Protein 5TSZ (pdb70)

Secondary structure (DSSP, 8-state):
-PPTTHHHHHHHHHHHHHTTTGGG--HHHHHHHHHHHHHHHHHHHHHHH-HHHHHH-HHHHHHHHHHHHHHHHHHHHHHHHHHHHHHHHHHSTTSS-HHHHHHHHHHHHHHHHHHHHHTT----GGGS--/---TTHHHHHHHHHHHHHHHHHTT--HHHHHHHHHHHHHHHHHHHHHHH-HHHHTS-HHHHHHHHHHHHHHHHHHHHHHHHHHHHHHHHHHSTTSS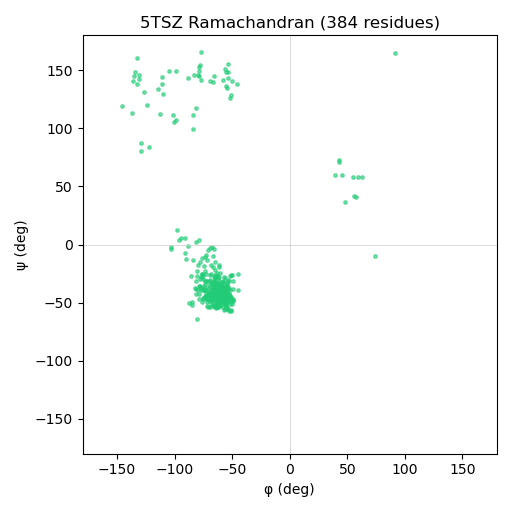-HHHHHHHHHHHHHHHHHHHHHTT----GGGG--/---SSHHHHHHHHHHHHHTTTSS---HHHHHHHHHHHHHHHHHHHHHHH-HHHHTS-HHHHHHHHHHHHHHHHHHHHHHHHHHHHHHHHHHSTTSS-HHHHHHHHHHHHHHHHHHHHHTT----GGGS--

InterPro domains:
  IPR041004 Cell-traversal protein for ookinetes and sporozoites [PF18659] (50-165)

Radius of gyration: 28.82 Å; Cα contacts (8 Å, |Δi|>4): 359; chains: 3; bounding box: 45×93×58 Å

Foldseek 3Di:
DDWDPPVVLVVQLVVLVVVCPPVVDDPLSSVLSVLLSVLVRVLRRCCVPDVVSVVVDDVVSVVSSVVSSVVVLVVCLVVLVVVLLVVLVCDPPPNHDNVVCVVVVVVVLVVSVSVCVSSVNDDDPCSNDD/DDWDPPVVLVVQLCVLVVCVVVPVADPLNSLQVVLLSVQVRVLRRCCVVDVVSVVDDPPVSVVSSVVSSVVVLVVVLVVLVVVLLVVLVCDPPPNPDNVVLVPVLVVVLVVSCVVCVSSVNDDDSCSNVD/DDWDPPVVLVVQLVVLVCCCPPVVDDPVSSVLSVLLSVLLRVLRRVVVVDVVSVVDDVVVSVVSSVVSSVCVLVVVLVVLVVVLLVVLVCDPPPNHDPVVCVVVLVVVLVVSCVVCVVSVNDDDSVSNDD

Nearest PDB structures (foldseek):
  5tsz-assembly1_A  TM=8.556E-01  e=1.764E-16  Plasmodium vivax
  8ulf-assembly2_D  TM=8.434E-01  e=2.034E-13  Plasmodium vivax
  5tsz-assembly1_A  TM=1.008E+00  e=1.210E-17  Plasmodium vivax
  8ulf-assembly2_D  TM=9.920E-01  e=1.815E-13  Plasmodium vivax
  5tsz-assembly1_A  TM=8.973E-01  e=1.438E-16  Plasmodium vivax

Structure (mmCIF, N/CA/C/O backbone):
data_5TSZ
#
_entry.id   5TSZ
#
_cell.length_a   158.960
_cell.length_b   158.960
_cell.length_c   64.090
_cell.angle_alpha   90.00
_cell.angle_beta   90.00
_cell.angle_gamma   120.00
#
_symmetry.space_group_name_H-M   'P 31 2 1'
#
loop_
_entity.id
_entity.type
_entity.pdbx_description
1 polymer 'Pv cell-traversal protein'
2 non-polymer 'SODIUM ION'
3 water water
#
loop_
_atom_site.group_PDB
_atom_site.id
_atom_site.type_symbol
_atom_site.label_atom_id
_atom_site.label_alt_id
_atom_site.label_comp_id
_atom_site.label_asym_id
_atom_site.label_entity_id
_atom_site.label_seq_id
_atom_site.pdbx_PDB_ins_code
_atom_site.Cartn_x
_atom_site.Cartn_y
_atom_site.Cartn_z
_atom_site.occupancy
_atom_site.B_iso_or_equiv
_atom_site.auth_seq_id
_atom_site.auth_comp_id
_atom_site.auth_asym_id
_atom_site.auth_atom_id
_atom_site.pdbx_PDB_model_num
ATOM 1 N N . SER A 1 13 ? -43.627 -47.705 -9.621 1.00 66.74 46 SER A N 1
ATOM 2 C CA . SER A 1 13 ? -42.765 -46.529 -9.736 1.00 92.66 46 SER A CA 1
ATOM 3 C C . SER A 1 13 ? -43.194 -45.396 -8.791 1.00 90.69 46 SER A C 1
ATOM 4 O O . SER A 1 13 ? -43.340 -44.244 -9.213 1.00 81.03 46 SER A O 1
ATOM 11 N N . SER A 1 14 ? -43.377 -45.729 -7.513 1.00 91.29 47 SER A N 1
ATOM 12 C CA . SER A 1 14 ? -43.789 -44.772 -6.494 1.00 91.65 47 SER A CA 1
ATOM 13 C C . SER A 1 14 ? -42.578 -44.284 -5.702 1.00 87.03 47 SER A C 1
ATOM 14 O O . SER A 1 14 ? -41.590 -45.003 -5.530 1.00 76.22 47 SER A O 1
ATOM 22 N N . LEU A 1 15 ? -42.663 -43.044 -5.225 1.00 76.65 48 LEU A N 1
ATOM 23 C CA . LEU A 1 15 ? -41.564 -42.448 -4.481 1.00 73.53 48 LEU A CA 1
ATOM 24 C C . LEU A 1 15 ? -41.533 -42.945 -3.047 1.00 74.51 48 LEU A C 1
ATOM 25 O O . LEU A 1 15 ? -42.560 -43.292 -2.458 1.00 74.29 48 LEU A O 1
ATOM 41 N N . GLU A 1 16 ? -40.333 -42.934 -2.476 1.00 78.91 49 GLU A N 1
ATOM 42 C CA . GLU A 1 16 ? -40.140 -43.298 -1.081 1.00 84.06 49 GLU A CA 1
ATOM 43 C C . GLU A 1 16 ? -40.480 -42.097 -0.208 1.00 85.96 49 GLU A C 1
ATOM 44 O O . GLU A 1 16 ? -39.828 -41.051 -0.301 1.00 94.54 49 GLU A O 1
ATOM 56 N N . GLY A 1 17 ? -41.501 -42.243 0.631 1.00 93.71 50 GLY A N 1
ATOM 57 C CA . GLY A 1 17 ? -41.948 -41.138 1.453 1.00 100.77 50 GLY A CA 1
ATOM 58 C C . GLY A 1 17 ? -42.281 -39.921 0.618 1.00 93.77 50 GLY A C 1
ATOM 59 O O . GLY A 1 17 ? -41.695 -38.851 0.810 1.00 90.94 50 GLY A O 1
ATOM 63 N N . GLY A 1 18 ? -43.211 -40.082 -0.326 1.00 99.79 51 GLY A N 1
ATOM 64 C CA . GLY A 1 18 ? -43.578 -38.971 -1.190 1.00 89.22 51 GLY A CA 1
ATOM 65 C C . GLY A 1 18 ? -44.113 -37.789 -0.408 1.00 88.02 51 GLY A C 1
ATOM 66 O O . GLY A 1 18 ? -43.709 -36.645 -0.628 1.00 79.63 51 GLY A O 1
ATOM 70 N N . SER A 1 19 ? -45.034 -38.053 0.520 1.00 105.13 52 SER A N 1
ATOM 71 C CA . SER A 1 19 ? -45.572 -36.987 1.357 1.00 99.69 52 SER A CA 1
ATOM 72 C C . SER A 1 19 ? -44.463 -36.263 2.117 1.00 85.83 52 SER A C 1
ATOM 73 O O . SER A 1 19 ? -44.513 -35.040 2.283 1.00 87.00 52 SER A O 1
ATOM 81 N N . GLU A 1 20 ? -43.446 -36.997 2.572 1.00 87.20 53 GLU A N 1
ATOM 82 C CA . GLU A 1 20 ? -42.360 -36.386 3.335 1.00 84.55 53 GLU A CA 1
ATOM 83 C C . GLU A 1 20 ? -41.335 -35.703 2.439 1.00 76.75 53 GLU A C 1
ATOM 84 O O . GLU A 1 20 ? -40.668 -34.757 2.876 1.00 65.85 53 GLU A O 1
ATOM 96 N N . PHE A 1 21 ? -41.185 -36.168 1.196 1.00 90.47 54 PHE A N 1
ATOM 97 C CA . PHE A 1 21 ? -40.337 -35.467 0.236 1.00 78.37 54 PHE A CA 1
ATOM 98 C C . PHE A 1 21 ? -40.932 -34.112 -0.124 1.00 74.24 54 PHE A C 1
ATOM 99 O O . PHE A 1 21 ? -40.203 -33.121 -0.251 1.00 66.13 54 PHE A O 1
ATOM 116 N N . SER A 1 22 ? -42.261 -34.049 -0.275 1.00 73.72 55 SER A N 1
ATOM 117 C CA . SER A 1 22 ? -42.926 -32.776 -0.524 1.00 65.37 55 SER A CA 1
ATOM 118 C C . SER A 1 22 ? -42.649 -31.777 0.587 1.00 69.99 55 SER A C 1
ATOM 119 O O . SER A 1 22 ? -42.604 -30.568 0.334 1.00 70.08 55 SER A O 1
ATOM 127 N N . GLU A 1 23 ? -42.458 -32.261 1.817 1.00 78.38 56 GLU A N 1
ATOM 128 C CA . GLU A 1 23 ? -42.238 -31.368 2.951 1.00 72.49 56 GLU A CA 1
ATOM 129 C C . GLU A 1 23 ? -40.834 -30.784 2.934 1.00 72.48 56 GLU A C 1
ATOM 130 O O . GLU A 1 23 ? -40.650 -29.583 3.163 1.00 75.41 56 GLU A O 1
ATOM 142 N N . ARG A 1 24 ? -39.826 -31.626 2.693 1.00 73.14 57 ARG A N 1
ATOM 143 C CA . ARG A 1 24 ? -38.454 -31.136 2.620 1.00 68.13 57 ARG A CA 1
ATOM 144 C C . ARG A 1 24 ? -38.323 -30.012 1.595 1.00 71.04 57 ARG A C 1
ATOM 145 O O . ARG A 1 24 ? -37.567 -29.056 1.804 1.00 71.48 57 ARG A O 1
ATOM 166 N N . ILE A 1 25 ? -39.058 -30.107 0.482 1.00 71.71 58 ILE A N 1
ATOM 167 C CA . ILE A 1 25 ? -39.055 -29.035 -0.514 1.00 69.97 58 ILE A CA 1
ATOM 168 C C . ILE A 1 25 ? -39.579 -27.743 0.103 1.00 72.15 58 ILE A C 1
ATOM 169 O O . ILE A 1 25 ? -38.926 -26.694 0.043 1.00 75.35 58 ILE A O 1
ATOM 185 N N . GLY A 1 26 ? -40.768 -27.806 0.708 1.00 79.11 59 GLY A N 1
ATOM 186 C CA . GLY A 1 26 ? -41.362 -26.617 1.302 1.00 76.44 59 GLY A CA 1
ATOM 187 C C . GLY A 1 26 ? -40.450 -25.943 2.311 1.00 83.40 59 GLY A C 1
ATOM 188 O O . GLY A 1 26 ? -40.283 -24.722 2.295 1.00 87.76 59 GLY A O 1
ATOM 192 N N . ASN A 1 27 ? -39.852 -26.731 3.209 1.00 81.07 60 ASN A N 1
ATOM 193 C CA . ASN A 1 27 ? -38.949 -26.159 4.202 1.00 82.63 60 ASN A CA 1
ATOM 194 C C . ASN A 1 27 ? -37.769 -25.459 3.543 1.00 82.41 60 ASN A C 1
ATOM 195 O O . ASN A 1 27 ? -37.360 -24.374 3.975 1.00 87.24 60 ASN A O 1
ATOM 206 N N . SER A 1 28 ? -37.195 -26.073 2.505 1.00 78.09 61 SER A N 1
ATOM 207 C CA . SER A 1 28 ? -36.106 -25.425 1.782 1.00 84.22 61 SER A CA 1
ATOM 208 C C . SER A 1 28 ? -36.541 -24.064 1.254 1.00 89.25 61 SER A C 1
ATOM 209 O O . SER A 1 28 ? -35.781 -23.091 1.322 1.00 104.96 61 SER A O 1
ATOM 217 N N . LEU A 1 29 ? -37.766 -23.971 0.734 1.00 76.70 62 LEU A N 1
ATOM 218 C CA . LEU A 1 29 ? -38.251 -22.705 0.197 1.00 77.75 62 LEU A CA 1
ATOM 219 C C . LEU A 1 29 ? -38.706 -21.765 1.308 1.00 86.33 62 LEU A C 1
ATOM 220 O O . LEU A 1 29 ? -38.353 -20.579 1.313 1.00 83.76 62 LEU A O 1
ATOM 236 N N . SER A 1 30 ? -39.498 -22.275 2.254 1.00 90.19 63 SER A N 1
ATOM 237 C CA . SER A 1 30 ? -39.963 -21.440 3.356 1.00 93.12 63 SER A CA 1
ATOM 238 C C . SER A 1 30 ? -38.799 -20.751 4.053 1.00 92.02 63 SER A C 1
ATOM 239 O O . SER A 1 30 ? -38.947 -19.630 4.554 1.00 94.80 63 SER A O 1
ATOM 247 N N . SER A 1 31 ? -37.631 -21.391 4.077 1.00 88.55 64 SER A N 1
ATOM 248 C CA . SER A 1 31 ? -36.455 -20.790 4.687 1.00 92.10 64 SER A CA 1
ATOM 249 C C . SER A 1 31 ? -35.944 -19.578 3.912 1.00 95.89 64 SER A C 1
ATOM 250 O O . SER A 1 31 ? -34.966 -18.959 4.342 1.00 103.19 64 SER A O 1
ATOM 258 N N . PHE A 1 32 ? -36.564 -19.224 2.785 1.00 98.41 65 PHE A N 1
ATOM 259 C CA . PHE A 1 32 ? -36.197 -17.985 2.106 1.00 105.16 65 PHE A CA 1
ATOM 260 C C . PHE A 1 32 ? -36.610 -16.774 2.932 1.00 114.49 65 PHE A C 1
ATOM 261 O O . PHE A 1 32 ? -35.835 -15.822 3.085 1.00 115.30 65 PHE A O 1
ATOM 278 N N . LEU A 1 33 ? -37.825 -16.801 3.480 1.00 111.46 66 LEU A N 1
ATOM 279 C CA . LEU A 1 33 ? -38.305 -15.707 4.315 1.00 99.52 66 LEU A CA 1
ATOM 280 C C . LEU A 1 33 ? -37.766 -15.821 5.735 1.00 107.35 66 LEU A C 1
ATOM 281 O O . LEU A 1 33 ? -37.003 -14.964 6.193 1.00 113.47 66 LEU A O 1
ATOM 297 N N . SER A 1 34 ? -38.146 -16.882 6.441 1.00 103.44 67 SER A N 1
ATOM 298 C CA . SER A 1 34 ? -37.556 -17.155 7.742 1.00 115.01 67 SER A CA 1
ATOM 299 C C . SER A 1 34 ? -36.078 -17.482 7.568 1.00 123.94 67 SER A C 1
ATOM 300 O O . SER A 1 34 ? -35.674 -18.075 6.565 1.00 121.65 67 SER A O 1
ATOM 308 N N . GLU A 1 35 ? -35.265 -17.059 8.536 1.00 127.46 68 GLU A N 1
ATOM 309 C CA . GLU A 1 35 ? -33.824 -17.303 8.528 1.00 129.19 68 GLU A CA 1
ATOM 310 C C . GLU A 1 35 ? -33.084 -16.430 7.517 1.00 123.05 68 GLU A C 1
ATOM 311 O O . GLU A 1 35 ? -31.850 -16.379 7.542 1.00 121.35 68 GLU A O 1
ATOM 323 N N . SER A 1 36 ? -33.809 -15.727 6.650 1.00 116.13 69 SER A N 1
ATOM 324 C CA . SER A 1 36 ? -33.204 -14.959 5.560 1.00 120.44 69 SER A CA 1
ATOM 325 C C . SER A 1 36 ? -32.031 -15.732 4.956 1.00 124.17 69 SER A C 1
ATOM 326 O O . SER A 1 36 ? -30.883 -15.285 4.946 1.00 110.30 69 SER A O 1
ATOM 334 N N . ALA A 1 37 ? -32.349 -16.922 4.452 1.00 121.95 70 ALA A N 1
ATOM 335 C CA . ALA A 1 37 ? -31.338 -17.901 4.083 1.00 105.06 70 ALA A CA 1
ATOM 336 C C . ALA A 1 37 ? -30.796 -17.628 2.687 1.00 100.41 70 ALA A C 1
ATOM 337 O O . ALA A 1 37 ? -31.524 -17.175 1.797 1.00 104.68 70 ALA A O 1
ATOM 344 N N . SER A 1 38 ? -29.507 -17.912 2.508 1.00 99.43 71 SER A N 1
ATOM 345 C CA . SER A 1 38 ? -28.837 -17.668 1.237 1.00 93.63 71 SER A CA 1
ATOM 346 C C . SER A 1 38 ? -29.520 -18.417 0.099 1.00 91.86 71 SER A C 1
ATOM 347 O O . SER A 1 38 ? -29.972 -19.555 0.258 1.00 97.09 71 SER A O 1
ATOM 355 N N . LEU A 1 39 ? -29.586 -17.766 -1.062 1.00 94.42 72 LEU A N 1
ATOM 356 C CA . LEU A 1 39 ? -30.141 -18.410 -2.247 1.00 85.70 72 LEU A CA 1
ATOM 357 C C . LEU A 1 39 ? -29.304 -19.614 -2.659 1.00 81.49 72 LEU A C 1
ATOM 358 O O . LEU A 1 39 ? -29.846 -20.667 -3.012 1.00 75.55 72 LEU A O 1
ATOM 374 N N . GLU A 1 40 ? -27.977 -19.475 -2.625 1.00 85.43 73 GLU A N 1
ATOM 375 C CA . GLU A 1 40 ? -27.104 -20.596 -2.951 1.00 83.99 73 GLU A CA 1
ATOM 376 C C . GLU A 1 40 ? -27.362 -21.780 -2.030 1.00 84.21 73 GLU A C 1
ATOM 377 O O . GLU A 1 40 ? -27.282 -22.935 -2.463 1.00 82.17 73 GLU A O 1
ATOM 389 N N . VAL A 1 41 ? -27.684 -21.517 -0.765 1.00 88.14 74 VAL A N 1
ATOM 390 C CA . VAL A 1 41 ? -27.955 -22.599 0.175 1.00 88.66 74 VAL A CA 1
ATOM 391 C C . VAL A 1 41 ? -29.251 -23.309 -0.194 1.00 78.28 74 VAL A C 1
ATOM 392 O O . VAL A 1 41 ? -29.304 -24.543 -0.263 1.00 72.70 74 VAL A O 1
ATOM 405 N N . ILE A 1 42 ? -30.317 -22.539 -0.431 1.00 75.90 75 ILE A N 1
ATOM 406 C CA . ILE A 1 42 ? -31.627 -23.128 -0.700 1.00 72.83 75 ILE A CA 1
ATOM 407 C C . ILE A 1 42 ? -31.580 -23.971 -1.968 1.00 74.65 75 ILE A C 1
ATOM 408 O O . ILE A 1 42 ? -32.072 -25.106 -2.000 1.00 72.97 75 ILE A O 1
ATOM 424 N N . GLY A 1 43 ? -30.997 -23.425 -3.036 1.00 72.48 76 GLY A N 1
ATOM 425 C CA . GLY A 1 43 ? -30.880 -24.184 -4.267 1.00 59.66 76 GLY A CA 1
ATOM 426 C C . GLY A 1 43 ? -30.102 -25.472 -4.095 1.00 60.34 76 GLY A C 1
ATOM 427 O O . GLY A 1 43 ? -30.388 -26.471 -4.761 1.00 63.67 76 GLY A O 1
ATOM 431 N N . ASN A 1 44 ? -29.119 -25.474 -3.199 1.00 64.64 77 ASN A N 1
ATOM 432 C CA . ASN A 1 44 ? -28.289 -26.657 -3.026 1.00 65.15 77 ASN A CA 1
ATOM 433 C C . ASN A 1 44 ? -29.059 -27.762 -2.314 1.00 68.19 77 ASN A C 1
ATOM 434 O O . ASN A 1 44 ? -29.041 -28.922 -2.744 1.00 71.96 77 ASN A O 1
ATOM 445 N N . GLU A 1 45 ? -29.754 -27.425 -1.227 1.00 61.69 78 GLU A N 1
ATOM 446 C CA . GLU A 1 45 ? -30.539 -28.443 -0.543 1.00 66.72 78 GLU A CA 1
ATOM 447 C C . GLU A 1 45 ? -31.721 -28.901 -1.383 1.00 61.74 78 GLU A C 1
ATOM 448 O O . GLU A 1 45 ? -32.273 -29.976 -1.120 1.00 65.89 78 GLU A O 1
ATOM 460 N N . LEU A 1 46 ? -32.101 -28.127 -2.400 1.00 61.32 79 LEU A N 1
ATOM 461 C CA . LEU A 1 46 ? -33.110 -28.591 -3.347 1.00 61.82 79 LEU A CA 1
ATOM 462 C C . LEU A 1 46 ? -32.549 -29.671 -4.261 1.00 58.27 79 LEU A C 1
ATOM 463 O O . LEU A 1 46 ? -33.207 -30.688 -4.507 1.00 56.66 79 LEU A O 1
ATOM 479 N N . ALA A 1 47 ? -31.338 -29.468 -4.781 1.00 53.47 80 ALA A N 1
ATOM 480 C CA . ALA A 1 47 ? -30.720 -30.499 -5.602 1.00 58.72 80 ALA A CA 1
ATOM 481 C 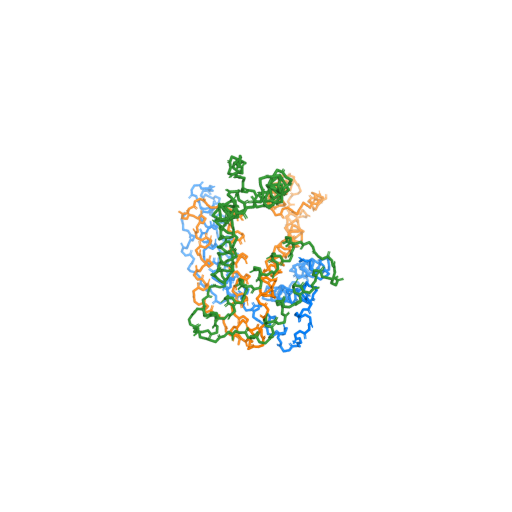C . ALA A 1 47 ? -30.369 -31.729 -4.776 1.00 60.02 80 ALA A C 1
ATOM 482 O O . ALA A 1 47 ? -30.418 -32.855 -5.288 1.00 51.04 80 ALA A O 1
ATOM 489 N N . ASP A 1 48 ? -30.009 -31.535 -3.503 1.00 61.41 81 ASP A N 1
ATOM 490 C CA . ASP A 1 48 ? -29.774 -32.674 -2.624 1.00 59.27 81 ASP A CA 1
ATOM 491 C C . ASP A 1 48 ? -31.069 -33.427 -2.356 1.00 58.95 81 ASP A C 1
ATOM 492 O O . ASP A 1 48 ? -31.093 -34.663 -2.386 1.00 59.25 81 ASP A O 1
ATOM 501 N N . ASN A 1 49 ? -32.156 -32.703 -2.095 1.00 52.88 82 ASN A N 1
ATOM 502 C CA . ASN A 1 49 ? -33.461 -33.339 -1.977 1.00 57.06 82 ASN A CA 1
ATOM 503 C C . ASN A 1 49 ? -33.735 -34.229 -3.177 1.00 55.84 82 ASN A C 1
ATOM 504 O O . ASN A 1 49 ? -33.996 -35.430 -3.039 1.00 50.54 82 ASN A O 1
ATOM 515 N N . ILE A 1 50 ? -33.678 -33.638 -4.373 1.00 61.46 83 ILE A N 1
ATOM 516 C CA . ILE A 1 50 ? -34.032 -34.362 -5.590 1.00 56.19 83 ILE A CA 1
ATOM 517 C C . ILE A 1 50 ? -33.077 -35.524 -5.804 1.00 50.71 83 ILE A C 1
ATOM 518 O O . ILE A 1 50 ? -33.500 -36.674 -5.964 1.00 52.75 83 ILE A O 1
ATOM 534 N N . ALA A 1 51 ? -31.774 -35.243 -5.808 1.00 52.14 84 ALA A N 1
ATOM 535 C CA . ALA A 1 51 ? -30.794 -36.306 -5.994 1.00 50.94 84 ALA A CA 1
ATOM 536 C C . ALA A 1 51 ? -31.012 -37.422 -4.978 1.00 54.34 84 ALA A C 1
ATOM 537 O O . ALA A 1 51 ? -31.090 -38.602 -5.343 1.00 52.90 84 ALA A O 1
ATOM 544 N N . ASN A 1 52 ? -31.147 -37.062 -3.695 1.00 53.79 85 ASN A N 1
ATOM 545 C CA . ASN A 1 52 ? -31.369 -38.070 -2.661 1.00 54.65 85 ASN A CA 1
ATOM 546 C C . ASN A 1 52 ? -32.657 -38.840 -2.907 1.00 53.45 85 ASN A C 1
ATOM 547 O O . ASN A 1 52 ? -32.687 -40.068 -2.771 1.00 54.34 85 ASN A O 1
ATOM 558 N N . GLU A 1 53 ? -33.737 -38.136 -3.260 1.00 52.67 86 GLU A N 1
ATOM 559 C CA . GLU A 1 53 ? -35.020 -38.803 -3.459 1.00 52.60 86 GLU A CA 1
ATOM 560 C C . GLU A 1 53 ? -34.980 -39.759 -4.646 1.00 53.57 86 GLU A C 1
ATOM 561 O O . GLU A 1 53 ? -35.652 -40.796 -4.625 1.00 55.00 86 GLU A O 1
ATOM 573 N N . ILE A 1 54 ? -34.198 -39.440 -5.680 1.00 50.88 87 ILE A N 1
ATOM 574 C CA . ILE A 1 54 ? -34.071 -40.349 -6.815 1.00 48.99 87 ILE A CA 1
ATOM 575 C C . ILE A 1 54 ? -33.479 -41.679 -6.364 1.00 51.04 87 ILE A C 1
ATOM 576 O O . ILE A 1 54 ? -33.970 -42.754 -6.734 1.00 47.90 87 ILE A O 1
ATOM 592 N N . VAL A 1 55 ? -32.423 -41.628 -5.546 1.00 51.13 88 VAL A N 1
ATOM 593 C CA . VAL A 1 55 ? -31.799 -42.854 -5.051 1.00 48.38 88 VAL A CA 1
ATOM 594 C C . VAL A 1 55 ? -32.759 -43.602 -4.136 1.00 55.51 88 VAL A C 1
ATOM 595 O O . VAL A 1 55 ? -32.936 -44.821 -4.255 1.00 58.83 88 VAL A O 1
ATOM 608 N N . SER A 1 56 ? -33.380 -42.883 -3.196 1.00 55.51 89 SER A N 1
ATOM 609 C CA . SER A 1 56 ? -34.346 -43.502 -2.295 1.00 58.65 89 SER A CA 1
ATOM 610 C C . SER A 1 56 ? -35.441 -44.212 -3.077 1.00 64.41 89 SER A C 1
ATOM 611 O O . SER A 1 56 ? -35.751 -45.382 -2.818 1.00 61.97 89 SER A O 1
ATOM 619 N N . SER A 1 57 ? -36.028 -43.519 -4.057 1.00 62.71 90 SER A N 1
ATOM 620 C CA . SER A 1 57 ? -37.168 -44.074 -4.775 1.00 64.16 90 SER A CA 1
ATOM 621 C C . SER A 1 57 ? -36.765 -45.253 -5.650 1.00 62.40 90 SER A C 1
ATOM 622 O O . SER A 1 57 ? -37.594 -46.127 -5.913 1.00 66.96 90 SER A O 1
ATOM 630 N N . LEU A 1 58 ? -35.510 -45.312 -6.099 1.00 62.81 91 LEU A N 1
ATOM 631 C CA . LEU A 1 58 ? -35.095 -46.448 -6.914 1.00 62.20 91 LEU A CA 1
ATOM 632 C C . LEU A 1 58 ? -34.826 -47.681 -6.057 1.00 59.01 91 LEU A C 1
ATOM 633 O O . LEU A 1 58 ? -35.101 -48.807 -6.487 1.00 57.27 91 LEU A O 1
ATOM 649 N N . GLN A 1 59 ? -34.286 -47.495 -4.849 1.00 64.30 92 GLN A N 1
ATOM 650 C CA . GLN A 1 59 ? -34.272 -48.582 -3.877 1.00 61.42 92 GLN A CA 1
ATOM 651 C C . GLN A 1 59 ? -35.659 -49.183 -3.719 1.00 62.50 92 GLN A C 1
ATOM 652 O O . GLN A 1 59 ? -35.818 -50.409 -3.685 1.00 62.11 92 GLN A O 1
ATOM 666 N N . LYS A 1 60 ? -36.676 -48.325 -3.610 1.00 59.77 93 LYS A N 1
ATOM 667 C CA . LYS A 1 60 ? -38.047 -48.800 -3.470 1.00 58.79 93 LYS A CA 1
ATOM 668 C C . LYS A 1 60 ? -38.531 -49.496 -4.740 1.00 65.11 93 LYS A C 1
ATOM 669 O O . LYS A 1 60 ? -39.053 -50.612 -4.682 1.00 70.84 93 LYS A O 1
ATOM 688 N N . ASP A 1 61 ? -38.342 -48.873 -5.898 1.00 68.41 94 ASP A N 1
ATOM 689 C CA . ASP A 1 61 ? -38.988 -49.366 -7.111 1.00 67.82 94 ASP A CA 1
ATOM 690 C C . ASP A 1 61 ? -38.322 -50.634 -7.638 1.00 66.03 94 ASP A C 1
ATOM 691 O O . ASP A 1 61 ? -39.005 -51.550 -8.095 1.00 69.47 94 ASP A O 1
ATOM 700 N N . SER A 1 62 ? -37.006 -50.719 -7.581 1.00 66.62 95 SER A N 1
ATOM 701 C CA . SER A 1 62 ? -36.284 -51.839 -8.176 1.00 70.55 95 SER A CA 1
ATOM 702 C C . SER A 1 62 ? -35.685 -52.727 -7.100 1.00 72.72 95 SER A C 1
ATOM 703 O O . SER A 1 62 ? -34.972 -52.235 -6.209 1.00 70.91 95 SER A O 1
ATOM 711 N N . ALA A 1 63 ? -35.937 -54.039 -7.206 1.00 80.02 96 ALA A N 1
ATOM 712 C CA . ALA A 1 63 ? -35.325 -54.934 -6.238 1.00 67.11 96 ALA A CA 1
ATOM 713 C C . ALA A 1 63 ? -33.815 -55.006 -6.417 1.00 68.71 96 ALA A C 1
ATOM 714 O O . ALA A 1 63 ? -33.065 -54.967 -5.427 1.00 62.17 96 ALA A O 1
ATOM 721 N N . SER A 1 64 ? -33.344 -55.105 -7.662 1.00 69.38 97 SER A N 1
ATOM 722 C CA . SER A 1 64 ? -31.911 -55.280 -7.864 1.00 68.45 97 SER A CA 1
ATOM 723 C C . SER A 1 64 ? -31.116 -54.052 -7.427 1.00 70.75 97 SER A C 1
ATOM 724 O O . SER A 1 64 ? -30.010 -54.178 -6.881 1.00 71.23 97 SER A O 1
ATOM 732 N N . PHE A 1 65 ? -31.642 -52.855 -7.689 1.00 71.11 98 PHE A N 1
ATOM 733 C CA . PHE A 1 65 ? -30.914 -51.650 -7.314 1.00 66.77 98 PHE A CA 1
ATOM 734 C C . PHE A 1 65 ? -30.778 -51.545 -5.803 1.00 68.86 98 PHE A C 1
ATOM 735 O O . PHE A 1 65 ? -29.720 -51.152 -5.292 1.00 69.06 98 PHE A O 1
ATOM 752 N N . LEU A 1 66 ? -31.840 -51.878 -5.065 1.00 68.94 99 LEU A N 1
ATOM 753 C CA . LEU A 1 66 ? -31.686 -52.015 -3.623 1.00 67.67 99 LEU A CA 1
ATOM 754 C C . LEU A 1 66 ? -30.576 -53.010 -3.292 1.00 69.43 99 LEU A C 1
ATOM 755 O O . LEU A 1 66 ? -29.839 -52.825 -2.319 1.00 66.67 99 LEU A O 1
ATOM 771 N N . GLN A 1 67 ? -30.408 -54.042 -4.117 1.00 72.95 100 GLN A N 1
ATOM 772 C CA . GLN A 1 67 ? -29.317 -54.994 -3.913 1.00 75.18 100 GLN A CA 1
ATOM 773 C C . GLN A 1 67 ? -27.945 -54.441 -4.345 1.00 79.16 100 GLN A C 1
ATOM 774 O O . GLN A 1 67 ? -26.911 -54.888 -3.825 1.00 81.08 100 GLN A O 1
ATOM 788 N N . SER A 1 68 ? -27.916 -53.474 -5.275 1.00 72.82 101 SER A N 1
ATOM 789 C CA . SER A 1 68 ? -26.659 -53.000 -5.868 1.00 67.88 101 SER A CA 1
ATOM 790 C C . SER A 1 68 ? -25.606 -52.547 -4.850 1.00 69.13 101 SER A C 1
ATOM 791 O O . SER A 1 68 ? -24.405 -52.734 -5.082 1.00 78.49 101 SER A O 1
ATOM 799 N N . GLY A 1 69 ? -26.001 -51.894 -3.767 1.00 60.71 102 GLY A N 1
ATOM 800 C CA . GLY A 1 69 ? -25.033 -51.545 -2.739 1.00 63.61 102 GLY A CA 1
ATOM 801 C C . GLY A 1 69 ? -24.379 -50.174 -2.889 1.00 68.04 102 GLY A C 1
ATOM 802 O O . GLY A 1 69 ? -24.357 -49.561 -3.962 1.00 76.08 102 GLY A O 1
ATOM 806 N N . PHE A 1 70 ? -23.757 -49.749 -1.775 1.00 66.84 103 PHE A N 1
ATOM 807 C CA . PHE A 1 70 ? -23.509 -48.329 -1.504 1.00 60.55 103 PHE A CA 1
ATOM 808 C C . PHE A 1 70 ? -22.702 -47.643 -2.606 1.00 53.98 103 PHE A C 1
ATOM 809 O O . PHE A 1 70 ? -22.973 -46.482 -2.940 1.00 55.84 103 PHE A O 1
ATOM 826 N N . ASP A 1 71 ? -21.692 -48.314 -3.159 1.00 64.66 104 ASP A N 1
ATOM 827 C CA . ASP A 1 71 ? -20.835 -47.631 -4.122 1.00 69.30 104 ASP A CA 1
ATOM 828 C C . ASP A 1 71 ? -21.668 -46.977 -5.236 1.00 70.81 104 ASP A C 1
ATOM 829 O O . ASP A 1 71 ? -21.462 -45.801 -5.586 1.00 68.40 104 ASP A O 1
ATOM 838 N N . VAL A 1 72 ? -22.636 -47.718 -5.784 1.00 74.52 105 VAL A N 1
ATOM 839 C CA . VAL A 1 72 ? -23.432 -47.224 -6.903 1.00 61.63 105 VAL A CA 1
ATOM 840 C C . VAL A 1 72 ? -24.358 -46.103 -6.450 1.00 64.14 105 VAL A C 1
ATOM 841 O O . VAL A 1 72 ? -24.532 -45.098 -7.153 1.00 65.54 105 VAL A O 1
ATOM 854 N N . LYS A 1 73 ? -24.973 -46.255 -5.274 1.00 60.77 106 LYS A N 1
ATOM 855 C CA . LYS A 1 73 ? -26.060 -45.360 -4.897 1.00 54.29 106 LYS A CA 1
ATOM 856 C C . LYS A 1 73 ? -25.553 -43.952 -4.618 1.00 56.68 106 LYS A C 1
ATOM 857 O O . LYS A 1 73 ? -26.232 -42.968 -4.939 1.00 50.95 106 LYS A O 1
ATOM 876 N N . THR A 1 74 ? -24.366 -43.829 -4.022 1.00 59.66 107 THR A N 1
ATOM 877 C CA . THR A 1 74 ? -23.815 -42.499 -3.792 1.00 58.60 107 THR A CA 1
ATOM 878 C C . THR A 1 74 ? -23.344 -41.870 -5.089 1.00 49.99 107 THR A C 1
ATOM 879 O O . THR A 1 74 ? -23.408 -40.647 -5.237 1.00 52.61 107 THR A O 1
ATOM 890 N N . GLN A 1 75 ? -22.875 -42.684 -6.036 1.00 57.93 108 GLN A N 1
ATOM 891 C CA . GLN A 1 75 ? -22.542 -42.160 -7.358 1.00 62.07 108 GLN A CA 1
ATOM 892 C C . GLN A 1 75 ? -23.779 -41.604 -8.049 1.00 53.31 108 GLN A C 1
ATOM 893 O O . GLN A 1 75 ? -23.746 -40.509 -8.621 1.00 49.02 108 GLN A O 1
ATOM 907 N N . LEU A 1 76 ? -24.880 -42.357 -8.018 1.00 52.53 109 LEU A N 1
ATOM 908 C CA . LEU A 1 76 ? -26.135 -41.851 -8.555 1.00 51.39 109 LEU A CA 1
ATOM 909 C C . LEU A 1 76 ? -26.448 -40.463 -8.003 1.00 53.66 109 LEU A C 1
ATOM 910 O O . LEU A 1 76 ? -26.712 -39.529 -8.768 1.00 56.11 109 LEU A O 1
ATOM 926 N N . LYS A 1 77 ? -26.410 -40.301 -6.675 1.00 51.04 110 LYS A N 1
ATOM 927 C CA . LYS A 1 77 ? -26.715 -38.995 -6.094 1.00 54.64 110 LYS A CA 1
ATOM 928 C C . LYS A 1 77 ? -25.816 -37.916 -6.684 1.00 48.42 110 LYS A C 1
ATOM 929 O O . LYS A 1 77 ? -26.295 -36.868 -7.133 1.00 46.10 110 LYS A O 1
ATOM 948 N N . ALA A 1 78 ? -24.504 -38.159 -6.684 1.00 49.01 111 ALA A N 1
ATOM 949 C CA . ALA A 1 78 ? -23.561 -37.211 -7.266 1.00 44.48 111 ALA A CA 1
ATOM 950 C C . ALA A 1 78 ? -23.953 -36.867 -8.693 1.00 47.92 111 ALA A C 1
ATOM 951 O O . ALA A 1 78 ? -24.133 -35.694 -9.038 1.00 55.56 111 ALA A O 1
ATOM 958 N N . THR A 1 79 ? -24.098 -37.889 -9.538 1.00 47.60 112 THR A N 1
ATOM 959 C CA . THR A 1 79 ? -24.486 -37.665 -10.925 1.00 47.28 112 THR A CA 1
ATOM 960 C C . THR A 1 79 ? -25.781 -36.862 -11.001 1.00 48.15 112 THR A C 1
ATOM 961 O O . THR A 1 79 ? -25.832 -35.798 -11.627 1.00 46.09 112 THR A O 1
ATOM 972 N N . ALA A 1 80 ? -26.835 -37.347 -10.343 1.00 47.85 113 ALA A N 1
ATOM 973 C CA . ALA A 1 80 ? -28.126 -36.673 -10.404 1.00 46.18 113 ALA A CA 1
ATOM 974 C C . ALA A 1 80 ? -27.990 -35.202 -10.040 1.00 47.84 113 ALA A C 1
ATOM 975 O O . ALA A 1 80 ? -28.528 -34.323 -10.724 1.00 47.08 113 ALA A O 1
ATOM 982 N N . LYS A 1 81 ? -27.263 -34.912 -8.961 1.00 49.45 114 LYS A N 1
ATOM 983 C CA . LYS A 1 81 ? -27.106 -33.525 -8.545 1.00 52.64 114 LYS A CA 1
ATOM 984 C C . LYS A 1 81 ? -26.388 -32.733 -9.619 1.00 48.37 114 LYS A C 1
ATOM 985 O O . LYS A 1 81 ? -26.813 -31.634 -9.993 1.00 54.93 114 LYS A O 1
ATOM 1004 N N . LYS A 1 82 ? -25.304 -33.296 -10.144 1.00 53.56 115 LYS A N 1
ATOM 1005 C CA . LYS A 1 82 ? -24.534 -32.628 -11.187 1.00 55.90 115 LYS A CA 1
ATOM 1006 C C . LYS A 1 82 ? -25.406 -32.341 -12.403 1.00 50.60 115 LYS A C 1
ATOM 1007 O O . LYS A 1 82 ? -25.400 -31.226 -12.936 1.00 45.62 115 LYS A O 1
ATOM 1026 N N . VAL A 1 83 ? -26.184 -33.335 -12.842 1.00 50.61 116 VAL A N 1
ATOM 1027 C CA . VAL A 1 83 ? -27.054 -33.145 -13.998 1.00 48.71 116 VAL A CA 1
ATOM 1028 C C . VAL A 1 83 ? -28.019 -31.996 -13.744 1.00 46.17 116 VAL A C 1
ATOM 1029 O O . VAL A 1 83 ? -28.273 -31.172 -14.630 1.00 46.68 116 VAL A O 1
ATOM 1042 N N . LEU A 1 84 ? -28.561 -31.912 -12.529 1.00 45.74 117 LEU A N 1
ATOM 1043 C CA . LEU A 1 84 ? -29.508 -30.845 -12.221 1.00 47.95 117 LEU A CA 1
ATOM 1044 C C . LEU A 1 84 ? -28.867 -29.477 -12.372 1.00 48.10 117 LEU A C 1
ATOM 1045 O O . LEU A 1 84 ? -29.476 -28.550 -12.918 1.00 41.06 117 LEU A O 1
ATOM 1061 N N . VAL A 1 85 ? -27.640 -29.327 -11.885 1.00 51.86 118 VAL A N 1
ATOM 1062 C CA . VAL A 1 85 ? -26.978 -28.033 -11.947 1.00 47.99 118 VAL A CA 1
ATOM 1063 C C . VAL A 1 85 ? -26.717 -27.648 -13.393 1.00 50.98 118 VAL A C 1
ATOM 1064 O O . VAL A 1 85 ? -27.069 -26.550 -13.834 1.00 54.73 118 VAL A O 1
ATOM 1077 N N . GLU A 1 86 ? -26.101 -28.546 -14.157 1.00 52.74 119 GLU A N 1
ATOM 1078 C CA . GLU A 1 86 ? -25.801 -28.222 -15.545 1.00 65.43 119 GLU A CA 1
ATOM 1079 C C . GLU A 1 86 ? -27.079 -27.934 -16.319 1.00 56.07 119 GLU A C 1
ATOM 1080 O O . GLU A 1 86 ? -27.110 -27.035 -17.167 1.00 56.80 119 GLU A O 1
ATOM 1092 N N . ALA A 1 87 ? -28.151 -28.671 -16.023 1.00 51.43 120 ALA A N 1
ATOM 1093 C CA . ALA A 1 87 ? -29.430 -28.414 -16.676 1.00 52.24 120 ALA A CA 1
ATOM 1094 C C . ALA A 1 87 ? -29.913 -26.999 -16.394 1.00 53.81 120 ALA A C 1
ATOM 1095 O O . ALA A 1 87 ? -30.414 -26.306 -17.290 1.00 49.58 120 ALA A O 1
ATOM 1102 N N . LEU A 1 88 ? -29.766 -26.546 -15.154 1.00 55.66 121 LEU A N 1
ATOM 1103 C CA . LEU A 1 88 ? -30.201 -25.200 -14.813 1.00 51.73 121 LEU A CA 1
ATOM 1104 C C . LEU A 1 88 ? -29.390 -24.158 -15.575 1.00 55.90 121 LEU A C 1
ATOM 1105 O O . LEU A 1 88 ? -29.954 -23.241 -16.184 1.00 57.25 121 LEU A O 1
ATOM 1121 N N . LYS A 1 89 ? -28.061 -24.304 -15.576 1.00 58.84 122 LYS A N 1
ATOM 1122 C CA . LYS A 1 89 ? -27.199 -23.350 -16.270 1.00 56.67 122 LYS A CA 1
ATOM 1123 C C . LYS A 1 89 ? -27.534 -23.277 -17.758 1.00 54.93 122 LYS A C 1
ATOM 1124 O O . LYS A 1 89 ? -27.635 -22.186 -18.331 1.00 55.87 122 LYS A O 1
ATOM 1143 N N . ALA A 1 90 ? -27.708 -24.429 -18.405 1.00 53.68 123 ALA A N 1
ATOM 1144 C CA . ALA A 1 90 ? -28.053 -24.432 -19.820 1.00 58.09 123 ALA A CA 1
ATOM 1145 C C . ALA A 1 90 ? -29.406 -23.790 -20.084 1.00 55.52 123 ALA A C 1
ATOM 1146 O O . ALA A 1 90 ? -29.651 -23.317 -21.200 1.00 59.89 123 ALA A O 1
ATOM 1153 N N . ALA A 1 91 ? -30.286 -23.767 -19.092 1.00 51.10 124 ALA A N 1
ATOM 1154 C CA . ALA A 1 91 ? -31.629 -23.254 -19.281 1.00 52.21 124 ALA A CA 1
ATOM 1155 C C . ALA A 1 91 ? -31.759 -21.763 -19.000 1.00 54.28 124 ALA A C 1
ATOM 1156 O O . ALA A 1 91 ? -32.787 -21.173 -19.345 1.00 49.11 124 ALA A O 1
ATOM 1163 N N . LEU A 1 92 ? -30.757 -21.134 -18.389 1.00 49.30 125 LEU A N 1
ATOM 1164 C CA . LEU A 1 92 ? -30.960 -19.783 -17.883 1.00 52.00 125 LEU A CA 1
ATOM 1165 C C . LEU A 1 92 ? -31.084 -18.766 -19.014 1.00 60.02 125 LEU A C 1
ATOM 1166 O O . LEU A 1 92 ? -31.999 -17.933 -19.008 1.00 56.35 125 LEU A O 1
ATOM 1182 N N . GLU A 1 93 ? -30.163 -18.794 -19.983 1.00 61.82 126 GLU A N 1
ATOM 1183 C CA . GLU A 1 93 ? -30.261 -17.843 -21.089 1.00 59.75 126 GLU A CA 1
ATOM 1184 C C . GLU A 1 93 ? -31.528 -18.063 -21.899 1.00 56.59 126 GLU A C 1
ATOM 1185 O O . GLU A 1 93 ? -32.303 -17.106 -22.062 1.00 53.57 126 GLU A O 1
ATOM 1197 N N . PRO A 1 94 ? -31.815 -19.262 -22.408 1.00 53.65 127 PRO A N 1
ATOM 1198 C CA . PRO A 1 94 ? -33.086 -19.461 -23.125 1.00 59.15 127 PRO A CA 1
ATOM 1199 C C . PRO A 1 94 ? -34.304 -19.064 -22.312 1.00 52.27 127 PRO A C 1
ATOM 1200 O O . PRO A 1 94 ? -35.293 -18.587 -22.880 1.00 52.85 127 PRO A O 1
ATOM 1211 N N . THR A 1 95 ? -34.254 -19.225 -20.991 1.00 55.42 128 THR A N 1
ATOM 1212 C CA . THR A 1 95 ? -35.370 -18.809 -20.147 1.00 56.13 128 THR A CA 1
ATOM 1213 C C . THR A 1 95 ? -35.504 -17.289 -20.122 1.00 53.18 128 THR A C 1
ATOM 1214 O O . THR A 1 95 ? -36.590 -16.750 -20.357 1.00 53.80 128 THR A O 1
ATOM 1225 N N . GLU A 1 96 ? -34.411 -16.578 -19.827 1.00 52.31 129 GLU A N 1
ATOM 1226 C CA . GLU A 1 96 ? -34.440 -15.120 -19.883 1.00 53.77 129 GLU A CA 1
ATOM 1227 C C . GLU A 1 96 ? -34.996 -14.641 -21.217 1.00 58.16 129 GLU A C 1
ATOM 1228 O O . GLU A 1 96 ? -35.866 -13.766 -21.263 1.00 62.10 129 GLU A O 1
ATOM 1240 N N . LYS A 1 97 ? -34.506 -15.213 -22.320 1.00 60.13 130 LYS A N 1
ATOM 1241 C CA . LYS A 1 97 ? -34.976 -14.798 -23.638 1.00 59.47 130 LYS A CA 1
ATOM 1242 C C . LYS A 1 97 ? -36.483 -14.993 -23.768 1.00 59.11 130 LYS A C 1
ATOM 1243 O O . LYS A 1 97 ? -37.171 -14.166 -24.380 1.00 66.13 130 LYS A O 1
ATOM 1262 N N . ILE A 1 98 ? -37.020 -16.063 -23.179 1.00 52.02 131 ILE A N 1
ATOM 1263 C CA . ILE A 1 98 ? -38.468 -16.267 -23.191 1.00 60.41 131 ILE A CA 1
ATOM 1264 C C . ILE A 1 98 ? -39.167 -15.197 -22.362 1.00 59.50 131 ILE A C 1
ATOM 1265 O O . ILE A 1 98 ? -40.118 -14.555 -22.821 1.00 60.19 131 ILE A O 1
ATOM 1281 N N . VAL A 1 99 ? -38.736 -15.021 -21.114 1.00 55.73 132 VAL A N 1
ATOM 1282 C CA . VAL A 1 99 ? -39.365 -14.037 -20.239 1.00 55.74 132 VAL A CA 1
ATOM 1283 C C . VAL A 1 99 ? -39.356 -12.671 -20.900 1.00 58.77 132 VAL A C 1
ATOM 1284 O O . VAL A 1 99 ? -40.382 -11.986 -20.969 1.00 66.59 132 VAL A O 1
ATOM 1297 N N . ALA A 1 100 ? -38.187 -12.247 -21.381 1.00 64.16 133 ALA A N 1
ATOM 1298 C CA . ALA A 1 100 ? -38.079 -10.938 -22.011 1.00 70.72 133 ALA A CA 1
ATOM 1299 C C . ALA A 1 100 ? -39.048 -10.825 -23.177 1.00 65.05 133 ALA A C 1
ATOM 1300 O O . ALA A 1 100 ? -39.772 -9.833 -23.307 1.00 67.60 133 ALA A O 1
ATOM 1307 N N . SER A 1 101 ? -39.097 -11.853 -24.023 1.00 58.08 134 SER A N 1
ATOM 1308 C CA . SER A 1 101 ? -40.014 -11.827 -25.154 1.00 65.97 134 SER A CA 1
ATOM 1309 C C . SER A 1 101 ? -41.460 -11.664 -24.705 1.00 66.19 134 SER A C 1
ATOM 1310 O O . SER A 1 101 ? -42.269 -11.053 -25.411 1.00 66.32 134 SER A O 1
ATOM 1318 N N . THR A 1 102 ? -41.803 -12.197 -23.537 1.00 67.99 135 THR A N 1
ATOM 1319 C CA . THR A 1 102 ? -43.194 -12.203 -23.108 1.00 68.17 135 THR A CA 1
ATOM 1320 C C . THR A 1 102 ? -43.623 -10.853 -22.555 1.00 67.09 135 THR A C 1
ATOM 1321 O O . THR A 1 102 ? -44.771 -10.443 -22.750 1.00 71.59 135 THR A O 1
ATOM 1332 N N . ILE A 1 103 ? -42.723 -10.154 -21.856 1.00 65.31 136 ILE A N 1
ATOM 1333 C CA . ILE A 1 103 ? -43.070 -8.917 -21.163 1.00 72.24 136 ILE A CA 1
ATOM 1334 C C . ILE A 1 103 ? -42.599 -7.668 -21.902 1.00 70.61 136 ILE A C 1
ATOM 1335 O O . ILE A 1 103 ? -42.859 -6.550 -21.436 1.00 72.70 136 ILE A O 1
ATOM 1351 N N . LYS A 1 104 ? -41.915 -7.816 -23.022 1.00 67.68 137 LYS A N 1
ATOM 1352 C CA . LYS A 1 104 ? -41.471 -6.641 -23.759 1.00 68.97 137 LYS A CA 1
ATOM 1353 C C . LYS A 1 104 ? -42.639 -6.024 -24.527 1.00 71.89 137 LYS A C 1
ATOM 1354 O O . LYS A 1 104 ? -43.470 -6.753 -25.076 1.00 71.49 137 LYS A O 1
ATOM 1373 N N . PRO A 1 105 ? -42.722 -4.695 -24.592 1.00 69.21 138 PRO A N 1
ATOM 1374 C CA . PRO A 1 105 ? -43.760 -4.057 -25.405 1.00 66.01 138 PRO A CA 1
ATOM 1375 C C . PRO A 1 105 ? -43.728 -4.590 -26.824 1.00 67.34 138 PRO A C 1
ATOM 1376 O O . PRO A 1 105 ? -42.651 -4.919 -27.341 1.00 63.64 138 PRO A O 1
ATOM 1387 N N . PRO A 1 106 ? -44.881 -4.667 -27.503 1.00 69.56 139 PRO A N 1
ATOM 1388 C CA . PRO A 1 106 ? -46.217 -4.189 -27.120 1.00 70.20 139 PRO A CA 1
ATOM 1389 C C . PRO A 1 106 ? -46.910 -5.019 -26.048 1.00 68.56 139 PRO A C 1
ATOM 1390 O O . PRO A 1 106 ? -47.940 -4.589 -25.530 1.00 77.47 139 PRO A O 1
ATOM 1401 N N . ARG A 1 107 ? -46.353 -6.191 -25.726 1.00 71.21 140 ARG A N 1
ATOM 1402 C CA . ARG A 1 107 ? -46.988 -7.088 -24.763 1.00 67.25 140 ARG A CA 1
ATOM 1403 C C . ARG A 1 107 ? -47.327 -6.373 -23.464 1.00 64.59 140 ARG A C 1
ATOM 1404 O O . ARG A 1 107 ? -48.256 -6.773 -22.753 1.00 56.01 140 ARG A O 1
ATOM 1425 N N . VAL A 1 108 ? -46.581 -5.327 -23.133 1.00 66.50 141 VAL A N 1
ATOM 1426 C CA . VAL A 1 108 ? -46.810 -4.538 -21.935 1.00 65.37 141 VAL A CA 1
ATOM 1427 C C . VAL A 1 108 ? -46.729 -3.071 -22.326 1.00 67.26 141 VAL A C 1
ATOM 1428 O O . VAL A 1 108 ? -46.006 -2.701 -23.255 1.00 63.76 141 VAL A O 1
ATOM 1441 N N . SER A 1 109 ? -47.504 -2.237 -21.633 1.00 83.50 142 SER A N 1
ATOM 1442 C CA . SER A 1 109 ? -47.376 -0.794 -21.790 1.00 75.36 142 SER A CA 1
ATOM 1443 C C . SER A 1 109 ? -45.913 -0.407 -21.615 1.00 74.34 142 SER A C 1
ATOM 1444 O O . SER A 1 109 ? -45.286 -0.762 -20.614 1.00 76.34 142 SER A O 1
ATOM 1452 N N . GLU A 1 110 ? -45.350 0.301 -22.596 1.00 74.83 143 GLU A N 1
ATOM 1453 C CA . GLU A 1 110 ? -43.913 0.561 -22.529 1.00 73.72 143 GLU A CA 1
ATOM 1454 C C . GLU A 1 110 ? -43.550 1.430 -21.329 1.00 67.62 143 GLU A C 1
ATOM 1455 O O . GLU A 1 110 ? -42.433 1.331 -20.813 1.00 64.11 143 GLU A O 1
ATOM 1467 N N . ASP A 1 111 ? -44.474 2.264 -20.853 1.00 68.52 144 ASP A N 1
ATOM 1468 C CA . ASP A 1 111 ? -44.281 2.884 -19.546 1.00 59.33 144 ASP A CA 1
ATOM 1469 C C . ASP A 1 111 ? -44.316 1.839 -18.438 1.00 62.02 144 ASP A C 1
ATOM 1470 O O . ASP A 1 111 ? -43.594 1.957 -17.443 1.00 61.46 144 ASP A O 1
ATOM 1479 N N . ALA A 1 112 ? -45.155 0.812 -18.584 1.00 69.91 145 ALA A N 1
ATOM 1480 C CA . ALA A 1 112 ? -45.197 -0.247 -17.584 1.00 63.74 145 ALA A CA 1
ATOM 1481 C C . ALA A 1 112 ? -43.930 -1.093 -17.619 1.00 67.10 145 ALA A C 1
ATOM 1482 O O . ALA A 1 112 ? -43.461 -1.548 -16.569 1.00 66.59 145 ALA A O 1
ATOM 1489 N N . TYR A 1 113 ? -43.356 -1.302 -18.806 1.00 69.32 146 TYR A N 1
ATOM 1490 C CA . TYR A 1 113 ? -42.096 -2.031 -18.897 1.00 71.65 146 TYR A CA 1
ATOM 1491 C C . TYR A 1 113 ? -40.952 -1.232 -18.284 1.00 70.50 146 TYR A C 1
ATOM 1492 O O . TYR A 1 113 ? -40.026 -1.812 -17.704 1.00 69.19 146 TYR A O 1
ATOM 1510 N N . PHE A 1 114 ? -41.004 0.094 -18.399 1.00 69.21 147 PHE A N 1
ATOM 1511 C CA . PHE A 1 114 ? -40.035 0.951 -17.725 1.00 60.12 147 PHE A CA 1
ATOM 1512 C C . PHE A 1 114 ? -39.947 0.611 -16.242 1.00 64.28 147 PHE A C 1
ATOM 1513 O O . PHE A 1 114 ? -38.853 0.516 -15.677 1.00 67.64 147 PHE A O 1
ATOM 1530 N N . LEU A 1 115 ? -41.099 0.430 -15.594 1.00 65.83 148 LEU A N 1
ATOM 1531 C CA . LEU A 1 115 ? -41.106 -0.023 -14.208 1.00 66.57 148 LEU A CA 1
ATOM 1532 C C . LEU A 1 115 ? -40.739 -1.497 -14.106 1.00 72.88 148 LEU A C 1
ATOM 1533 O O . LEU A 1 115 ? -39.914 -1.882 -13.269 1.00 67.52 148 LEU A O 1
ATOM 1549 N N . LEU A 1 116 ? -41.332 -2.330 -14.967 1.00 73.15 149 LEU A N 1
ATOM 1550 C CA . LEU A 1 116 ? -41.294 -3.782 -14.807 1.00 72.36 149 LEU A CA 1
ATOM 1551 C C . LEU A 1 116 ? -39.974 -4.393 -15.275 1.00 70.42 149 LEU A C 1
ATOM 1552 O O . LEU A 1 116 ? -39.468 -5.333 -14.653 1.00 63.68 149 LEU A O 1
ATOM 1568 N N . GLY A 1 117 ? -39.419 -3.898 -16.376 1.00 72.62 150 GLY A N 1
ATOM 1569 C CA . GLY A 1 117 ? -38.247 -4.495 -16.969 1.00 74.33 150 GLY A CA 1
ATOM 1570 C C . GLY A 1 117 ? -37.071 -4.578 -16.016 1.00 74.49 150 GLY A C 1
ATOM 1571 O O . GLY A 1 117 ? -36.509 -5.652 -15.781 1.00 73.89 150 GLY A O 1
ATOM 1575 N N . PRO A 1 118 ? -36.660 -3.437 -15.460 1.00 75.47 151 PRO A N 1
ATOM 1576 C CA . PRO A 1 118 ? -35.493 -3.448 -14.564 1.00 74.48 151 PRO A CA 1
ATOM 1577 C C . PRO A 1 118 ? -35.676 -4.330 -13.340 1.00 74.41 151 PRO A C 1
ATOM 1578 O O . PRO A 1 118 ? -34.679 -4.801 -12.778 1.00 69.89 151 PRO A O 1
ATOM 1589 N N . VAL A 1 119 ? -36.915 -4.580 -12.916 1.00 71.37 152 VAL A N 1
ATOM 1590 C CA . VAL A 1 119 ? -37.148 -5.461 -11.775 1.00 71.34 152 VAL A CA 1
ATOM 1591 C C . VAL A 1 119 ? -36.755 -6.888 -12.126 1.00 69.42 152 VAL A C 1
ATOM 1592 O O . VAL A 1 119 ? -36.082 -7.574 -11.350 1.00 66.07 152 VAL A O 1
ATOM 1605 N N . VAL A 1 120 ? -37.171 -7.353 -13.303 1.00 74.09 153 VAL A N 1
ATOM 1606 C CA . VAL A 1 120 ? -36.921 -8.738 -13.684 1.00 74.27 153 VAL A CA 1
ATOM 1607 C C . VAL A 1 120 ? -35.483 -8.937 -14.153 1.00 73.05 153 VAL A C 1
ATOM 1608 O O . VAL A 1 120 ? -34.933 -10.034 -14.005 1.00 74.59 153 VAL A O 1
ATOM 1621 N N . LYS A 1 121 ? -34.847 -7.912 -14.729 1.00 72.84 154 LYS A N 1
ATOM 1622 C CA . LYS A 1 121 ? -33.433 -8.051 -15.067 1.00 87.19 154 LYS A CA 1
ATOM 1623 C C . LYS A 1 121 ? -32.601 -8.210 -13.804 1.00 81.62 154 LYS A C 1
ATOM 1624 O O . LYS A 1 121 ? -31.692 -9.046 -13.748 1.00 80.91 154 LYS A O 1
ATOM 1643 N N . THR A 1 122 ? -32.908 -7.420 -12.774 1.00 85.92 155 THR A N 1
ATOM 1644 C CA . THR A 1 122 ? -32.254 -7.587 -11.481 1.00 81.30 155 THR A CA 1
ATOM 1645 C C . THR A 1 122 ? -32.597 -8.943 -10.883 1.00 70.85 155 THR A C 1
ATOM 1646 O O . THR A 1 122 ? -31.722 -9.658 -10.382 1.00 68.27 155 THR A O 1
ATOM 1657 N N . LEU A 1 123 ? -33.877 -9.310 -10.930 1.00 77.73 156 LEU A N 1
ATOM 1658 C CA . LEU A 1 123 ? -34.312 -10.611 -10.437 1.00 78.63 156 LEU A CA 1
ATOM 1659 C C . LEU A 1 123 ? -33.486 -11.733 -11.062 1.00 76.29 156 LEU A C 1
ATOM 1660 O O . LEU A 1 123 ? -32.934 -12.587 -10.359 1.00 66.01 156 LEU A O 1
ATOM 1676 N N . PHE A 1 124 ? -33.375 -11.731 -12.392 1.00 75.64 157 PHE A N 1
ATOM 1677 C CA . PHE A 1 124 ? -32.595 -12.758 -13.074 1.00 67.52 157 PHE A CA 1
ATOM 1678 C C . PHE A 1 124 ? -31.103 -12.608 -12.819 1.00 75.08 157 PHE A C 1
ATOM 1679 O O . PHE A 1 124 ? -30.377 -13.607 -12.821 1.00 72.89 157 PHE A O 1
ATOM 1696 N N . ASN A 1 125 ? -30.623 -11.375 -12.626 1.00 85.99 158 ASN A N 1
ATOM 1697 C CA . ASN A 1 125 ? -29.201 -11.169 -12.371 1.00 82.37 158 ASN A CA 1
ATOM 1698 C C . ASN A 1 125 ? -28.776 -11.778 -11.038 1.00 79.34 158 ASN A C 1
ATOM 1699 O O . ASN A 1 125 ? -27.634 -12.231 -10.905 1.00 79.67 158 ASN A O 1
ATOM 1710 N N . LYS A 1 126 ? -29.671 -11.808 -10.046 1.00 79.25 159 LYS A N 1
ATOM 1711 C CA . LYS A 1 126 ? -29.377 -12.545 -8.821 1.00 78.08 159 LYS A CA 1
ATOM 1712 C C . LYS A 1 126 ? -29.011 -13.988 -9.139 1.00 80.27 159 LYS A C 1
ATOM 1713 O O . LYS A 1 126 ? -28.034 -14.523 -8.603 1.00 82.43 159 LYS A O 1
ATOM 1732 N N . VAL A 1 127 ? -29.785 -14.626 -10.021 1.00 82.33 160 VAL A N 1
ATOM 1733 C CA . VAL A 1 127 ? -29.523 -16.010 -10.402 1.00 79.64 160 VAL A CA 1
ATOM 1734 C C . VAL A 1 127 ? -28.246 -16.113 -11.229 1.00 75.09 160 VAL A C 1
ATOM 1735 O O . VAL A 1 127 ? -27.475 -17.069 -11.083 1.00 72.82 160 VAL A O 1
ATOM 1748 N N . GLU A 1 128 ? -28.015 -15.153 -12.128 1.00 76.23 161 GLU A N 1
ATOM 1749 C CA . GLU A 1 128 ? -26.784 -15.165 -12.911 1.00 83.72 161 GLU A CA 1
ATOM 1750 C C . GLU A 1 128 ? -25.565 -15.220 -12.003 1.00 89.68 161 GLU A C 1
ATOM 1751 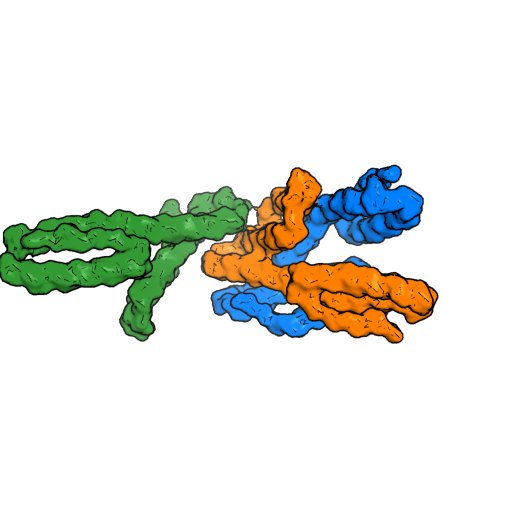O O . GLU A 1 128 ? -24.615 -15.970 -12.262 1.00 85.94 161 GLU A O 1
ATOM 1763 N N . ASP A 1 129 ? -25.585 -14.447 -10.915 1.00 89.77 162 ASP A N 1
ATOM 1764 C CA . ASP A 1 129 ? -24.409 -14.336 -10.061 1.00 87.16 162 ASP A CA 1
ATOM 1765 C C . ASP A 1 129 ? -24.165 -15.625 -9.284 1.00 90.36 162 ASP A C 1
ATOM 1766 O O . ASP A 1 129 ? -23.019 -16.074 -9.160 1.00 93.19 162 ASP A O 1
ATOM 1775 N N . VAL A 1 130 ? -25.230 -16.245 -8.771 1.00 86.03 163 VAL A N 1
ATOM 1776 C CA . VAL A 1 130 ? -25.068 -17.438 -7.944 1.00 84.53 163 VAL A CA 1
ATOM 1777 C C . VAL A 1 130 ? -24.464 -18.578 -8.754 1.00 92.48 163 VAL A C 1
ATOM 1778 O O . VAL A 1 130 ? -23.594 -19.309 -8.266 1.00 113.40 163 VAL A O 1
ATOM 1791 N N . LEU A 1 131 ? -24.914 -18.757 -9.992 1.00 88.98 164 LEU A N 1
ATOM 1792 C CA . LEU A 1 131 ? -24.492 -19.891 -10.802 1.00 90.90 164 LEU A CA 1
ATOM 1793 C C . LEU A 1 131 ? -23.266 -19.601 -11.656 1.00 92.28 164 LEU A C 1
ATOM 1794 O O . LEU A 1 131 ? -22.870 -20.456 -12.457 1.00 88.63 164 LEU A O 1
ATOM 1810 N N . HIS A 1 132 ? -22.651 -18.429 -11.503 1.00 99.33 165 HIS A N 1
ATOM 1811 C CA . HIS A 1 132 ? -21.455 -18.081 -12.269 1.00 97.36 165 HIS A CA 1
ATOM 1812 C C . HIS A 1 132 ? -21.718 -18.207 -13.769 1.00 92.28 165 HIS A C 1
ATOM 1813 O O . HIS A 1 132 ? -20.887 -18.712 -14.527 1.00 89.59 165 HIS A O 1
ATOM 1827 N N . LYS A 1 133 ? -22.899 -17.754 -14.192 1.00 87.81 166 LYS A N 1
ATOM 1828 C CA . LYS A 1 133 ? -23.275 -17.681 -15.603 1.00 89.69 166 LYS A CA 1
ATOM 1829 C C . LYS A 1 133 ? -23.783 -16.270 -15.857 1.00 89.60 166 LYS A C 1
ATOM 1830 O O . LYS A 1 133 ? -24.988 -16.002 -15.745 1.00 89.80 166 LYS A O 1
ATOM 1849 N N . PRO A 1 134 ? -22.895 -15.334 -16.187 1.00 86.77 167 PRO A N 1
ATOM 1850 C CA . PRO A 1 134 ? -23.354 -13.985 -16.525 1.00 80.82 167 PRO A CA 1
ATOM 1851 C C . PRO A 1 134 ? -23.901 -13.933 -17.943 1.00 84.39 167 PRO A C 1
ATOM 1852 O O . PRO A 1 134 ? -23.421 -14.624 -18.845 1.00 75.02 167 PRO A O 1
ATOM 1863 N N . ILE A 1 135 ? -24.930 -13.111 -18.124 1.00 87.49 168 ILE A N 1
ATOM 1864 C CA . ILE A 1 135 ? -25.596 -12.962 -19.414 1.00 84.09 168 ILE A CA 1
ATOM 1865 C C . ILE A 1 135 ? -25.747 -11.470 -19.686 1.00 87.32 168 ILE A C 1
ATOM 1866 O O . ILE A 1 135 ? -26.088 -10.714 -18.763 1.00 82.53 168 ILE A O 1
ATOM 1882 N N . PRO A 1 136 ? -25.508 -10.998 -20.913 1.00 91.29 169 PRO A N 1
ATOM 1883 C CA . PRO A 1 136 ? -25.655 -9.562 -21.183 1.00 83.97 169 PRO A CA 1
ATOM 1884 C C . PRO A 1 136 ? -27.041 -9.057 -20.806 1.00 85.80 169 PRO A C 1
ATOM 1885 O O . PRO A 1 136 ? -28.054 -9.698 -21.090 1.00 88.68 169 PRO A O 1
ATOM 1896 N N . ASP A 1 137 ? -27.075 -7.891 -20.153 1.00 83.30 170 ASP A N 1
ATOM 1897 C CA . ASP A 1 137 ? -28.336 -7.206 -19.893 1.00 78.69 170 ASP A CA 1
ATOM 1898 C C . ASP A 1 137 ? -28.970 -6.647 -21.164 1.00 79.52 170 ASP A C 1
ATOM 1899 O O . ASP A 1 137 ? -30.072 -6.091 -21.097 1.00 80.01 170 ASP A O 1
ATOM 1908 N N . THR A 1 138 ? -28.305 -6.785 -22.314 1.00 82.84 171 THR A N 1
ATOM 1909 C CA . THR A 1 138 ? -28.856 -6.308 -23.578 1.00 83.12 171 THR A CA 1
ATOM 1910 C C . THR A 1 138 ? -30.159 -7.010 -23.939 1.00 84.86 171 THR A C 1
ATOM 1911 O O . THR A 1 138 ? -30.921 -6.497 -24.765 1.00 88.86 171 THR A O 1
ATOM 1922 N N . ILE A 1 139 ? -30.430 -8.173 -23.342 1.00 90.93 172 ILE A N 1
ATOM 1923 C CA . ILE A 1 139 ? -31.629 -8.929 -23.687 1.00 93.39 172 ILE A CA 1
ATOM 1924 C C . ILE A 1 139 ? -32.882 -8.127 -23.372 1.00 90.48 172 ILE A C 1
ATOM 1925 O O . ILE A 1 139 ? -33.925 -8.314 -24.011 1.00 88.57 172 ILE A O 1
ATOM 1941 N N . TRP A 1 140 ? -32.807 -7.227 -22.396 1.00 89.80 173 TRP A N 1
ATOM 1942 C CA . TRP A 1 140 ? -33.919 -6.351 -22.043 1.00 95.24 173 TRP A CA 1
ATOM 1943 C C . TRP A 1 140 ? -33.667 -5.005 -22.722 1.00 104.33 173 TRP A C 1
ATOM 1944 O O . TRP A 1 140 ? -32.784 -4.247 -22.309 1.00 108.24 173 TRP A O 1
ATOM 1965 N N . GLU A 1 141 ? -34.441 -4.714 -23.768 1.00 105.57 174 GLU A N 1
ATOM 1966 C CA . GLU A 1 141 ? -34.080 -3.706 -24.762 1.00 105.63 174 GLU A CA 1
ATOM 1967 C C . GLU A 1 141 ? -35.304 -2.867 -25.105 1.00 113.67 174 GLU A C 1
ATOM 1968 O O . GLU A 1 141 ? -36.254 -3.374 -25.713 1.00 101.20 174 GLU A O 1
ATOM 1980 N N . TYR A 1 142 ? -35.277 -1.590 -24.731 1.00 110.21 175 TYR A N 1
ATOM 1981 C CA . TYR A 1 142 ? -36.196 -0.601 -25.289 1.00 102.24 175 TYR A CA 1
ATOM 1982 C C . TYR A 1 142 ? -37.681 -0.970 -25.083 1.00 92.86 175 TYR A C 1
ATOM 1983 O O . TYR A 1 142 ? -38.264 -1.796 -25.795 1.00 74.20 175 TYR A O 1
ATOM 2001 N N . SER B 1 13 ? -16.827 -38.191 -11.701 1.00 86.04 46 SER B N 1
ATOM 2002 C CA . SER B 1 13 ? -18.241 -37.929 -11.948 1.00 98.99 46 SER B CA 1
ATOM 2003 C C . SER B 1 13 ? -18.440 -36.825 -13.002 1.00 95.52 46 SER B C 1
ATOM 2004 O O . SER B 1 13 ? -18.903 -35.720 -12.696 1.00 80.26 46 SER B O 1
ATOM 2011 N N . SER B 1 14 ? -18.082 -37.137 -14.245 1.00 92.25 47 SER B N 1
ATOM 2012 C CA . SER B 1 14 ? -18.337 -36.263 -15.379 1.00 85.72 47 SER B CA 1
ATOM 2013 C C . SER B 1 14 ? -19.491 -36.824 -16.199 1.00 83.49 47 SER B C 1
ATOM 2014 O O . SER B 1 14 ? -19.709 -38.039 -16.250 1.00 78.86 47 SER B O 1
ATOM 2022 N N . LEU B 1 15 ? -20.237 -35.924 -16.832 1.00 80.91 48 LEU B N 1
ATOM 2023 C CA . LEU B 1 15 ? -21.410 -36.321 -17.592 1.00 70.64 48 LEU B CA 1
ATOM 2024 C C . LEU B 1 15 ? -21.003 -36.900 -18.942 1.00 64.30 48 LEU B C 1
ATOM 2025 O O . LEU B 1 15 ? -19.944 -36.587 -19.492 1.00 75.38 48 LEU B O 1
ATOM 2041 N N . GLU B 1 16 ? -21.873 -37.749 -19.480 1.00 66.18 49 GLU B N 1
ATOM 2042 C CA . GLU B 1 16 ? -21.676 -38.321 -20.807 1.00 80.13 49 GLU B CA 1
ATOM 2043 C C . GLU B 1 16 ? -22.208 -37.324 -21.829 1.00 77.44 49 GLU B C 1
ATOM 2044 O O . GLU B 1 16 ? -23.420 -37.093 -21.915 1.00 73.56 49 GLU B O 1
ATOM 2056 N N . GLY B 1 17 ? -21.301 -36.736 -22.604 1.00 76.76 50 GLY B N 1
ATOM 2057 C CA . GLY B 1 17 ? -21.682 -35.707 -23.545 1.00 79.99 50 GLY B CA 1
ATOM 2058 C C . GLY B 1 17 ? -22.326 -34.532 -22.846 1.00 72.96 50 GLY B C 1
ATOM 2059 O O . GLY B 1 17 ? -23.473 -34.185 -23.138 1.00 74.36 50 GLY B O 1
ATOM 2063 N N . GLY B 1 18 ? -21.602 -33.919 -21.907 1.00 69.85 51 GLY B N 1
ATOM 2064 C CA . GLY B 1 18 ? -22.149 -32.775 -21.198 1.00 70.17 51 GLY B CA 1
ATOM 2065 C C . GLY B 1 18 ? -22.394 -31.582 -22.105 1.00 74.21 51 GLY B C 1
ATOM 2066 O O . GLY B 1 18 ? -23.421 -30.907 -22.000 1.00 68.37 51 GLY B O 1
ATOM 2070 N N . SER B 1 19 ? -21.447 -31.296 -23.001 1.00 87.66 52 SER B N 1
ATOM 2071 C CA . SER B 1 19 ? -21.611 -30.167 -23.910 1.00 78.62 52 SER B CA 1
ATOM 2072 C C . SER B 1 19 ? -22.846 -30.343 -24.784 1.00 74.35 52 SER B C 1
ATOM 2073 O O . SER B 1 19 ? -23.559 -29.375 -25.070 1.00 74.78 52 SER B O 1
ATOM 2081 N N . GLU B 1 20 ? -23.117 -31.575 -25.213 1.00 81.76 53 GLU B N 1
ATOM 2082 C CA . GLU B 1 20 ? -24.289 -31.858 -26.035 1.00 77.92 53 GLU B CA 1
ATOM 2083 C C . GLU B 1 20 ? -25.573 -31.900 -25.211 1.00 76.31 53 GLU B C 1
ATOM 2084 O O . GLU B 1 20 ? -26.653 -31.625 -25.744 1.00 68.10 53 GLU B O 1
ATOM 2096 N N . PHE B 1 21 ? -25.481 -32.251 -23.924 1.00 84.11 54 PHE B N 1
ATOM 2097 C CA . PHE B 1 21 ? -26.652 -32.205 -23.053 1.00 67.10 54 PHE B CA 1
ATOM 2098 C C . PHE B 1 21 ? -27.115 -30.773 -22.843 1.00 68.12 54 PHE B C 1
ATOM 2099 O O . PHE B 1 21 ? -28.320 -30.497 -22.861 1.00 65.77 54 PHE B O 1
ATOM 2116 N N . SER B 1 22 ? -26.169 -29.847 -22.655 1.00 65.54 55 SER B N 1
ATOM 2117 C CA . SER B 1 22 ? -26.523 -28.441 -22.488 1.00 59.75 55 SER B CA 1
ATOM 2118 C C . SER B 1 22 ? -27.255 -27.901 -23.713 1.00 67.30 55 SER B C 1
ATOM 2119 O O . SER B 1 22 ? -28.181 -27.090 -23.584 1.00 66.82 55 SER B O 1
ATOM 2127 N N . GLU B 1 23 ? -26.856 -28.340 -24.911 1.00 66.52 56 GLU B N 1
ATOM 2128 C CA . GLU B 1 23 ? -27.534 -27.892 -26.125 1.00 69.60 56 GLU B CA 1
ATOM 2129 C C . GLU B 1 23 ? -28.977 -28.383 -26.168 1.00 68.64 56 GLU B C 1
ATOM 2130 O O . GLU B 1 23 ? -29.883 -27.629 -26.547 1.00 69.04 56 GLU B O 1
ATOM 2142 N N . ARG B 1 24 ? -29.209 -29.648 -25.796 1.00 66.20 57 ARG B N 1
ATOM 2143 C CA . ARG B 1 24 ? -30.562 -30.197 -25.822 1.00 62.54 57 ARG B CA 1
ATOM 2144 C C . ARG B 1 24 ? -31.498 -29.425 -24.902 1.00 64.99 57 ARG B C 1
ATOM 2145 O O . ARG B 1 24 ? -32.689 -29.288 -25.202 1.00 62.24 57 ARG B O 1
ATOM 2166 N N . ILE B 1 25 ? -30.989 -28.930 -23.773 1.00 63.94 58 ILE B N 1
ATOM 2167 C CA . ILE B 1 25 ? -31.811 -28.114 -22.885 1.00 66.99 58 ILE B CA 1
ATOM 2168 C C . ILE B 1 25 ? -32.197 -26.819 -23.579 1.00 63.68 58 ILE B C 1
ATOM 2169 O O . ILE B 1 25 ? -33.377 -26.460 -23.651 1.00 64.00 58 ILE B O 1
ATOM 2185 N N . GLY B 1 26 ? -31.203 -26.089 -24.085 1.00 62.84 59 GLY B N 1
ATOM 2186 C CA . GLY B 1 26 ? -31.501 -24.866 -24.811 1.00 76.77 59 GLY B CA 1
ATOM 2187 C C . GLY B 1 26 ? -32.566 -25.074 -25.867 1.00 78.47 59 GLY B C 1
ATOM 2188 O O . GLY B 1 26 ? -33.533 -24.312 -25.952 1.00 77.77 59 GLY B O 1
ATOM 2192 N N . ASN B 1 27 ? -32.419 -26.135 -26.668 1.00 70.93 60 ASN B N 1
ATOM 2193 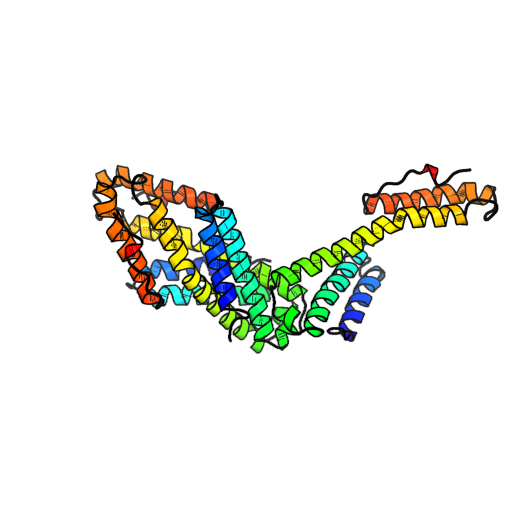C CA . ASN B 1 27 ? -33.352 -26.379 -27.765 1.00 73.91 60 ASN B CA 1
ATOM 2194 C C . ASN B 1 27 ? -34.766 -26.617 -27.247 1.00 70.22 60 ASN B C 1
ATOM 2195 O O . ASN B 1 27 ? -35.730 -26.044 -27.765 1.00 75.15 60 ASN B O 1
ATOM 2206 N N . SER B 1 28 ? -34.910 -27.464 -26.223 1.00 71.44 61 SER B N 1
ATOM 2207 C CA . SER B 1 28 ? -36.231 -27.711 -25.651 1.00 71.55 61 SER B CA 1
ATOM 2208 C C . SER B 1 28 ? -36.925 -26.405 -25.294 1.00 68.08 61 SER B C 1
ATOM 2209 O O . SER B 1 28 ? -38.112 -26.223 -25.585 1.00 66.88 61 SER B O 1
ATOM 2217 N N . LEU B 1 29 ? -36.194 -25.480 -24.668 1.00 72.41 62 LEU B N 1
ATOM 2218 C CA . LEU B 1 29 ? -36.762 -24.195 -24.278 1.00 66.47 62 LEU B CA 1
ATOM 2219 C C . LEU B 1 29 ? -36.840 -23.241 -25.460 1.00 74.22 62 LEU B C 1
ATOM 2220 O O . LEU B 1 29 ? -37.844 -22.541 -25.635 1.00 75.92 62 LEU B O 1
ATOM 2236 N N . SER B 1 30 ? -35.792 -23.198 -26.281 1.00 75.34 63 SER B N 1
ATOM 2237 C CA . SER B 1 30 ? -35.804 -22.308 -27.433 1.00 75.26 63 SER B CA 1
ATOM 2238 C C . SER B 1 30 ? -36.998 -22.582 -28.338 1.00 73.32 63 SER B C 1
ATOM 2239 O O . SER B 1 30 ? -37.492 -21.665 -29.003 1.00 80.81 63 SER B O 1
ATOM 2247 N N . SER B 1 31 ? -37.496 -23.820 -28.359 1.00 71.44 64 SER B N 1
ATOM 2248 C CA . SER B 1 31 ? -38.605 -24.158 -29.241 1.00 75.24 64 SER B CA 1
ATOM 2249 C C . SER B 1 31 ? -39.920 -23.533 -28.800 1.00 73.83 64 SER B C 1
ATOM 2250 O O . SER B 1 31 ? -40.921 -23.678 -29.505 1.00 80.66 64 SER B O 1
ATOM 2258 N N . PHE B 1 32 ? -39.953 -22.861 -27.652 1.00 74.92 65 PHE B N 1
ATOM 2259 C CA . PHE B 1 32 ? -41.151 -22.118 -27.285 1.00 81.33 65 PHE B CA 1
ATOM 2260 C C . PHE B 1 32 ? -41.333 -20.917 -28.196 1.00 79.46 65 PHE B C 1
ATOM 2261 O O . PHE B 1 32 ? -42.451 -20.615 -28.623 1.00 90.79 65 PHE B O 1
ATOM 2278 N N . LEU B 1 33 ? -40.245 -20.217 -28.501 1.00 75.57 66 LEU B N 1
ATOM 2279 C CA . LEU B 1 33 ? -40.324 -19.101 -29.431 1.00 77.56 66 LEU B CA 1
ATOM 2280 C C . LEU B 1 33 ? -40.203 -19.579 -30.876 1.00 94.17 66 LEU B C 1
ATOM 2281 O O . LEU B 1 33 ? -41.059 -19.267 -31.711 1.00 95.69 66 LEU B O 1
ATOM 2297 N N . SER B 1 34 ? -39.160 -20.360 -31.184 1.00 96.24 67 SER B N 1
ATOM 2298 C CA . SER B 1 34 ? -38.889 -20.732 -32.572 1.00 84.27 67 SER B CA 1
ATOM 2299 C C . SER B 1 34 ? -40.036 -21.536 -33.172 1.00 85.71 67 SER B C 1
ATOM 2300 O O . SER B 1 34 ? -40.256 -21.498 -34.387 1.00 94.99 67 SER B O 1
ATOM 2308 N N . GLU B 1 35 ? -40.766 -22.273 -32.343 1.00 95.04 68 GLU B N 1
ATOM 2309 C CA . GLU B 1 35 ? -41.996 -22.940 -32.738 1.00 92.80 68 GLU B CA 1
ATOM 2310 C C . GLU B 1 35 ? -43.033 -22.645 -31.668 1.00 98.55 68 GLU B C 1
ATOM 2311 O O . GLU B 1 35 ? -42.694 -22.256 -30.548 1.00 102.94 68 GLU B O 1
ATOM 2323 N N . SER B 1 36 ? -44.304 -22.818 -32.007 1.00 98.93 69 SER B N 1
ATOM 2324 C CA . SER B 1 36 ? -45.343 -22.673 -30.992 1.00 95.10 69 SER B CA 1
ATOM 2325 C C . SER B 1 36 ? -45.431 -24.005 -30.269 1.00 98.50 69 SER B C 1
ATOM 2326 O O . SER B 1 36 ? -46.036 -24.960 -30.761 1.00 113.34 69 SER B O 1
ATOM 2334 N N . ALA B 1 37 ? -44.803 -24.071 -29.098 1.00 89.47 70 ALA B N 1
ATOM 2335 C CA . ALA B 1 37 ? -44.588 -25.323 -28.386 1.00 81.61 70 ALA B CA 1
ATOM 2336 C C . ALA B 1 37 ? -45.173 -25.190 -26.994 1.00 83.52 70 ALA B C 1
ATOM 2337 O O . ALA B 1 37 ? -44.749 -24.322 -26.223 1.00 78.83 70 ALA B O 1
ATOM 2344 N N . SER B 1 38 ? -46.141 -26.044 -26.676 1.00 81.66 71 SER B N 1
ATOM 2345 C CA . SER B 1 38 ? -46.827 -25.946 -25.398 1.00 80.25 71 SER B CA 1
ATOM 2346 C C . SER B 1 38 ? -45.825 -25.968 -24.255 1.00 83.62 71 SER B C 1
ATOM 2347 O O . SER B 1 38 ? -44.886 -26.769 -24.245 1.00 82.36 71 SER B O 1
ATOM 2355 N N . LEU B 1 39 ? -46.024 -25.063 -23.304 1.00 90.89 72 LEU B N 1
ATOM 2356 C CA . LEU B 1 39 ? -45.297 -25.071 -22.043 1.00 82.15 72 LEU B CA 1
ATOM 2357 C C . LEU B 1 39 ? -45.239 -26.486 -21.475 1.00 82.33 72 LEU B C 1
ATOM 2358 O O . LEU B 1 39 ? -44.215 -26.911 -20.930 1.00 72.23 72 LEU B O 1
ATOM 2374 N N . GLU B 1 40 ? -46.343 -27.223 -21.610 1.00 89.41 73 GLU B N 1
ATOM 2375 C CA . GLU B 1 40 ? -46.443 -28.561 -21.041 1.00 82.89 73 GLU B CA 1
ATOM 2376 C C . GLU B 1 40 ? -45.650 -29.584 -21.843 1.00 74.90 73 GLU B C 1
ATOM 2377 O O . GLU B 1 40 ? -45.182 -30.579 -21.280 1.00 73.93 73 GLU B O 1
ATOM 2389 N N . VAL B 1 41 ? -45.500 -29.370 -23.150 1.00 75.84 74 VAL B N 1
ATOM 2390 C CA . VAL B 1 41 ? -44.643 -30.244 -23.943 1.00 75.83 74 VAL B CA 1
ATOM 2391 C C . VAL B 1 41 ? -43.192 -30.065 -23.531 1.00 68.41 74 VAL B C 1
ATOM 2392 O O . VAL B 1 41 ? -42.441 -31.039 -23.402 1.00 65.13 74 VAL B O 1
ATOM 2405 N N . ILE B 1 42 ? -42.777 -28.818 -23.320 1.00 72.14 75 ILE B N 1
ATOM 2406 C CA . ILE B 1 42 ? -41.386 -28.544 -22.987 1.00 69.46 75 ILE B CA 1
ATOM 2407 C C . ILE B 1 42 ? -41.051 -29.110 -21.616 1.00 66.75 75 ILE B C 1
ATOM 2408 O O . ILE B 1 42 ? -39.999 -29.733 -21.426 1.00 64.36 75 ILE B O 1
ATOM 2424 N N . GLY B 1 43 ? -41.946 -28.928 -20.645 1.00 66.09 76 GLY B N 1
ATOM 2425 C CA . GLY B 1 43 ? -41.724 -29.522 -19.341 1.00 61.45 76 GLY B CA 1
ATOM 2426 C C . GLY B 1 43 ? -41.422 -31.001 -19.438 1.00 62.48 76 GLY B C 1
ATOM 2427 O O . GLY B 1 43 ? -40.544 -31.514 -18.741 1.00 66.01 76 GLY B O 1
ATOM 2431 N N . ASN B 1 44 ? -42.119 -31.700 -20.335 1.00 66.19 77 ASN B N 1
ATOM 2432 C CA . ASN B 1 44 ? -41.965 -33.145 -20.427 1.00 63.12 77 ASN B CA 1
ATOM 2433 C C . ASN B 1 44 ? -40.632 -33.523 -21.061 1.00 61.13 77 ASN B C 1
ATOM 2434 O O . ASN B 1 44 ? -39.970 -34.462 -20.607 1.00 61.56 77 ASN B O 1
ATOM 2445 N N . GLU B 1 45 ? -40.215 -32.813 -22.107 1.00 58.06 78 GLU B N 1
ATOM 2446 C CA . GLU B 1 45 ? -38.961 -33.173 -22.753 1.00 67.17 78 GLU B CA 1
ATOM 2447 C C . GLU B 1 45 ? -37.750 -32.654 -21.998 1.00 63.87 78 GLU B C 1
ATOM 2448 O O . GLU B 1 45 ? -36.639 -33.143 -22.225 1.00 67.36 78 GLU B O 1
ATOM 2460 N N . LEU B 1 46 ? -37.936 -31.688 -21.105 1.00 62.19 79 LEU B N 1
ATOM 2461 C CA . LEU B 1 46 ? -36.864 -31.336 -20.184 1.00 56.92 79 LEU B CA 1
ATOM 2462 C C . LEU B 1 46 ? -36.621 -32.463 -19.191 1.00 61.88 79 LEU B C 1
ATOM 2463 O O . LEU B 1 46 ? -35.473 -32.865 -18.956 1.00 62.33 79 LEU B O 1
ATOM 2479 N N . ALA B 1 47 ? -37.694 -32.992 -18.601 1.00 55.51 80 ALA B N 1
ATOM 2480 C CA . ALA B 1 47 ? -37.540 -34.102 -17.671 1.00 51.81 80 ALA B CA 1
ATOM 2481 C C . ALA B 1 47 ? -36.967 -35.328 -18.371 1.00 56.55 80 ALA B C 1
ATOM 2482 O O . ALA B 1 47 ? -36.160 -36.060 -17.786 1.00 57.37 80 ALA B O 1
ATOM 2489 N N . ASP B 1 48 ? -37.365 -35.562 -19.628 1.00 59.08 81 ASP B N 1
ATOM 2490 C CA . ASP B 1 48 ? -36.769 -36.644 -20.411 1.00 57.17 81 ASP B CA 1
ATOM 2491 C C . ASP B 1 48 ? -35.269 -36.435 -20.571 1.00 55.63 81 ASP B C 1
ATOM 2492 O O . ASP B 1 48 ? -34.478 -37.361 -20.365 1.00 52.86 81 ASP B O 1
ATOM 2501 N N . ASN B 1 49 ? -34.861 -35.218 -20.943 1.00 56.19 82 ASN B N 1
ATOM 2502 C CA . ASN B 1 49 ? -33.437 -34.902 -21.038 1.00 59.97 82 ASN B CA 1
ATOM 2503 C C . ASN B 1 49 ? -32.722 -35.191 -19.729 1.00 57.27 82 ASN B C 1
ATOM 2504 O O . ASN B 1 49 ? -31.709 -35.901 -19.699 1.00 52.22 82 ASN B O 1
ATOM 2515 N N . ILE B 1 50 ? -33.226 -34.625 -18.632 1.00 55.64 83 ILE B N 1
ATOM 2516 C CA . ILE B 1 50 ? -32.563 -34.777 -17.344 1.00 53.07 83 ILE B CA 1
ATOM 2517 C C . ILE B 1 50 ? -32.527 -36.245 -16.942 1.00 51.21 83 ILE B C 1
ATOM 2518 O O . ILE B 1 50 ? -31.466 -36.793 -16.613 1.00 42.94 83 ILE B O 1
ATOM 2534 N N . ALA B 1 51 ? -33.683 -36.911 -16.979 1.00 47.74 84 ALA B N 1
ATOM 2535 C CA . ALA B 1 51 ? -33.735 -38.316 -16.591 1.00 49.76 84 ALA B CA 1
ATOM 2536 C C . ALA B 1 51 ? -32.819 -39.159 -17.472 1.00 51.72 84 ALA B C 1
ATOM 2537 O O . ALA B 1 51 ? -32.047 -39.984 -16.970 1.00 45.75 84 ALA B O 1
ATOM 2544 N N . ASN B 1 52 ? -32.878 -38.948 -18.794 1.00 53.51 85 ASN B N 1
ATOM 2545 C CA . ASN B 1 52 ? -31.997 -39.668 -19.715 1.00 51.42 85 ASN B CA 1
ATOM 2546 C C . ASN B 1 52 ? -30.531 -39.427 -19.378 1.00 47.28 85 ASN B C 1
ATOM 2547 O O . ASN B 1 52 ? -29.737 -40.370 -19.293 1.00 46.49 85 ASN B O 1
ATOM 2558 N N . GLU B 1 53 ? -30.150 -38.160 -19.202 1.00 52.93 86 GLU B N 1
ATOM 2559 C CA . GLU B 1 53 ? -28.753 -37.839 -18.938 1.00 50.39 86 GLU B CA 1
ATOM 2560 C C . GLU B 1 53 ? -28.259 -38.498 -17.658 1.00 51.51 86 GLU B C 1
ATOM 2561 O O . GLU B 1 53 ? -27.093 -38.903 -17.578 1.00 49.40 86 GLU B O 1
ATOM 2573 N N . ILE B 1 54 ? -29.125 -38.621 -16.649 1.00 53.42 87 ILE B N 1
ATOM 2574 C CA . ILE B 1 54 ? -28.722 -39.275 -15.408 1.00 49.36 87 ILE B CA 1
ATOM 2575 C C . ILE B 1 54 ? -28.347 -40.727 -15.677 1.00 48.43 87 ILE B C 1
ATOM 2576 O O . ILE B 1 54 ? -27.357 -41.234 -15.136 1.00 54.74 87 ILE B O 1
ATOM 2592 N N . VAL B 1 55 ? -29.117 -41.416 -16.523 1.00 40.69 88 VAL B N 1
ATOM 2593 C CA . VAL B 1 55 ? -28.800 -42.809 -16.828 1.00 47.51 88 VAL B CA 1
ATOM 2594 C C . VAL B 1 55 ? -27.543 -42.892 -17.685 1.00 50.92 88 VAL B C 1
ATOM 2595 O O . VAL B 1 55 ? -26.682 -43.751 -17.460 1.00 51.00 88 VAL B O 1
ATOM 2608 N N . SER B 1 56 ? -27.424 -42.018 -18.688 1.00 51.97 89 SER B N 1
ATOM 2609 C CA . SER B 1 56 ? -26.217 -41.998 -19.509 1.00 55.53 89 SER B CA 1
ATOM 2610 C C . SER B 1 56 ? -24.989 -41.829 -18.632 1.00 53.61 89 SER B C 1
ATOM 2611 O O . SER B 1 56 ? -24.043 -42.623 -18.694 1.00 55.20 89 SER B O 1
ATOM 2619 N N . SER B 1 57 ? -25.009 -40.806 -17.782 1.00 54.19 90 SER B N 1
ATOM 2620 C CA . SER B 1 57 ? -23.835 -40.457 -16.997 1.00 60.15 90 SER B CA 1
ATOM 2621 C C . SER B 1 57 ? -23.525 -41.507 -15.940 1.00 56.05 90 SER B C 1
ATOM 2622 O O . SER B 1 57 ? -22.358 -41.693 -15.579 1.00 56.82 90 SER B O 1
ATOM 2630 N N . LEU B 1 58 ? -24.542 -42.195 -15.424 1.00 50.44 91 LEU B N 1
ATOM 2631 C CA . LEU B 1 58 ? -24.275 -43.229 -14.433 1.00 53.62 91 LEU B CA 1
ATOM 2632 C C . LEU B 1 58 ? -23.634 -44.450 -15.077 1.00 54.88 91 LEU B C 1
ATOM 2633 O O . LEU B 1 58 ? -22.736 -45.063 -14.492 1.00 57.95 91 LEU B O 1
ATOM 2649 N N . GLN B 1 59 ? -24.082 -44.823 -16.278 1.00 61.32 92 GLN B N 1
ATOM 2650 C CA . GLN B 1 59 ? -23.390 -45.871 -17.022 1.00 60.91 92 GLN B CA 1
ATOM 2651 C C . GLN B 1 59 ? -21.919 -45.532 -17.180 1.00 60.42 92 GLN B C 1
ATOM 2652 O O . GLN B 1 59 ? -21.050 -46.402 -17.054 1.00 65.01 92 GLN B O 1
ATOM 2666 N N . LYS B 1 60 ? -21.624 -44.262 -17.451 1.00 60.97 93 LYS B N 1
ATOM 2667 C CA . LYS B 1 60 ? -20.243 -43.830 -17.616 1.00 54.78 93 LYS B CA 1
ATOM 2668 C C . LYS B 1 60 ? -19.469 -43.942 -16.308 1.00 57.91 93 LYS B C 1
ATOM 2669 O O . LYS B 1 60 ? -18.337 -44.440 -16.293 1.00 68.13 93 LYS B O 1
ATOM 2688 N N . ASP B 1 61 ? -20.070 -43.508 -15.196 1.00 56.59 94 ASP B N 1
ATOM 2689 C CA . ASP B 1 61 ? -19.333 -43.379 -13.942 1.00 61.77 94 ASP B CA 1
ATOM 2690 C C . ASP B 1 61 ? -19.278 -44.681 -13.142 1.00 63.12 94 ASP B C 1
ATOM 2691 O O . ASP B 1 61 ? -18.335 -44.877 -12.368 1.00 76.03 94 ASP B O 1
ATOM 2700 N N . SER B 1 62 ? -20.261 -45.574 -13.295 1.00 60.64 95 SER B N 1
ATOM 2701 C CA . SER B 1 62 ? -20.284 -46.853 -12.582 1.00 59.61 95 SER B CA 1
ATOM 2702 C C . SER B 1 62 ? -20.108 -47.996 -13.564 1.00 63.90 95 SER B C 1
ATOM 2703 O O . SER B 1 62 ? -20.998 -48.262 -14.378 1.00 71.32 95 SER B O 1
ATOM 2711 N N . ALA B 1 63 ? -18.974 -48.688 -13.466 1.00 70.83 96 ALA B N 1
ATOM 2712 C CA . ALA B 1 63 ? -18.856 -49.979 -14.129 1.00 70.41 96 ALA B CA 1
ATOM 2713 C C . ALA B 1 63 ? -19.954 -50.923 -13.657 1.00 63.84 96 ALA B C 1
ATOM 2714 O O . ALA B 1 63 ? -20.509 -51.695 -14.447 1.00 64.48 96 ALA B O 1
ATOM 2721 N N . SER B 1 64 ? -20.301 -50.851 -12.372 1.00 66.34 97 SER B N 1
ATOM 2722 C CA . SER B 1 64 ? -21.274 -51.778 -11.810 1.00 62.97 97 SER B CA 1
ATOM 2723 C C . SER B 1 64 ? -22.679 -51.487 -12.319 1.00 67.03 97 SER B C 1
ATOM 2724 O O . SER B 1 64 ? -23.465 -52.414 -12.551 1.00 70.89 97 SER B O 1
ATOM 2732 N N . PHE B 1 65 ? -23.022 -50.210 -12.490 1.00 67.65 98 PHE B N 1
ATOM 2733 C CA . PHE B 1 65 ? -24.343 -49.885 -13.010 1.00 65.33 98 PHE B CA 1
ATOM 2734 C C . PHE B 1 65 ? -24.461 -50.306 -14.463 1.00 71.21 98 PHE B C 1
ATOM 2735 O O . PHE B 1 65 ? -25.475 -50.887 -14.872 1.00 68.90 98 PHE B O 1
ATOM 2752 N N . LEU B 1 66 ? -23.427 -50.027 -15.255 1.00 67.03 99 LEU B N 1
ATOM 2753 C CA . LEU B 1 66 ? -23.399 -50.508 -16.626 1.00 70.37 99 LEU B CA 1
ATOM 2754 C C . LEU B 1 66 ? -23.583 -52.018 -16.685 1.00 71.89 99 LEU B C 1
ATOM 2755 O O . LEU B 1 66 ? -24.224 -52.535 -17.607 1.00 63.63 99 LEU B O 1
ATOM 2771 N N . GLN B 1 67 ? -23.053 -52.735 -15.694 1.00 79.32 100 GLN B N 1
ATOM 2772 C CA . GLN B 1 67 ? -23.115 -54.190 -15.690 1.00 85.98 100 GLN B CA 1
ATOM 2773 C C . GLN B 1 67 ? -24.540 -54.719 -15.586 1.00 86.62 100 GLN B C 1
ATOM 2774 O O . GLN B 1 67 ? -24.766 -55.904 -15.855 1.00 92.41 100 GLN B O 1
ATOM 2788 N N . SER B 1 68 ? -25.503 -53.882 -15.214 1.00 75.25 101 SER B N 1
ATOM 2789 C CA . SER B 1 68 ? -26.786 -54.357 -14.721 1.00 72.59 101 SER B CA 1
ATOM 2790 C C . SER B 1 68 ? -27.933 -54.066 -15.678 1.00 75.45 101 SER B C 1
ATOM 2791 O O . SER B 1 68 ? -27.993 -52.998 -16.292 1.00 89.47 101 SER B O 1
ATOM 2799 N N . GLY B 1 69 ? -28.809 -55.055 -15.831 1.00 69.24 102 GLY B N 1
ATOM 2800 C CA . GLY B 1 69 ? -30.243 -54.836 -15.847 1.00 64.45 102 GLY B CA 1
ATOM 2801 C C . GLY B 1 69 ? -30.794 -53.657 -16.616 1.00 71.14 102 GLY B C 1
ATOM 2802 O O . GLY B 1 69 ? -31.244 -52.694 -15.990 1.00 87.85 102 GLY B O 1
ATOM 2806 N N . PHE B 1 70 ? -30.762 -53.682 -17.950 1.00 71.98 103 PHE B N 1
ATOM 2807 C CA . PHE B 1 70 ? -31.433 -52.619 -18.694 1.00 74.72 103 PHE B CA 1
ATOM 2808 C C . PHE B 1 70 ? -32.821 -52.320 -18.128 1.00 69.83 103 PHE B C 1
ATOM 2809 O O . PHE B 1 70 ? -33.323 -51.201 -18.299 1.00 67.21 103 PHE B O 1
ATOM 2826 N N . ASP B 1 71 ? -33.450 -53.292 -17.458 1.00 71.47 104 ASP B N 1
ATOM 2827 C CA . ASP B 1 71 ? -34.663 -53.014 -16.692 1.00 68.54 104 ASP B CA 1
ATOM 2828 C C . ASP B 1 71 ? -34.414 -51.937 -15.647 1.00 65.94 104 ASP B C 1
ATOM 2829 O O . ASP B 1 71 ? -35.221 -51.015 -15.481 1.00 64.55 104 ASP B O 1
ATOM 2838 N N . VAL B 1 72 ? -33.306 -52.049 -14.913 1.00 70.85 105 VAL B N 1
ATOM 2839 C CA . VAL B 1 72 ? -32.989 -51.065 -13.882 1.00 73.02 105 VAL B CA 1
ATOM 2840 C C . VAL B 1 72 ? -32.863 -49.675 -14.494 1.00 67.49 105 VAL B C 1
ATOM 2841 O O . VAL B 1 72 ? -33.249 -48.670 -13.880 1.00 61.37 105 VAL B O 1
ATOM 2854 N N . LYS B 1 73 ? -32.332 -49.595 -15.714 1.00 63.33 106 LYS B N 1
ATOM 2855 C CA . LYS B 1 73 ? -32.023 -48.301 -16.307 1.00 59.69 106 LYS B CA 1
ATOM 2856 C C . LYS B 1 73 ? -33.283 -47.593 -16.778 1.00 55.75 106 LYS B C 1
ATOM 2857 O O . LYS B 1 73 ? -33.407 -46.372 -16.619 1.00 56.04 106 LYS B O 1
ATOM 2876 N N . THR B 1 74 ? -34.234 -48.336 -17.346 1.00 51.37 107 THR B N 1
ATOM 2877 C CA . THR B 1 74 ? -35.521 -47.734 -17.672 1.00 56.29 107 THR B CA 1
ATOM 2878 C C . THR B 1 74 ? -36.248 -47.293 -16.407 1.00 53.72 107 THR B C 1
ATOM 2879 O O . THR B 1 74 ? -36.924 -46.255 -16.400 1.00 52.74 107 THR B O 1
ATOM 2890 N N . GLN B 1 75 ? -36.098 -48.054 -15.317 1.00 58.42 108 GLN B N 1
ATOM 2891 C CA . GLN B 1 75 ? -36.724 -47.682 -14.049 1.00 55.70 108 GLN B CA 1
ATOM 2892 C C . GLN B 1 75 ? -36.086 -46.425 -13.467 1.00 54.61 108 GLN B C 1
ATOM 2893 O O . GLN B 1 75 ? -36.791 -45.519 -13.008 1.00 53.62 108 GLN B O 1
ATOM 2907 N N . LEU B 1 76 ? -34.751 -46.356 -13.459 1.00 50.44 109 LEU B N 1
ATOM 2908 C CA . LEU B 1 76 ? -34.084 -45.122 -13.063 1.00 45.43 109 LEU B CA 1
ATOM 2909 C C . LEU B 1 76 ? -34.649 -43.934 -13.833 1.00 52.51 109 LEU B C 1
ATOM 2910 O O . LEU B 1 76 ? -35.011 -42.912 -13.239 1.00 53.74 109 LEU B O 1
ATOM 2926 N N . LYS B 1 77 ? -34.742 -44.059 -15.162 1.00 50.47 110 LYS B N 1
ATOM 2927 C CA . LYS B 1 77 ? -35.318 -42.992 -15.978 1.00 50.75 110 LYS B CA 1
ATOM 2928 C C . LYS B 1 77 ? -36.727 -42.640 -15.512 1.00 56.15 110 LYS B C 1
ATOM 2929 O O . LYS B 1 77 ? -37.049 -41.465 -15.285 1.00 52.72 110 LYS B O 1
ATOM 2948 N N . ALA B 1 78 ? -37.588 -43.653 -15.377 1.00 52.38 111 ALA B N 1
ATOM 2949 C CA . ALA B 1 78 ? -38.964 -43.410 -14.958 1.00 55.55 111 ALA B CA 1
ATOM 2950 C C . ALA B 1 78 ? -39.020 -42.773 -13.574 1.00 58.35 111 ALA B C 1
ATOM 2951 O O . ALA B 1 78 ? -39.806 -41.846 -13.332 1.00 54.10 111 ALA B O 1
ATOM 2958 N N . THR B 1 79 ? -38.199 -43.267 -12.648 1.00 56.47 112 THR B N 1
ATOM 2959 C CA . THR B 1 79 ? -38.189 -42.724 -11.297 1.00 53.28 112 THR B CA 1
ATOM 2960 C C . THR B 1 79 ? -37.700 -41.281 -11.297 1.00 50.23 112 THR B C 1
ATOM 2961 O O . THR B 1 79 ? -38.367 -40.389 -10.764 1.00 55.70 112 THR B O 1
ATOM 2972 N N . ALA B 1 80 ? -36.536 -41.029 -11.898 1.00 45.82 113 ALA B N 1
ATOM 2973 C CA . ALA B 1 80 ? -36.002 -39.671 -11.904 1.00 52.95 113 ALA B CA 1
ATOM 2974 C C . ALA B 1 80 ? -3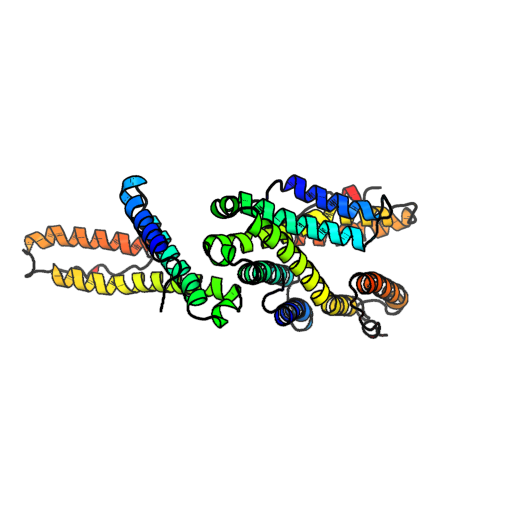7.003 -38.697 -12.513 1.00 50.73 113 ALA B C 1
ATOM 2975 O O . ALA B 1 80 ? -37.197 -37.588 -12.000 1.00 44.01 113 ALA B O 1
ATOM 2982 N N . LYS B 1 81 ? -37.665 -39.099 -13.596 1.00 51.46 114 LYS B N 1
ATOM 2983 C CA . LYS B 1 81 ? -38.639 -38.211 -14.215 1.00 57.51 114 LYS B CA 1
ATOM 2984 C C . LYS B 1 81 ? -39.806 -37.958 -13.272 1.00 48.87 114 LYS B C 1
ATOM 2985 O O . LYS B 1 81 ? -40.230 -36.814 -13.079 1.00 48.11 114 LYS B O 1
ATOM 3004 N N . LYS B 1 82 ? -40.326 -39.021 -12.659 1.00 52.79 115 LYS B N 1
ATOM 3005 C CA . LYS B 1 82 ? -41.395 -38.868 -11.678 1.00 53.40 115 LYS B CA 1
ATOM 3006 C C . LYS B 1 82 ? -40.977 -37.932 -10.550 1.00 50.85 115 LYS B C 1
ATOM 3007 O O . LYS B 1 82 ? -41.769 -37.095 -10.101 1.00 47.16 115 LYS B O 1
ATOM 3026 N N . VAL B 1 83 ? -39.735 -38.053 -10.079 1.00 52.40 116 VAL B N 1
ATOM 3027 C CA . VAL B 1 83 ? -39.280 -37.207 -8.981 1.00 51.23 116 VAL B CA 1
ATOM 3028 C C . VAL B 1 83 ? -39.314 -35.745 -9.395 1.00 51.23 116 VAL B C 1
ATOM 3029 O O . VAL B 1 83 ? -39.829 -34.889 -8.665 1.00 52.56 116 VAL B O 1
ATOM 3042 N N . LEU B 1 84 ? -38.747 -35.435 -10.567 1.00 49.25 117 LEU B N 1
ATOM 3043 C CA . LEU B 1 84 ? -38.746 -34.061 -11.061 1.00 45.29 117 LEU B CA 1
ATOM 3044 C C . LEU B 1 84 ? -40.153 -33.487 -11.061 1.00 51.59 117 LEU B C 1
ATOM 3045 O O . LEU B 1 84 ? -40.389 -32.364 -10.592 1.00 42.01 117 LEU B O 1
ATOM 3061 N N . VAL B 1 85 ? -41.103 -34.253 -11.596 1.00 55.08 118 VAL B N 1
ATOM 3062 C CA . VAL B 1 85 ? -42.493 -33.811 -11.630 1.00 54.18 118 VAL B CA 1
ATOM 3063 C C . VAL B 1 85 ? -42.983 -33.525 -10.219 1.00 57.86 118 VAL B C 1
ATOM 3064 O O . VAL B 1 85 ? -43.483 -32.432 -9.920 1.00 56.83 118 VAL B O 1
ATOM 3077 N N . GLU B 1 86 ? -42.840 -34.503 -9.326 1.00 60.35 119 GLU B N 1
ATOM 3078 C CA . GLU B 1 86 ? -43.364 -34.336 -7.977 1.00 62.54 119 GLU B CA 1
ATOM 3079 C C . GLU B 1 86 ? -42.639 -33.225 -7.231 1.00 56.02 119 GLU B C 1
ATOM 3080 O O . GLU B 1 86 ? -43.245 -32.545 -6.395 1.00 56.78 119 GLU B O 1
ATOM 3092 N N . ALA B 1 87 ? -41.355 -33.009 -7.530 1.00 50.03 120 ALA B N 1
ATOM 3093 C CA . ALA B 1 87 ? -40.629 -31.900 -6.920 1.00 47.92 120 ALA B CA 1
ATOM 3094 C C . ALA B 1 87 ? -41.241 -30.563 -7.315 1.00 47.70 120 ALA B C 1
ATOM 3095 O O . ALA B 1 87 ? -41.457 -29.690 -6.467 1.00 46.64 120 ALA B O 1
ATOM 3102 N N . LEU B 1 88 ? -41.533 -30.384 -8.604 1.00 52.38 121 LEU B N 1
ATOM 3103 C CA . LEU B 1 88 ? -42.110 -29.123 -9.055 1.00 53.28 121 LEU B CA 1
ATOM 3104 C C . LEU B 1 88 ? -43.474 -28.878 -8.417 1.00 54.50 121 LEU B C 1
ATOM 3105 O O . LEU B 1 88 ? -43.767 -27.760 -7.976 1.00 53.85 121 LEU B O 1
ATOM 3121 N N . LYS B 1 89 ? -44.316 -29.915 -8.348 1.00 51.54 122 LYS B N 1
ATOM 3122 C CA . LYS B 1 89 ? -45.614 -29.788 -7.688 1.00 56.37 122 LYS B CA 1
ATOM 3123 C C . LYS B 1 89 ? -45.457 -29.431 -6.213 1.00 52.80 122 LYS B C 1
ATOM 3124 O O . LYS B 1 89 ? -46.231 -28.629 -5.672 1.00 51.64 122 LYS B O 1
ATOM 3143 N N . ALA B 1 90 ? -44.476 -30.037 -5.539 1.00 53.49 123 ALA B N 1
ATOM 3144 C CA . ALA B 1 90 ? -44.265 -29.761 -4.123 1.00 58.71 123 ALA B CA 1
ATOM 3145 C C . ALA B 1 90 ? -43.847 -28.318 -3.896 1.00 60.93 123 ALA B C 1
ATOM 3146 O O . ALA B 1 90 ? -44.096 -27.763 -2.817 1.00 62.40 123 ALA B O 1
ATOM 3153 N N . ALA B 1 91 ? -43.221 -27.698 -4.896 1.00 53.59 124 ALA B N 1
ATOM 3154 C CA . ALA B 1 91 ? -42.750 -26.327 -4.779 1.00 58.06 124 ALA B CA 1
ATOM 3155 C C . ALA B 1 91 ? -43.860 -25.297 -4.939 1.00 52.86 124 ALA B C 1
ATOM 3156 O O . ALA B 1 91 ? -43.658 -24.133 -4.578 1.00 49.40 124 ALA B O 1
ATOM 3163 N N . LEU B 1 92 ? -45.027 -25.689 -5.447 1.00 57.51 125 LEU B N 1
ATOM 3164 C CA . LEU B 1 92 ? -46.030 -24.700 -5.824 1.00 60.95 125 LEU B CA 1
ATOM 3165 C C . LEU B 1 92 ? -46.652 -24.033 -4.601 1.00 58.21 125 LEU B C 1
ATOM 3166 O O . LEU B 1 92 ? -46.670 -22.801 -4.505 1.00 56.17 125 LEU B O 1
ATOM 3182 N N . GLU B 1 93 ? -47.176 -24.821 -3.657 1.00 57.25 126 GLU B N 1
ATOM 3183 C CA . GLU B 1 93 ? -47.809 -24.222 -2.482 1.00 64.32 126 GLU B CA 1
ATOM 3184 C C . GLU B 1 93 ? -46.850 -23.364 -1.669 1.00 60.65 126 GLU B C 1
ATOM 3185 O O . GLU B 1 93 ? -47.203 -22.214 -1.352 1.00 57.64 126 GLU B O 1
ATOM 3197 N N . PRO B 1 94 ? -45.670 -23.843 -1.269 1.00 58.30 127 PRO B N 1
ATOM 3198 C CA . PRO B 1 94 ? -44.731 -22.950 -0.570 1.00 63.30 127 PRO B CA 1
ATOM 3199 C C . PRO B 1 94 ? -44.422 -21.682 -1.350 1.00 57.56 127 PRO B C 1
ATOM 3200 O O . PRO B 1 94 ? -44.238 -20.616 -0.751 1.00 52.52 127 PRO B O 1
ATOM 3211 N N . THR B 1 95 ? -44.363 -21.772 -2.681 1.00 62.25 128 THR B N 1
ATOM 3212 C CA . THR B 1 95 ? -44.170 -20.581 -3.506 1.00 61.13 128 THR B CA 1
ATOM 3213 C C . THR B 1 95 ? -45.336 -19.613 -3.337 1.00 58.11 128 THR B C 1
ATOM 3214 O O . THR B 1 95 ? -45.138 -18.427 -3.048 1.00 59.58 128 THR B O 1
ATOM 3225 N N . GLU B 1 96 ? -46.563 -20.104 -3.515 1.00 60.32 129 GLU B N 1
ATOM 3226 C CA . GLU B 1 96 ? -47.739 -19.274 -3.282 1.00 58.81 129 GLU B CA 1
ATOM 3227 C C . GLU B 1 96 ? -47.699 -18.655 -1.890 1.00 56.75 129 GLU B C 1
ATOM 3228 O O . GLU B 1 96 ? -47.924 -17.453 -1.725 1.00 59.30 129 GLU B O 1
ATOM 3240 N N . LYS B 1 97 ? -47.407 -19.466 -0.872 1.00 58.18 130 LYS B N 1
ATOM 3241 C CA . LYS B 1 97 ? -47.270 -18.930 0.478 1.00 61.17 130 LYS B CA 1
ATOM 3242 C C . LYS B 1 97 ? -46.284 -17.768 0.512 1.00 63.96 130 LYS B C 1
ATOM 3243 O O . LYS B 1 97 ? -46.533 -16.750 1.168 1.00 70.77 130 LYS B O 1
ATOM 3262 N N . ILE B 1 98 ? -45.156 -17.903 -0.186 1.00 58.06 131 ILE B N 1
ATOM 3263 C CA . ILE B 1 98 ? -44.164 -16.833 -0.220 1.00 58.09 131 ILE B CA 1
ATOM 3264 C C . ILE B 1 98 ? -44.733 -15.606 -0.920 1.00 65.98 131 ILE B C 1
ATOM 3265 O O . ILE B 1 98 ? -44.675 -14.486 -0.399 1.00 66.41 131 ILE B O 1
ATOM 3281 N N . VAL B 1 99 ? -45.277 -15.797 -2.122 1.00 60.89 132 VAL B N 1
ATOM 3282 C CA . VAL B 1 99 ? -45.858 -14.681 -2.859 1.00 60.47 132 VAL B CA 1
ATOM 3283 C C . VAL B 1 99 ? -46.926 -14.004 -2.013 1.00 57.83 132 VAL B C 1
ATOM 3284 O O . VAL B 1 99 ? -46.863 -12.801 -1.743 1.00 57.66 132 VAL B O 1
ATOM 3297 N N . ALA B 1 100 ? -47.910 -14.778 -1.557 1.00 61.10 133 ALA B N 1
ATOM 3298 C CA . ALA B 1 100 ? -48.995 -14.206 -0.772 1.00 64.36 133 ALA B CA 1
ATOM 3299 C C . ALA B 1 100 ? -48.453 -13.443 0.425 1.00 65.94 133 ALA B C 1
ATOM 3300 O O . ALA B 1 100 ? -48.984 -12.392 0.797 1.00 66.71 133 ALA B O 1
ATOM 3307 N N . SER B 1 101 ? -47.384 -13.949 1.035 1.00 65.06 134 SER B N 1
ATOM 3308 C CA . SER B 1 101 ? -46.789 -13.248 2.163 1.00 67.79 134 SER B CA 1
ATOM 3309 C C . SER B 1 101 ? -46.212 -11.901 1.739 1.00 72.18 134 SER B C 1
ATOM 3310 O O . SER B 1 101 ? -46.176 -10.958 2.539 1.00 73.49 134 SER B O 1
ATOM 3318 N N . THR B 1 102 ? -45.774 -11.783 0.485 1.00 69.19 135 THR B N 1
ATOM 3319 C CA . THR B 1 102 ? -45.135 -10.555 0.028 1.00 68.08 135 THR B CA 1
ATOM 3320 C C . THR B 1 102 ? -46.141 -9.478 -0.355 1.00 71.75 135 THR B C 1
ATOM 3321 O O . THR B 1 102 ? -45.842 -8.288 -0.221 1.00 73.39 135 THR B O 1
ATOM 3332 N N . ILE B 1 103 ? -47.317 -9.864 -0.857 1.00 69.19 136 ILE B N 1
ATOM 3333 C CA . ILE B 1 103 ? -48.290 -8.899 -1.349 1.00 69.08 136 ILE B CA 1
ATOM 3334 C C . ILE B 1 103 ? -49.436 -8.669 -0.371 1.00 68.91 136 ILE B C 1
ATOM 3335 O O . ILE B 1 103 ? -50.290 -7.808 -0.625 1.00 75.08 136 ILE B O 1
ATOM 3351 N N . LYS B 1 104 ? -49.477 -9.393 0.740 1.00 65.07 137 LYS B N 1
ATOM 3352 C CA . LYS B 1 104 ? -50.581 -9.221 1.671 1.00 68.15 137 LYS B CA 1
ATOM 3353 C C . LYS B 1 104 ? -50.373 -7.980 2.540 1.00 74.58 137 LYS B C 1
ATOM 3354 O O . LYS B 1 104 ? -49.239 -7.656 2.905 1.00 79.37 137 LYS B O 1
ATOM 3373 N N . PRO B 1 105 ? -51.449 -7.281 2.898 1.00 74.33 138 PRO B N 1
ATOM 3374 C CA . PRO B 1 105 ? -51.300 -6.102 3.746 1.00 72.64 138 PRO B CA 1
ATOM 3375 C C . PRO B 1 105 ? -50.582 -6.454 5.027 1.00 74.44 138 PRO B C 1
ATOM 3376 O O . PRO B 1 105 ? -50.695 -7.588 5.533 1.00 82.26 138 PRO B O 1
ATOM 3387 N N . PRO B 1 106 ? -49.851 -5.496 5.628 1.00 75.33 139 PRO B N 1
ATOM 3388 C CA . PRO B 1 106 ? -49.673 -4.076 5.291 1.00 74.40 139 PRO B CA 1
ATOM 3389 C C . PRO B 1 106 ? -48.755 -3.801 4.109 1.00 80.55 139 PRO B C 1
ATOM 3390 O O . PRO B 1 106 ? -48.708 -2.660 3.646 1.00 91.63 139 PRO B O 1
ATOM 3401 N N . ARG B 1 107 ? -48.023 -4.815 3.640 1.00 77.78 140 ARG B N 1
ATOM 3402 C CA . ARG B 1 107 ? -47.099 -4.605 2.529 1.00 78.43 140 ARG B CA 1
ATOM 3403 C C . ARG B 1 107 ? -47.780 -3.912 1.360 1.00 74.32 140 ARG B C 1
ATOM 3404 O O . ARG B 1 107 ? -47.121 -3.225 0.570 1.00 73.59 140 ARG B O 1
ATOM 3425 N N . VAL B 1 108 ? -49.092 -4.075 1.237 1.00 72.90 141 VAL B N 1
ATOM 3426 C CA . VAL B 1 108 ? -49.880 -3.414 0.210 1.00 71.08 141 VAL B CA 1
ATOM 3427 C C . VAL B 1 108 ? -51.140 -2.865 0.865 1.00 71.00 141 VAL B C 1
ATOM 3428 O O . VAL B 1 108 ? -51.677 -3.467 1.800 1.00 63.42 141 VAL B O 1
ATOM 3441 N N . SER B 1 109 ? -51.593 -1.706 0.390 1.00 85.66 142 SER B N 1
ATOM 3442 C CA . SER B 1 109 ? -52.857 -1.142 0.849 1.00 73.73 142 SER B CA 1
ATOM 3443 C C . SER B 1 109 ? -53.954 -2.195 0.754 1.00 76.46 142 SER B C 1
ATOM 3444 O O . SER B 1 109 ? -54.127 -2.832 -0.289 1.00 85.55 142 SER B O 1
ATOM 3452 N N . GLU B 1 110 ? -54.694 -2.396 1.847 1.00 74.46 143 GLU B N 1
ATOM 3453 C CA . GLU B 1 110 ? -55.690 -3.466 1.834 1.00 71.21 143 GLU B CA 1
ATOM 3454 C C . GLU B 1 110 ? -56.748 -3.238 0.759 1.00 67.48 143 GLU B C 1
ATOM 3455 O O . GLU B 1 110 ? -57.262 -4.207 0.190 1.00 71.17 143 GLU B O 1
ATOM 3467 N N . ASP B 1 111 ? -57.074 -1.982 0.445 1.00 63.11 144 ASP B N 1
ATOM 3468 C CA . ASP B 1 111 ? -57.870 -1.726 -0.753 1.00 62.88 144 ASP B CA 1
ATOM 3469 C C . ASP B 1 111 ? -57.120 -2.163 -2.002 1.00 60.54 144 ASP B C 1
ATOM 3470 O O . ASP B 1 111 ? -57.714 -2.710 -2.938 1.00 55.94 144 ASP B O 1
ATOM 3479 N N . ALA B 1 112 ? -55.807 -1.930 -2.034 1.00 68.81 145 ALA B N 1
ATOM 3480 C CA . ALA B 1 112 ? -55.014 -2.349 -3.182 1.00 64.23 145 ALA B CA 1
ATOM 3481 C C . ALA B 1 112 ? -54.947 -3.866 -3.291 1.00 65.55 145 ALA B C 1
ATOM 3482 O O . ALA B 1 112 ? -54.904 -4.403 -4.404 1.00 62.16 145 ALA B O 1
ATOM 3489 N N . TYR B 1 113 ? -54.952 -4.574 -2.159 1.00 63.82 146 TYR B N 1
ATOM 3490 C CA . TYR B 1 113 ? -54.931 -6.029 -2.219 1.00 64.19 146 TYR B CA 1
ATOM 3491 C C . TYR B 1 113 ? -56.267 -6.580 -2.692 1.00 61.72 146 TYR B C 1
ATOM 3492 O O . TYR B 1 113 ? -56.308 -7.629 -3.343 1.00 67.28 146 TYR B O 1
ATOM 3510 N N . PHE B 1 114 ? -57.363 -5.893 -2.372 1.00 60.67 147 PHE B N 1
ATOM 3511 C CA . PHE B 1 114 ? -58.665 -6.275 -2.906 1.00 64.02 147 PHE B CA 1
ATOM 3512 C C . PHE B 1 114 ? -58.594 -6.471 -4.413 1.00 64.76 147 PHE B C 1
ATOM 3513 O O . PHE B 1 114 ? -59.226 -7.379 -4.964 1.00 66.72 147 PHE B O 1
ATOM 3530 N N . LEU B 1 115 ? -57.818 -5.627 -5.094 1.00 65.45 148 LEU B N 1
ATOM 3531 C CA . LEU B 1 115 ? -57.614 -5.764 -6.530 1.00 64.14 148 LEU B CA 1
ATOM 3532 C C . LEU B 1 115 ? -56.497 -6.753 -6.842 1.00 66.92 148 LEU B C 1
ATOM 3533 O O . LEU B 1 115 ? -56.677 -7.670 -7.649 1.00 71.82 148 LEU B O 1
ATOM 3549 N N . LEU B 1 116 ? -55.341 -6.590 -6.195 1.00 67.10 149 LEU B N 1
ATOM 3550 C CA . LEU B 1 116 ? -54.149 -7.331 -6.598 1.00 67.10 149 LEU B CA 1
ATOM 3551 C C . LEU B 1 116 ? -54.274 -8.823 -6.304 1.00 71.22 149 LEU B C 1
ATOM 3552 O O . LEU B 1 116 ? -53.924 -9.655 -7.149 1.00 71.85 149 LEU B O 1
ATOM 3568 N N . GLY B 1 117 ? -54.753 -9.180 -5.115 1.00 71.28 150 GLY B N 1
ATOM 3569 C CA . GLY B 1 117 ? -54.785 -10.557 -4.682 1.00 75.66 150 GLY B CA 1
ATOM 3570 C C . GLY B 1 117 ? -55.432 -11.496 -5.681 1.00 70.95 150 GLY B C 1
ATOM 3571 O O . GLY B 1 117 ? -54.830 -12.482 -6.117 1.00 71.97 150 GLY B O 1
ATOM 3575 N N . PRO B 1 118 ? -56.678 -11.215 -6.062 1.00 63.70 151 PRO B N 1
ATOM 3576 C CA . PRO B 1 118 ? -57.350 -12.095 -7.029 1.00 69.16 151 PRO B CA 1
ATOM 3577 C C . PRO B 1 118 ? -56.580 -12.251 -8.326 1.00 69.17 151 PRO B C 1
ATOM 3578 O O . PRO B 1 118 ? -56.683 -13.297 -8.977 1.00 70.64 151 PRO B O 1
ATOM 3589 N N . VAL B 1 119 ? -55.801 -11.242 -8.715 1.00 69.86 152 VAL B N 1
ATOM 3590 C CA . VAL B 1 119 ? -54.997 -11.340 -9.931 1.00 70.07 152 VAL B CA 1
ATOM 3591 C C . VAL B 1 119 ? -53.936 -12.420 -9.781 1.00 66.84 152 VAL B C 1
ATOM 3592 O O . VAL B 1 119 ? -53.714 -13.232 -10.688 1.00 63.59 152 VAL B O 1
ATOM 3605 N N . VAL B 1 120 ? -53.248 -12.424 -8.640 1.00 65.45 153 VAL B N 1
ATOM 3606 C CA . VAL B 1 120 ? -52.195 -13.401 -8.396 1.00 64.65 153 VAL B CA 1
ATOM 3607 C C . VAL B 1 120 ? -52.799 -14.772 -8.114 1.00 66.86 153 VAL B C 1
ATOM 3608 O O . VAL B 1 120 ? -52.347 -15.789 -8.652 1.00 68.11 153 VAL B O 1
ATOM 3621 N N . LYS B 1 121 ? -53.829 -14.821 -7.266 1.00 67.75 154 LYS B N 1
ATOM 3622 C CA . LYS B 1 121 ? -54.550 -16.073 -7.051 1.00 73.61 154 LYS B CA 1
ATOM 3623 C C . LYS B 1 121 ? -54.931 -16.704 -8.380 1.00 74.14 154 LYS B C 1
ATOM 3624 O O . LYS B 1 121 ? -54.699 -17.896 -8.611 1.00 78.54 154 LYS B O 1
ATOM 3643 N N . THR B 1 122 ? -55.519 -15.906 -9.271 1.00 77.31 155 THR B N 1
ATOM 3644 C CA . THR B 1 122 ? -55.859 -16.384 -10.605 1.00 73.40 155 THR B CA 1
ATOM 3645 C C . THR B 1 122 ? -54.619 -16.849 -11.356 1.00 71.84 155 THR B C 1
ATOM 3646 O O . THR B 1 122 ? -54.605 -17.936 -11.946 1.00 72.09 155 THR B O 1
ATOM 3657 N N . LEU B 1 123 ? -53.572 -16.023 -11.363 1.00 69.40 156 LEU B N 1
ATOM 3658 C CA . LEU B 1 123 ? -52.332 -16.385 -12.039 1.00 65.83 156 LEU B CA 1
ATOM 3659 C C . LEU B 1 123 ? -51.830 -17.747 -11.582 1.00 71.38 156 LEU B C 1
ATOM 3660 O O . LEU B 1 123 ? -51.448 -18.591 -12.399 1.00 65.90 156 LEU B O 1
ATOM 3676 N N . PHE B 1 124 ? -51.811 -17.975 -10.266 1.00 75.04 157 PHE B N 1
ATOM 3677 C CA . PHE B 1 124 ? -51.319 -19.240 -9.737 1.00 69.56 157 PHE B CA 1
ATOM 3678 C C . PHE B 1 124 ? -52.328 -20.363 -9.909 1.00 69.45 157 PHE B C 1
ATOM 3679 O O . PHE B 1 124 ? -51.934 -21.529 -10.006 1.00 75.96 157 PHE B O 1
ATOM 3696 N N . ASN B 1 125 ? -53.622 -20.044 -9.947 1.00 74.86 158 ASN B N 1
ATOM 3697 C CA . ASN B 1 125 ? -54.619 -21.070 -10.232 1.00 70.72 158 ASN B CA 1
ATOM 3698 C C . ASN B 1 125 ? -54.430 -21.654 -11.625 1.00 74.11 158 ASN B C 1
ATOM 3699 O O . ASN B 1 125 ? -54.806 -22.806 -11.870 1.00 71.52 158 ASN B O 1
ATOM 3710 N N . LYS B 1 126 ? -53.859 -20.879 -12.551 1.00 72.05 159 LYS B N 1
ATOM 3711 C CA . LYS B 1 126 ? -53.489 -21.437 -13.847 1.00 70.11 159 LYS B CA 1
ATOM 3712 C C . LYS B 1 126 ? -52.355 -22.440 -13.700 1.00 73.51 159 LYS B C 1
ATOM 3713 O O . LYS B 1 126 ? -52.403 -23.532 -14.277 1.00 83.04 159 LYS B O 1
ATOM 3732 N N . VAL B 1 127 ? -51.333 -22.095 -12.916 1.00 75.08 160 VAL B N 1
ATOM 3733 C CA . VAL B 1 127 ? -50.237 -23.026 -12.670 1.00 66.22 160 VAL B CA 1
ATOM 3734 C C . VAL B 1 127 ? -50.747 -24.266 -11.946 1.00 70.41 160 VAL B C 1
ATOM 3735 O O . VAL B 1 127 ? -50.354 -25.392 -12.267 1.00 77.61 160 VAL B O 1
ATOM 3748 N N . GLU B 1 128 ? -51.625 -24.080 -10.955 1.00 70.88 161 GLU B N 1
ATOM 3749 C CA . GLU B 1 128 ? -52.195 -25.218 -10.236 1.00 73.66 161 GLU B CA 1
ATOM 3750 C C . GLU B 1 128 ? -52.863 -26.203 -11.185 1.00 80.62 161 GLU B C 1
ATOM 3751 O O . GLU B 1 128 ? -52.808 -27.419 -10.968 1.00 88.58 161 GLU B O 1
ATOM 3763 N N . ASP B 1 129 ? -53.518 -25.700 -12.230 1.00 80.37 162 ASP B N 1
ATOM 3764 C CA . ASP B 1 129 ? -54.224 -26.574 -13.159 1.00 89.25 162 ASP B CA 1
ATOM 3765 C C . ASP B 1 129 ? -53.282 -27.184 -14.191 1.00 95.74 162 ASP B C 1
ATOM 3766 O O . ASP B 1 129 ? -53.440 -28.353 -14.563 1.00 95.62 162 ASP B O 1
ATOM 3775 N N . VAL B 1 130 ? -52.302 -26.415 -14.667 1.00 85.41 163 VAL B N 1
ATOM 3776 C CA . VAL B 1 130 ? -51.328 -26.963 -15.605 1.00 87.51 163 VAL B CA 1
ATOM 3777 C C . VAL B 1 130 ? -50.522 -28.079 -14.948 1.00 95.10 163 VAL B C 1
ATOM 3778 O O . VAL B 1 130 ? -50.269 -29.124 -15.560 1.00 97.25 163 VAL B O 1
ATOM 3791 N N . LEU B 1 131 ? -50.105 -27.880 -13.697 1.00 97.28 164 LEU B N 1
ATOM 3792 C CA . LEU B 1 131 ? -49.329 -28.874 -12.965 1.00 93.44 164 LEU B CA 1
ATOM 3793 C C . LEU B 1 131 ? -50.195 -29.881 -12.218 1.00 89.41 164 LEU B C 1
ATOM 3794 O O . LEU B 1 131 ? -49.651 -30.786 -11.575 1.00 91.91 164 LEU B O 1
ATOM 3810 N N . HIS B 1 132 ? -51.518 -29.750 -12.279 1.00 84.12 165 HIS B N 1
ATOM 3811 C CA . HIS B 1 132 ? -52.422 -30.728 -11.678 1.00 87.57 165 HIS B CA 1
ATOM 3812 C C . HIS B 1 132 ? -52.149 -30.894 -10.184 1.00 88.57 165 HIS B C 1
ATOM 3813 O O . HIS B 1 132 ? -52.167 -32.004 -9.646 1.00 82.92 165 HIS B O 1
ATOM 3827 N N . LYS B 1 133 ? -51.892 -29.777 -9.508 1.00 87.53 166 LYS B N 1
ATOM 3828 C CA . LYS B 1 133 ? -51.780 -29.730 -8.050 1.00 87.44 166 LYS B CA 1
ATOM 3829 C C . LYS B 1 133 ? -52.682 -28.602 -7.565 1.00 91.02 166 LYS B C 1
ATOM 3830 O O . LYS B 1 133 ? -52.212 -27.490 -7.282 1.00 90.49 166 LYS B O 1
ATOM 3849 N N . PRO B 1 134 ? -53.986 -28.848 -7.455 1.00 86.70 167 PRO B N 1
ATOM 3850 C CA . PRO B 1 134 ? -54.870 -27.799 -6.944 1.00 88.68 167 PRO B CA 1
ATOM 3851 C C . PRO B 1 134 ? -54.556 -27.513 -5.488 1.00 82.20 167 PRO B C 1
ATOM 3852 O O . PRO B 1 134 ? -54.260 -28.420 -4.706 1.00 74.94 167 PRO B O 1
ATOM 3863 N N . ILE B 1 135 ? -54.589 -26.231 -5.141 1.00 85.66 168 ILE B N 1
ATOM 3864 C CA . ILE B 1 135 ? -54.225 -25.766 -3.806 1.00 78.03 168 ILE B CA 1
ATOM 3865 C C . ILE B 1 135 ? -55.332 -24.842 -3.310 1.00 83.95 168 ILE B C 1
ATOM 3866 O O . ILE B 1 135 ? -55.898 -24.076 -4.107 1.00 83.30 168 ILE B O 1
ATOM 3882 N N . PRO B 1 136 ? -55.686 -24.882 -2.026 1.00 82.84 169 PRO B N 1
ATOM 3883 C CA . PRO B 1 136 ? -56.754 -24.004 -1.533 1.00 84.69 169 PRO B CA 1
ATOM 3884 C C . PRO B 1 136 ? -56.524 -22.557 -1.942 1.00 84.42 169 PRO B C 1
ATOM 3885 O O . PRO B 1 136 ? -55.395 -22.064 -1.948 1.00 83.80 169 PRO B O 1
ATOM 3896 N N . ASP B 1 137 ? -57.612 -21.875 -2.297 1.00 86.92 170 ASP B N 1
ATOM 3897 C CA . ASP B 1 137 ? -57.557 -20.437 -2.525 1.00 81.31 170 ASP B CA 1
ATOM 3898 C C . ASP B 1 137 ? -57.558 -19.644 -1.224 1.00 83.40 170 ASP B C 1
ATOM 3899 O O . ASP B 1 137 ? -57.588 -18.410 -1.269 1.00 92.09 170 ASP B O 1
ATOM 3908 N N . THR B 1 138 ? -57.520 -20.317 -0.071 1.00 81.29 171 THR B N 1
ATOM 3909 C CA . THR B 1 138 ? -57.521 -19.617 1.207 1.00 86.85 171 THR B CA 1
ATOM 3910 C C . THR B 1 138 ? -56.180 -18.971 1.517 1.00 83.01 171 THR B C 1
ATOM 3911 O O . THR B 1 138 ? -56.119 -18.081 2.370 1.00 88.46 171 THR B O 1
ATOM 3922 N N . ILE B 1 139 ? -55.104 -19.401 0.855 1.00 88.07 172 ILE B N 1
ATOM 3923 C CA . ILE B 1 139 ? -53.788 -18.823 1.117 1.00 88.27 172 ILE B CA 1
ATOM 3924 C C . ILE B 1 139 ? -53.835 -17.313 0.976 1.00 86.12 172 ILE B C 1
ATOM 3925 O O . ILE B 1 139 ? -53.099 -16.592 1.662 1.00 88.05 172 ILE B O 1
ATOM 3941 N N . TRP B 1 140 ? -54.708 -16.809 0.105 1.00 81.96 173 TRP B N 1
ATOM 3942 C CA . TRP B 1 140 ? -54.791 -15.391 -0.212 1.00 84.13 173 TRP B CA 1
ATOM 3943 C C . TRP B 1 140 ? -55.889 -14.668 0.564 1.00 85.38 173 TRP B C 1
ATOM 3944 O O . TRP B 1 140 ? -56.214 -13.525 0.230 1.00 88.74 173 TRP B O 1
ATOM 3965 N N . GLU B 1 141 ? -56.461 -15.297 1.594 1.00 90.20 174 GLU B N 1
ATOM 3966 C CA . GLU B 1 141 ? -57.674 -14.760 2.207 1.00 91.27 174 GLU B CA 1
ATOM 3967 C C . GLU B 1 141 ? -57.408 -13.452 2.944 1.00 96.35 174 GLU B C 1
ATOM 3968 O O . GLU B 1 141 ? -58.166 -12.484 2.798 1.00 93.05 174 GLU B O 1
ATOM 3980 N N . TYR B 1 142 ? -56.355 -13.409 3.758 1.00 86.34 175 TYR B N 1
ATOM 3981 C CA . TYR B 1 142 ? -56.058 -12.228 4.574 1.00 96.88 175 TYR B CA 1
ATOM 3982 C C . TYR B 1 142 ? -57.114 -12.039 5.665 1.00 94.67 175 TYR B C 1
ATOM 3983 O O . TYR B 1 142 ? -58.022 -11.217 5.540 1.00 94.18 175 TYR B O 1
ATOM 4001 N N . SER C 1 13 ? -20.522 -59.340 -31.501 1.00 95.04 46 SER C N 1
ATOM 4002 C CA . SER C 1 13 ? -19.558 -60.404 -31.236 1.00 104.33 46 SER C CA 1
ATOM 4003 C C . SER C 1 13 ? -19.872 -61.149 -29.930 1.00 103.13 46 SER C C 1
ATOM 4004 O O . SER C 1 13 ? -20.241 -62.322 -29.962 1.00 99.61 46 SER C O 1
ATOM 4011 N N . SER C 1 14 ? -19.733 -60.474 -28.790 1.00 94.75 47 SER C N 1
ATOM 4012 C CA . SER C 1 14 ? -19.896 -61.095 -27.479 1.00 85.22 47 SER C CA 1
ATOM 4013 C C . SER C 1 14 ? -21.101 -60.504 -26.757 1.00 79.38 47 SER C C 1
ATOM 4014 O O . SER C 1 14 ? -21.268 -59.281 -26.717 1.00 78.04 47 SER C O 1
ATOM 4022 N N . LEU C 1 15 ? -21.930 -61.372 -26.181 1.00 77.17 48 LEU C N 1
ATOM 4023 C CA . LEU C 1 15 ? -23.103 -60.925 -25.445 1.00 76.50 48 LEU C CA 1
ATOM 4024 C C . LEU C 1 15 ? -22.711 -60.399 -24.065 1.00 71.61 48 LEU C C 1
ATOM 4025 O O . LEU C 1 15 ? -21.601 -60.616 -23.575 1.00 71.51 48 LEU C O 1
ATOM 4041 N N . GLU C 1 16 ? -23.652 -59.694 -23.440 1.00 73.16 49 GLU C N 1
ATOM 4042 C CA . GLU C 1 16 ? -23.473 -59.124 -22.110 1.00 70.30 49 GLU C CA 1
ATOM 4043 C C . GLU C 1 16 ? -24.186 -60.026 -21.109 1.00 77.65 49 GLU C C 1
ATOM 4044 O O . GLU C 1 16 ? -25.419 -60.098 -21.096 1.00 83.79 49 GLU C O 1
ATOM 4056 N N . GLY C 1 17 ? -23.411 -60.709 -20.272 1.00 78.06 50 GLY C N 1
ATOM 4057 C CA . GLY C 1 17 ? -23.982 -61.623 -19.303 1.00 79.62 50 GLY C CA 1
ATOM 4058 C C . GLY C 1 17 ? -24.711 -62.769 -19.971 1.00 82.07 50 GLY C C 1
ATOM 4059 O O . GLY C 1 17 ? -25.909 -62.961 -19.750 1.00 84.20 50 GLY C O 1
ATOM 4063 N N . GLY C 1 18 ? -23.998 -63.532 -20.802 1.00 83.44 51 GLY C N 1
ATOM 4064 C CA . GLY C 1 18 ? -24.637 -64.614 -21.533 1.00 84.69 51 GLY C CA 1
ATOM 4065 C C . GLY C 1 18 ? -25.138 -65.726 -20.630 1.00 86.02 51 GLY C C 1
ATOM 4066 O O . GLY C 1 18 ? -26.245 -66.240 -20.820 1.00 75.46 51 GLY C O 1
ATOM 4070 N N . SER C 1 19 ? -24.325 -66.129 -19.649 1.00 92.75 52 SER C N 1
ATOM 4071 C CA . SER C 1 19 ? -24.746 -67.167 -18.711 1.00 94.23 52 SER C CA 1
ATOM 4072 C C . SER C 1 19 ? -25.980 -66.733 -17.927 1.00 87.57 52 SER C C 1
ATOM 4073 O O . SER C 1 19 ? -26.875 -67.545 -17.660 1.00 78.93 52 SER C O 1
ATOM 4081 N N . GLU C 1 20 ? -26.041 -65.456 -17.544 1.00 87.38 53 GLU C N 1
ATOM 4082 C CA . GLU C 1 20 ? -27.194 -64.934 -16.824 1.00 80.28 53 GLU C CA 1
ATOM 4083 C C . GLU C 1 20 ? -28.358 -64.603 -17.750 1.00 74.42 53 GLU C C 1
ATOM 4084 O O . GLU C 1 20 ? -29.504 -64.559 -17.290 1.00 63.64 53 GLU C O 1
ATOM 4096 N N . PHE C 1 21 ? -28.089 -64.365 -19.038 1.00 81.90 54 PHE C N 1
ATOM 4097 C CA . PHE C 1 21 ? -29.167 -64.210 -20.010 1.00 69.73 54 PHE C CA 1
ATOM 4098 C C . PHE C 1 21 ? -29.821 -65.548 -20.327 1.00 64.83 54 PHE C C 1
ATOM 4099 O O . PHE C 1 21 ? -31.034 -65.607 -20.554 1.00 57.86 54 PHE C O 1
ATOM 4116 N N . SER C 1 22 ? -29.041 -66.631 -20.331 1.00 65.36 55 SER C N 1
ATOM 4117 C CA . SER C 1 22 ? -29.620 -67.956 -20.517 1.00 67.17 55 SER C CA 1
ATOM 4118 C C . SER C 1 22 ? -30.535 -68.326 -19.356 1.00 72.06 55 SER C C 1
ATOM 4119 O O . SER C 1 22 ? -31.579 -68.960 -19.557 1.00 65.43 55 SER C O 1
ATOM 4127 N N . GLU C 1 23 ? -30.160 -67.943 -18.132 1.00 77.93 56 GLU C N 1
ATOM 4128 C CA . GLU C 1 23 ? -31.011 -68.217 -16.978 1.00 75.17 56 GLU C CA 1
ATOM 4129 C C . GLU C 1 23 ? -32.350 -67.509 -17.116 1.00 65.78 56 GLU C C 1
ATOM 4130 O O . GLU C 1 23 ? -33.408 -68.103 -16.883 1.00 69.81 56 GLU C O 1
ATOM 4142 N N . ARG C 1 24 ? -32.319 -66.226 -17.491 1.00 70.82 57 ARG C N 1
ATOM 4143 C CA . ARG C 1 24 ? -33.554 -65.462 -17.631 1.00 71.19 57 ARG C CA 1
ATOM 4144 C C . ARG C 1 24 ? -34.502 -66.136 -18.618 1.00 72.64 57 ARG C C 1
ATOM 4145 O O . ARG C 1 24 ? -35.724 -66.131 -18.420 1.00 67.32 57 ARG C O 1
ATOM 4166 N N . ILE C 1 25 ? -33.957 -66.733 -19.680 1.00 69.95 58 ILE C N 1
ATOM 4167 C CA . ILE C 1 25 ? -34.791 -67.471 -20.624 1.00 69.27 58 ILE C CA 1
ATOM 4168 C C . ILE C 1 25 ? -35.402 -68.688 -19.942 1.00 72.59 58 ILE C C 1
ATOM 4169 O O . ILE C 1 25 ? -36.621 -68.894 -19.976 1.00 75.44 58 ILE C O 1
ATOM 4185 N N . GLY C 1 26 ? -34.559 -69.513 -19.315 1.00 75.01 59 GLY C N 1
ATOM 4186 C CA . GLY C 1 26 ? -35.052 -70.711 -18.655 1.00 72.24 59 GLY C CA 1
ATOM 4187 C C . GLY C 1 26 ? -36.135 -70.422 -17.636 1.00 71.01 59 GLY C C 1
ATOM 4188 O O . GLY C 1 26 ? -37.137 -71.138 -17.561 1.00 70.77 59 GLY C O 1
ATOM 4192 N N . ASN C 1 27 ? -35.949 -69.373 -16.833 1.00 68.90 60 ASN C N 1
ATOM 4193 C CA . ASN C 1 27 ? -36.977 -68.994 -15.870 1.00 75.26 60 ASN C CA 1
ATOM 4194 C C . ASN C 1 27 ? -38.280 -68.625 -16.568 1.00 75.47 60 ASN C C 1
ATOM 4195 O O . ASN C 1 27 ? -39.367 -68.982 -16.097 1.00 77.01 60 ASN C O 1
ATOM 4206 N N . SER C 1 28 ? -38.196 -67.914 -17.696 1.00 75.06 61 SER C N 1
ATOM 4207 C CA . SER C 1 28 ? -39.403 -67.538 -18.424 1.00 72.51 61 SER C CA 1
ATOM 4208 C C . SER C 1 28 ? -40.177 -68.766 -18.877 1.00 72.27 61 SER C C 1
ATOM 4209 O O . SER C 1 28 ? -41.409 -68.808 -18.775 1.00 73.96 61 SER C O 1
ATOM 4217 N N . LEU C 1 29 ? -39.474 -69.775 -19.389 1.00 70.24 62 LEU C N 1
ATOM 4218 C CA . LEU C 1 29 ? -40.142 -70.977 -19.871 1.00 66.58 62 LEU C CA 1
ATOM 4219 C C . LEU C 1 29 ? -40.562 -71.878 -18.722 1.00 69.35 62 LEU C C 1
ATOM 4220 O O . LEU C 1 29 ? -41.646 -72.469 -18.759 1.00 74.95 62 LEU C O 1
ATOM 4236 N N . SER C 1 30 ? -39.722 -71.998 -17.696 1.00 78.16 63 SER C N 1
ATOM 4237 C CA . SER C 1 30 ? -40.081 -72.813 -16.544 1.00 75.49 63 SER C CA 1
ATOM 4238 C C . SER C 1 30 ? -41.272 -72.245 -15.782 1.00 80.45 63 SER C C 1
ATOM 4239 O O . SER C 1 30 ? -41.933 -72.993 -15.055 1.00 85.67 63 SER C O 1
ATOM 4247 N N . SER C 1 31 ? -41.562 -70.945 -15.927 1.00 83.87 64 SER C N 1
ATOM 4248 C CA . SER C 1 31 ? -42.750 -70.365 -15.307 1.00 85.34 64 SER C CA 1
ATOM 4249 C C . SER C 1 31 ? -44.035 -70.903 -15.921 1.00 87.54 64 SER C C 1
ATOM 4250 O O . SER C 1 31 ? -45.119 -70.637 -15.390 1.00 92.84 64 SER C O 1
ATOM 4258 N N . PHE C 1 32 ? -43.934 -71.644 -17.026 1.00 91.86 65 PHE C N 1
ATOM 4259 C CA . PHE C 1 32 ? -45.093 -72.343 -17.569 1.00 95.74 65 PHE C CA 1
ATOM 4260 C C . PHE C 1 32 ? -45.581 -73.415 -16.605 1.00 91.83 65 PHE C C 1
ATOM 4261 O O . PHE C 1 32 ? -46.788 -73.567 -16.391 1.00 96.05 65 PHE C O 1
ATOM 4278 N N . LEU C 1 33 ? -44.654 -74.172 -16.019 1.00 91.53 66 LEU C N 1
ATOM 4279 C CA . LEU C 1 33 ? -44.988 -75.208 -15.050 1.00 96.16 66 LEU C CA 1
ATOM 4280 C C . LEU C 1 33 ? -45.073 -74.670 -13.622 1.00 96.93 66 LEU C C 1
ATOM 4281 O O . LEU C 1 33 ? -46.060 -74.919 -12.921 1.00 92.96 66 LEU C O 1
ATOM 4297 N N . SER C 1 34 ? -44.051 -73.933 -13.178 1.00 94.29 67 SER C N 1
ATOM 4298 C CA . SER C 1 34 ? -43.950 -73.576 -11.766 1.00 92.56 67 SER C CA 1
ATOM 4299 C C . SER C 1 34 ? -45.039 -72.586 -11.358 1.00 96.99 67 SER C C 1
ATOM 4300 O O . SER C 1 34 ? -45.773 -72.824 -10.392 1.00 98.84 67 SER C O 1
ATOM 4308 N N . GLU C 1 35 ? -45.157 -71.467 -12.073 1.00 90.87 68 GLU C N 1
ATOM 4309 C CA . GLU C 1 35 ? -46.175 -70.463 -11.791 1.00 92.01 68 GLU C CA 1
ATOM 4310 C C . GLU C 1 35 ? -47.419 -70.618 -12.655 1.00 91.74 68 GLU C C 1
ATOM 4311 O O . GLU C 1 35 ? -48.320 -69.777 -12.573 1.00 89.06 68 GLU C O 1
ATOM 4323 N N . SER C 1 36 ? -47.489 -71.658 -13.480 1.00 87.33 69 SER C N 1
ATOM 4324 C CA . SER C 1 36 ? -48.602 -71.842 -14.403 1.00 90.41 69 SER C CA 1
ATOM 4325 C C . SER C 1 36 ? -48.913 -70.527 -15.116 1.00 95.63 69 SER C C 1
ATOM 4326 O O . SER C 1 36 ? -50.008 -69.970 -15.022 1.00 94.50 69 SER C O 1
ATOM 4334 N N . ALA C 1 37 ? -47.910 -70.032 -15.834 1.00 99.45 70 ALA C N 1
ATOM 4335 C CA . ALA C 1 37 ? -47.969 -68.706 -16.426 1.00 97.66 70 ALA C CA 1
ATOM 4336 C C . ALA C 1 37 ? -48.605 -68.768 -17.806 1.00 93.32 70 ALA C C 1
ATOM 4337 O O . ALA C 1 37 ? -48.395 -69.724 -18.560 1.00 86.33 70 ALA C O 1
ATOM 4344 N N . SER C 1 38 ? -49.386 -67.737 -18.123 1.00 93.84 71 SER C N 1
ATOM 4345 C CA . SER C 1 38 ? -50.052 -67.650 -19.414 1.00 87.86 71 SER C CA 1
ATOM 4346 C C . SER C 1 38 ? -49.041 -67.747 -20.550 1.00 97.52 71 SER C C 1
ATOM 4347 O O . SER C 1 38 ? -47.892 -67.315 -20.433 1.00 102.73 71 SER C O 1
ATOM 4355 N N . LEU C 1 39 ? -49.484 -68.324 -21.666 1.00 106.59 72 LEU C N 1
ATOM 4356 C CA . LEU C 1 39 ? -48.602 -68.459 -22.818 1.00 92.98 72 LEU C CA 1
ATOM 4357 C C . LEU C 1 39 ? -48.250 -67.104 -23.420 1.00 87.81 72 LEU C C 1
ATOM 4358 O O . LEU C 1 39 ? -47.134 -66.927 -23.917 1.00 83.70 72 LEU C O 1
ATOM 4374 N N . GLU C 1 40 ? -49.180 -66.139 -23.398 1.00 95.49 73 GLU C N 1
ATOM 4375 C CA . GLU C 1 40 ? -48.845 -64.797 -23.867 1.00 100.92 73 GLU C CA 1
ATOM 4376 C C . GLU C 1 40 ? -47.954 -64.066 -22.870 1.00 85.86 73 GLU C C 1
ATOM 4377 O O . GLU C 1 40 ? -47.126 -63.240 -23.269 1.00 84.93 73 GLU C O 1
ATOM 4389 N N . VAL C 1 41 ? -48.101 -64.348 -21.577 1.00 84.22 74 VAL C N 1
ATOM 4390 C CA . VAL C 1 41 ? -47.206 -63.755 -20.586 1.00 88.63 74 VAL C CA 1
ATOM 4391 C C . VAL C 1 41 ? -45.779 -64.248 -20.800 1.00 83.24 74 VAL C C 1
ATOM 4392 O O . VAL C 1 41 ? -44.822 -63.467 -20.765 1.00 80.24 74 VAL C O 1
ATOM 4405 N N . ILE C 1 42 ? -45.615 -65.556 -21.017 1.00 83.11 75 ILE C N 1
ATOM 4406 C CA . ILE C 1 42 ? -44.283 -66.116 -21.224 1.00 78.79 75 ILE C CA 1
ATOM 4407 C C . ILE C 1 42 ? -43.651 -65.540 -22.484 1.00 75.65 75 ILE C C 1
ATOM 4408 O O . ILE C 1 42 ? -42.459 -65.210 -22.503 1.00 74.56 75 ILE C O 1
ATOM 4424 N N . GLY C 1 43 ? -44.431 -65.422 -23.560 1.00 80.80 76 GLY C N 1
ATOM 4425 C CA . GLY C 1 43 ? -43.897 -64.872 -24.794 1.00 70.67 76 GLY C CA 1
ATOM 4426 C C . GLY C 1 43 ? -43.447 -63.433 -24.654 1.00 67.50 76 GLY C C 1
ATOM 4427 O O . GLY C 1 43 ? -42.477 -63.015 -25.289 1.00 73.28 76 GLY C O 1
ATOM 4431 N N . ASN C 1 44 ? -44.130 -62.661 -23.815 1.00 71.90 77 ASN C N 1
ATOM 4432 C CA . ASN C 1 44 ? -43.785 -61.255 -23.662 1.00 69.94 77 ASN C CA 1
ATOM 4433 C C . ASN C 1 44 ? -42.463 -61.089 -22.920 1.00 70.69 77 ASN C C 1
ATOM 4434 O O . ASN C 1 44 ? -41.604 -60.304 -23.335 1.00 78.04 77 ASN C O 1
ATOM 4445 N N . GLU C 1 45 ? -42.280 -61.813 -21.817 1.00 67.12 78 GLU C N 1
ATOM 4446 C CA . GLU C 1 45 ? -41.023 -61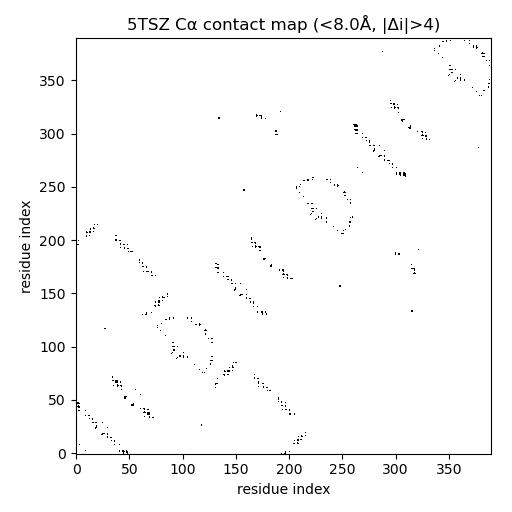.714 -21.086 1.00 68.52 78 GLU C CA 1
ATOM 4447 C C . GLU C 1 45 ? -39.868 -62.384 -21.823 1.00 71.57 78 GLU C C 1
ATOM 4448 O O . GLU C 1 45 ? -38.708 -62.150 -21.467 1.00 72.23 78 GLU C O 1
ATOM 4460 N N . LEU C 1 46 ? -40.148 -63.193 -22.845 1.00 70.53 79 LEU C N 1
ATOM 4461 C CA . LEU C 1 46 ? -39.082 -63.672 -23.716 1.00 63.84 79 LEU C CA 1
ATOM 4462 C C . LEU C 1 46 ? -38.646 -62.577 -24.679 1.00 65.00 79 LEU C C 1
ATOM 4463 O O . LEU C 1 46 ? -37.451 -62.299 -24.821 1.00 64.39 79 LEU C O 1
ATOM 4479 N N . ALA C 1 47 ? -39.607 -61.938 -25.344 1.00 65.66 80 ALA C N 1
ATOM 4480 C CA . ALA C 1 47 ? -39.276 -60.815 -26.210 1.00 63.61 80 ALA C CA 1
ATOM 4481 C C . ALA C 1 47 ? -38.576 -59.711 -25.429 1.00 62.50 80 ALA C C 1
ATOM 4482 O O . ALA C 1 47 ? -37.615 -59.108 -25.922 1.00 58.80 80 ALA C O 1
ATOM 4489 N N . ASP C 1 48 ? -39.041 -59.432 -24.207 1.00 64.68 81 ASP C N 1
ATOM 4490 C CA . ASP C 1 48 ? -38.394 -58.418 -23.380 1.00 63.09 81 ASP C CA 1
ATOM 4491 C C . ASP C 1 48 ? -36.946 -58.788 -23.091 1.00 60.46 81 ASP C C 1
ATOM 4492 O O . ASP C 1 48 ? -36.059 -57.928 -23.127 1.00 55.40 81 ASP C O 1
ATOM 4501 N N . ASN C 1 49 ? -36.687 -60.066 -22.800 1.00 64.09 82 ASN C N 1
ATOM 4502 C CA . ASN C 1 49 ? -35.316 -60.522 -22.577 1.00 69.02 82 ASN C CA 1
ATOM 4503 C C . ASN C 1 49 ? -34.457 -60.319 -23.817 1.00 63.46 82 ASN C C 1
ATOM 4504 O O . ASN C 1 49 ? -33.336 -59.801 -23.736 1.00 59.03 82 ASN C O 1
ATOM 4515 N N . ILE C 1 50 ? -34.961 -60.753 -24.974 1.00 62.77 83 ILE C N 1
ATOM 4516 C CA . ILE C 1 50 ? -34.229 -60.580 -26.225 1.00 61.72 83 ILE C CA 1
ATOM 4517 C C . ILE C 1 50 ? -33.981 -59.099 -26.488 1.00 58.44 83 ILE C C 1
ATOM 4518 O O . ILE C 1 50 ? -32.844 -58.673 -26.724 1.00 58.14 83 ILE C O 1
ATOM 4534 N N . ALA C 1 51 ? -35.040 -58.289 -26.439 1.00 54.60 84 ALA C N 1
ATOM 4535 C CA . ALA C 1 51 ? -34.889 -56.863 -26.706 1.00 51.99 84 ALA C CA 1
ATOM 4536 C C . ALA C 1 51 ? -33.879 -56.236 -25.755 1.00 56.90 84 ALA C C 1
ATOM 4537 O O . ALA C 1 51 ? -32.966 -55.523 -26.184 1.00 58.85 84 ALA C O 1
ATOM 4544 N N . ASN C 1 52 ? -34.022 -56.502 -24.453 1.00 56.08 85 ASN C N 1
ATOM 4545 C CA . ASN C 1 52 ? -33.080 -55.958 -23.481 1.00 50.54 85 ASN C CA 1
ATOM 4546 C C . ASN C 1 52 ? -31.664 -56.440 -23.754 1.00 52.19 85 ASN C C 1
ATOM 4547 O O . ASN C 1 52 ? -30.709 -55.662 -23.658 1.00 54.49 85 ASN C O 1
ATOM 4558 N N . GLU C 1 53 ? -31.506 -57.722 -24.087 1.00 54.06 86 GLU C N 1
ATOM 4559 C CA . GLU C 1 53 ? -30.169 -58.270 -24.284 1.00 56.04 86 GLU C CA 1
ATOM 4560 C C . GLU C 1 53 ? -29.502 -57.682 -25.521 1.00 55.11 86 GLU C C 1
ATOM 4561 O O . GLU C 1 53 ? -28.270 -57.623 -25.588 1.00 54.94 86 GLU C O 1
ATOM 4573 N N . ILE C 1 54 ? -30.285 -57.228 -26.498 1.00 54.49 87 ILE C N 1
ATOM 4574 C CA . ILE C 1 54 ? -29.695 -56.611 -27.682 1.00 55.98 87 ILE C CA 1
ATOM 4575 C C . ILE C 1 54 ? -29.111 -55.250 -27.328 1.00 53.09 87 ILE C C 1
ATOM 4576 O O . ILE C 1 54 ? -27.982 -54.923 -27.711 1.00 60.39 87 ILE C O 1
ATOM 4592 N N . VAL C 1 55 ? -29.864 -54.439 -26.585 1.00 50.30 88 VAL C N 1
ATOM 4593 C CA . VAL C 1 55 ? -29.342 -53.148 -26.141 1.00 56.13 88 VAL C CA 1
ATOM 4594 C C . VAL C 1 55 ? -28.111 -53.355 -25.272 1.00 55.72 88 VAL C C 1
ATOM 4595 O O . VAL C 1 55 ? -27.083 -52.693 -25.451 1.00 61.19 88 VAL C O 1
ATOM 4608 N N . SER C 1 56 ? -28.201 -54.273 -24.311 1.00 58.96 89 SER C N 1
ATOM 4609 C CA . SER C 1 56 ? -27.074 -54.528 -23.420 1.00 64.17 89 SER C CA 1
ATOM 4610 C C . SER C 1 56 ? -25.840 -54.928 -24.215 1.00 60.45 89 SER C C 1
ATOM 4611 O O . SER C 1 56 ? -24.748 -54.387 -24.009 1.00 61.66 89 SER C O 1
ATOM 4619 N N . SER C 1 57 ? -26.002 -55.859 -25.154 1.00 65.35 90 SER C N 1
ATOM 4620 C CA . SER C 1 57 ? -24.856 -56.412 -25.863 1.00 64.31 90 SER C CA 1
ATOM 4621 C C . SER C 1 57 ? -24.299 -55.465 -26.913 1.00 63.39 90 SER C C 1
ATOM 4622 O O . SER C 1 57 ? -23.114 -55.565 -27.237 1.00 60.65 90 SER C O 1
ATOM 4630 N N . LEU C 1 58 ? -25.109 -54.549 -27.449 1.00 62.92 91 LEU C N 1
ATOM 4631 C CA . LEU C 1 58 ? -24.572 -53.594 -28.412 1.00 61.35 91 LEU C CA 1
ATOM 4632 C C . LEU C 1 58 ? -23.723 -52.547 -27.711 1.00 60.35 91 LEU C C 1
ATOM 4633 O O . LEU C 1 58 ? -22.683 -52.131 -28.232 1.00 65.84 91 LEU C O 1
ATOM 4649 N N . GLN C 1 59 ? -24.150 -52.117 -26.522 1.00 68.58 92 GLN C N 1
ATOM 4650 C CA . GLN C 1 59 ? -23.305 -51.265 -25.696 1.00 60.98 92 GLN C CA 1
ATOM 4651 C C . GLN C 1 59 ? -21.952 -51.919 -25.480 1.00 60.71 92 GLN C C 1
ATOM 4652 O O . GLN C 1 59 ? -20.916 -51.244 -25.476 1.00 64.86 92 GLN C O 1
ATOM 4666 N N . LYS C 1 60 ? -21.944 -53.243 -25.328 1.00 59.47 93 LYS C N 1
ATOM 4667 C CA . LYS C 1 60 ? -20.702 -53.966 -25.091 1.00 63.98 93 LYS C CA 1
ATOM 4668 C C . LYS C 1 60 ? -19.865 -54.098 -26.363 1.00 64.23 93 LYS C C 1
ATOM 4669 O O . LYS C 1 60 ? -18.639 -54.011 -26.300 1.00 69.77 93 LYS C O 1
ATOM 4688 N N . ASP C 1 61 ? -20.496 -54.295 -27.523 1.00 69.30 94 ASP C N 1
ATOM 4689 C CA . ASP C 1 61 ? -19.740 -54.522 -28.756 1.00 71.24 94 ASP C CA 1
ATOM 4690 C C . ASP C 1 61 ? -19.114 -53.237 -29.286 1.00 64.72 94 ASP C C 1
ATOM 4691 O O . ASP C 1 61 ? -18.004 -53.264 -29.825 1.00 72.05 94 ASP C O 1
ATOM 4700 N N . SER C 1 62 ? -19.789 -52.102 -29.151 1.00 56.56 95 SER C N 1
ATOM 4701 C CA . SER C 1 62 ? -19.255 -50.844 -29.656 1.00 63.86 95 SER C CA 1
ATOM 4702 C C . SER C 1 62 ? -19.218 -49.770 -28.583 1.00 64.81 95 SER C C 1
ATOM 4703 O O . SER C 1 62 ? -20.234 -49.512 -27.930 1.00 63.58 95 SER C O 1
ATOM 4711 N N . ALA C 1 63 ? -18.071 -49.100 -28.439 1.00 70.12 96 ALA C N 1
ATOM 4712 C CA . ALA C 1 63 ? -18.020 -48.057 -27.424 1.00 69.18 96 ALA C CA 1
ATOM 4713 C C . ALA C 1 63 ? -18.894 -46.872 -27.805 1.00 68.65 96 ALA C C 1
ATOM 4714 O O . ALA C 1 63 ? -19.586 -46.317 -26.950 1.00 57.45 96 ALA C O 1
ATOM 4721 N N . SER C 1 64 ? -18.896 -46.467 -29.069 1.00 71.56 97 SER C N 1
ATOM 4722 C CA . SER C 1 64 ? -19.682 -45.288 -29.416 1.00 68.13 97 SER C CA 1
ATOM 4723 C C . SER C 1 64 ? -21.184 -45.495 -29.225 1.00 66.08 97 SER C C 1
ATOM 4724 O O . SER C 1 64 ? -21.892 -44.560 -28.843 1.00 70.96 97 SER C O 1
ATOM 4732 N N . PHE C 1 65 ? -21.716 -46.678 -29.513 1.00 64.06 98 PHE C N 1
ATOM 4733 C CA . PHE C 1 65 ? -23.139 -46.845 -29.228 1.00 67.35 98 PHE C CA 1
ATOM 4734 C C . PHE C 1 65 ? -23.410 -46.629 -27.746 1.00 71.45 98 PHE C C 1
ATOM 4735 O O . PHE C 1 65 ? -24.396 -45.984 -27.365 1.00 69.34 98 PHE C O 1
ATOM 4752 N N . LEU C 1 66 ? -22.536 -47.158 -26.895 1.00 67.87 99 LEU C N 1
ATOM 4753 C CA . LEU C 1 66 ? -22.666 -46.931 -25.466 1.00 67.28 99 LEU C CA 1
ATOM 4754 C C . LEU C 1 66 ? -22.633 -45.443 -25.137 1.00 75.87 99 LEU C C 1
ATOM 4755 O O . LEU C 1 66 ? -23.445 -44.957 -24.341 1.00 85.81 99 LEU C O 1
ATOM 4771 N N . GLN C 1 67 ? -21.710 -44.700 -25.748 1.00 70.80 100 GLN C N 1
ATOM 4772 C CA . GLN C 1 67 ? -21.509 -43.294 -25.422 1.00 70.56 100 GLN C CA 1
ATOM 4773 C C . GLN C 1 67 ? -22.702 -42.415 -25.777 1.00 75.54 100 GLN C C 1
ATOM 4774 O O . GLN C 1 67 ? -22.666 -41.215 -25.478 1.00 83.14 100 GLN C O 1
ATOM 4788 N N . SER C 1 68 ? -23.749 -42.949 -26.395 1.00 73.28 101 SER C N 1
ATOM 4789 C CA . SER C 1 68 ? -24.805 -42.124 -26.957 1.00 86.22 101 SER C CA 1
ATOM 4790 C C . SER C 1 68 ? -26.117 -42.258 -26.194 1.00 79.22 101 SER C C 1
ATOM 4791 O O . SER C 1 68 ? -26.433 -43.321 -25.654 1.00 89.19 101 SER C O 1
ATOM 4799 N N . GLY C 1 69 ? -26.836 -41.145 -26.097 1.00 80.44 102 GLY C N 1
ATOM 4800 C CA . GLY C 1 69 ? -28.277 -41.143 -26.251 1.00 85.60 102 GLY C CA 1
ATOM 4801 C C . GLY C 1 69 ? -29.070 -42.252 -25.592 1.00 87.02 102 GLY C C 1
ATOM 4802 O O . GLY C 1 69 ? -29.537 -43.151 -26.298 1.00 103.67 102 GLY C O 1
ATOM 4806 N N . PHE C 1 70 ? -29.210 -42.255 -24.264 1.00 74.40 103 PHE C N 1
ATOM 4807 C CA . PHE C 1 70 ? -30.076 -43.258 -23.647 1.00 75.09 103 PHE C CA 1
ATOM 4808 C C . PHE C 1 70 ? -31.454 -43.311 -24.308 1.00 67.63 103 PHE C C 1
ATOM 4809 O O . PHE C 1 70 ? -32.117 -44.354 -24.269 1.00 64.51 103 PHE C O 1
ATOM 4826 N N . ASP C 1 71 ? -31.906 -42.207 -24.915 1.00 68.53 104 ASP C N 1
ATOM 4827 C CA . ASP C 1 71 ? -33.117 -42.250 -25.733 1.00 64.73 104 ASP C CA 1
ATOM 4828 C C . ASP C 1 71 ? -33.021 -43.332 -26.804 1.00 71.60 104 ASP C C 1
ATOM 4829 O O . ASP C 1 71 ? -33.977 -44.081 -27.035 1.00 65.71 104 ASP C O 1
ATOM 4838 N N . VAL C 1 72 ? -31.873 -43.417 -27.480 1.00 80.58 105 VAL C N 1
ATOM 4839 C CA . VAL C 1 72 ? -31.674 -44.433 -28.510 1.00 72.31 105 VAL C CA 1
ATOM 4840 C C . VAL C 1 72 ? -31.786 -45.826 -27.908 1.00 70.59 105 VAL C C 1
ATOM 4841 O O . VAL C 1 72 ? -32.279 -46.763 -28.550 1.00 64.03 105 VAL C O 1
ATOM 4854 N N . LYS C 1 73 ? -31.325 -45.984 -26.669 1.00 75.52 106 LYS C N 1
ATOM 4855 C CA . LYS C 1 73 ? -31.313 -47.301 -26.048 1.00 65.54 106 LYS C CA 1
ATOM 4856 C C . LYS C 1 73 ? -32.731 -47.797 -25.801 1.00 58.92 106 LYS C C 1
ATOM 4857 O O . LYS C 1 73 ? -33.044 -48.963 -26.073 1.00 54.68 106 LYS C O 1
ATOM 4876 N N . THR C 1 74 ? -33.607 -46.924 -25.297 1.00 58.06 107 THR C N 1
ATOM 4877 C CA . THR C 1 74 ? -34.983 -47.339 -25.046 1.00 59.65 107 THR C CA 1
ATOM 4878 C C . THR C 1 74 ? -35.756 -47.497 -26.345 1.00 54.81 107 THR C C 1
ATOM 4879 O O . THR C 1 74 ? -36.707 -48.284 -26.403 1.00 59.49 107 THR C O 1
ATOM 4890 N N . GLN C 1 75 ? -35.347 -46.788 -27.402 1.00 61.34 108 GLN C N 1
ATOM 4891 C CA . GLN C 1 75 ? -35.974 -46.978 -28.708 1.00 54.45 108 GLN C CA 1
ATOM 4892 C C . GLN C 1 75 ? -35.542 -48.297 -29.333 1.00 55.42 108 GLN C C 1
ATOM 4893 O O . GLN C 1 75 ? -36.375 -49.037 -29.872 1.00 58.62 108 GLN C O 1
ATOM 4907 N N . LEU C 1 76 ? -34.246 -48.612 -29.270 1.00 53.76 109 LEU C N 1
ATOM 4908 C CA . LEU C 1 76 ? -33.785 -49.910 -29.745 1.00 50.77 109 LEU C CA 1
ATOM 4909 C C . LEU C 1 76 ? -34.576 -51.045 -29.102 1.00 56.64 109 LEU C C 1
ATOM 4910 O O . LEU C 1 76 ? -34.955 -52.005 -29.782 1.00 56.92 109 LEU C O 1
ATOM 4926 N N . LYS C 1 77 ? -34.848 -50.956 -27.795 1.00 57.36 110 LYS C N 1
ATOM 4927 C CA . LYS C 1 77 ? -35.644 -51.996 -27.148 1.00 59.65 110 LYS C CA 1
ATOM 4928 C C . LYS C 1 77 ? -37.052 -52.043 -27.729 1.00 55.07 110 LYS C C 1
ATOM 4929 O O . LYS C 1 77 ? -37.561 -53.116 -28.076 1.00 48.60 110 LYS C O 1
ATOM 4948 N N . ALA C 1 78 ? -37.706 -50.884 -27.822 1.00 55.23 111 ALA C N 1
ATOM 4949 C CA . ALA C 1 78 ? -39.023 -50.819 -28.443 1.00 56.85 111 ALA C CA 1
ATOM 4950 C C . ALA C 1 78 ? -38.995 -51.449 -29.827 1.00 65.68 111 ALA C C 1
ATOM 4951 O O . ALA C 1 78 ? -39.743 -52.392 -30.118 1.00 62.59 111 ALA C O 1
ATOM 4958 N N . THR C 1 79 ? -38.113 -50.936 -30.690 1.00 58.07 112 THR C N 1
ATOM 4959 C CA . THR C 1 79 ? -38.010 -51.441 -32.053 1.00 55.79 112 THR C CA 1
ATOM 4960 C C . THR C 1 79 ? -37.778 -52.946 -32.063 1.00 55.06 112 THR C C 1
ATOM 4961 O O . THR C 1 79 ? -38.523 -53.695 -32.703 1.00 56.70 112 THR C O 1
ATOM 4972 N N . ALA C 1 80 ? -36.750 -53.409 -31.347 1.00 54.69 113 ALA C N 1
ATOM 4973 C CA . ALA C 1 80 ? -36.437 -54.834 -31.318 1.00 55.68 113 ALA C CA 1
ATOM 4974 C C . ALA C 1 80 ? -37.653 -55.652 -30.902 1.00 59.70 113 ALA C C 1
ATOM 4975 O O . ALA C 1 80 ? -37.982 -56.669 -31.526 1.00 53.41 113 ALA C O 1
ATOM 4982 N N . LYS C 1 81 ? -38.344 -55.213 -29.853 1.00 58.81 114 LYS C N 1
ATOM 4983 C CA . LYS C 1 81 ? -39.493 -55.974 -29.389 1.00 59.38 114 LYS C CA 1
ATOM 4984 C C . LYS C 1 81 ? -40.601 -55.976 -30.430 1.00 56.28 114 LYS C C 1
ATOM 4985 O O . LYS C 1 81 ? -41.202 -57.022 -30.703 1.00 59.66 114 LYS C O 1
ATOM 5004 N N . LYS C 1 82 ? -40.880 -54.821 -31.034 1.00 57.26 115 LYS C N 1
ATOM 5005 C CA . LYS C 1 82 ? -41.937 -54.761 -32.037 1.00 58.36 115 LYS C CA 1
ATOM 5006 C C . LYS C 1 82 ? -41.629 -55.671 -33.221 1.00 54.07 115 LYS C C 1
ATOM 5007 O O . LYS C 1 82 ? -42.518 -56.368 -33.720 1.00 56.97 115 LYS C O 1
ATOM 5026 N N . VAL C 1 83 ? -40.379 -55.683 -33.687 1.00 59.33 116 VAL C N 1
ATOM 5027 C CA . VAL C 1 83 ? -40.007 -56.566 -34.792 1.00 62.87 116 VAL C CA 1
ATOM 5028 C C . VAL C 1 83 ? -40.310 -58.015 -34.431 1.00 55.53 116 VAL C C 1
ATOM 5029 O O . VAL C 1 83 ? -40.870 -58.770 -35.235 1.00 53.74 116 VAL C O 1
ATOM 5042 N N . LEU C 1 84 ? -39.935 -58.425 -33.216 1.00 52.79 117 LEU C N 1
ATOM 5043 C CA . LEU C 1 84 ? -40.247 -59.778 -32.767 1.00 56.02 117 LEU C CA 1
ATOM 5044 C C . LEU C 1 84 ? -41.737 -60.051 -32.865 1.00 51.40 117 LEU C C 1
ATOM 5045 O O . LEU C 1 84 ? -42.154 -61.137 -33.281 1.00 49.55 117 LEU C O 1
ATOM 5061 N N . VAL C 1 85 ? -42.557 -59.074 -32.492 1.00 49.97 118 VAL C N 1
ATOM 5062 C CA . VAL C 1 85 ? -43.999 -59.275 -32.509 1.00 53.59 118 VAL C CA 1
ATOM 5063 C C . VAL C 1 85 ? -44.512 -59.319 -33.943 1.00 58.74 118 VAL C C 1
ATOM 5064 O O . VAL C 1 85 ? -45.265 -60.221 -34.324 1.00 60.34 118 VAL C O 1
ATOM 5077 N N . GLU C 1 86 ? -44.119 -58.343 -34.759 1.00 62.93 119 GLU C N 1
ATOM 5078 C CA . GLU C 1 86 ? -44.591 -58.327 -36.137 1.00 59.76 119 GLU C CA 1
ATOM 5079 C C . GLU C 1 86 ? -44.046 -59.511 -36.915 1.00 55.77 119 GLU C C 1
ATOM 5080 O O . GLU C 1 86 ? -44.692 -59.975 -37.858 1.00 61.52 119 GLU C O 1
ATOM 5092 N N . ALA C 1 87 ? -42.873 -60.019 -36.532 1.00 52.97 120 ALA C N 1
ATOM 5093 C CA . ALA C 1 87 ? -42.366 -61.245 -37.140 1.00 53.53 120 ALA C CA 1
ATOM 5094 C C . ALA C 1 87 ? -43.294 -62.415 -36.848 1.00 57.18 120 ALA C C 1
ATOM 5095 O O . ALA C 1 87 ? -43.666 -63.173 -37.751 1.00 57.88 120 ALA C O 1
ATOM 5102 N N . LEU C 1 88 ? -43.684 -62.573 -35.583 1.00 61.10 121 LEU C N 1
ATOM 5103 C CA . LEU C 1 88 ? -44.550 -63.685 -35.206 1.00 61.10 121 LEU C CA 1
ATOM 5104 C C . LEU C 1 88 ? -45.893 -63.608 -35.922 1.00 60.84 121 LEU C C 1
ATOM 5105 O O . LEU C 1 88 ? -46.403 -64.622 -36.413 1.00 58.62 121 LEU C O 1
ATOM 5121 N N . LYS C 1 89 ? -46.477 -62.411 -35.999 1.00 62.40 122 LYS C N 1
ATOM 5122 C CA . LYS C 1 89 ? -47.736 -62.246 -36.718 1.00 59.20 122 LYS C CA 1
ATOM 5123 C C . LYS C 1 89 ? -47.566 -62.571 -38.196 1.00 59.15 122 LYS C C 1
ATOM 5124 O O . LYS C 1 89 ? -48.419 -63.235 -38.799 1.00 65.26 122 LYS C O 1
ATOM 5143 N N . ALA C 1 90 ? -46.465 -62.117 -38.798 1.00 58.22 123 ALA C N 1
ATOM 5144 C CA . ALA C 1 90 ? -46.222 -62.400 -40.204 1.00 58.30 123 ALA C CA 1
ATOM 5145 C C . ALA C 1 90 ? -45.990 -63.877 -40.450 1.00 55.91 123 ALA C C 1
ATOM 5146 O O . ALA C 1 90 ? -46.137 -64.335 -41.586 1.00 71.82 123 ALA C O 1
ATOM 5153 N N . ALA C 1 91 ? -45.639 -64.630 -39.415 1.00 57.31 124 ALA C N 1
ATOM 5154 C CA . ALA C 1 91 ? -45.406 -66.056 -39.568 1.00 64.11 124 ALA C CA 1
ATOM 5155 C C . ALA C 1 91 ? -46.684 -66.875 -39.507 1.00 57.09 124 ALA C C 1
ATOM 5156 O O . ALA C 1 91 ? -46.662 -68.050 -39.890 1.00 57.08 124 ALA C O 1
ATOM 5163 N N . LEU C 1 92 ? -47.793 -66.287 -39.058 1.00 58.54 125 LEU C N 1
ATOM 5164 C CA . LEU C 1 92 ? -48.959 -67.091 -38.706 1.00 60.13 125 LEU C CA 1
ATOM 5165 C C . LEU C 1 92 ? -49.647 -67.652 -39.945 1.00 61.47 125 LEU C C 1
ATOM 5166 O O . LEU C 1 92 ? -49.889 -68.863 -40.034 1.00 54.21 125 LEU C O 1
ATOM 5182 N N . GLU C 1 93 ? -49.983 -66.790 -40.906 1.00 62.57 126 GLU C N 1
ATOM 5183 C CA . GLU C 1 93 ? -50.650 -67.275 -42.111 1.00 61.36 126 GLU C CA 1
ATOM 5184 C C . GLU C 1 93 ? -49.765 -68.231 -42.893 1.00 57.32 126 GLU C C 1
ATOM 5185 O O . GLU C 1 93 ? -50.232 -69.331 -43.236 1.00 59.31 126 GLU C O 1
ATOM 5197 N N . PRO C 1 94 ? -48.513 -67.910 -43.201 1.00 53.90 127 PRO C N 1
ATOM 5198 C CA . PRO C 1 94 ? -47.670 -68.915 -43.859 1.00 57.15 127 PRO C CA 1
ATOM 5199 C C . PRO C 1 94 ? -47.639 -70.235 -43.111 1.00 52.68 127 PRO C C 1
ATOM 5200 O O . PRO C 1 94 ? -47.650 -71.296 -43.743 1.00 52.19 127 PRO C O 1
ATOM 5211 N N . THR C 1 95 ? -47.638 -70.197 -41.776 1.00 54.15 128 THR C N 1
ATOM 5212 C CA . THR C 1 95 ? -47.646 -71.430 -40.992 1.00 57.57 128 THR C CA 1
ATOM 5213 C C . THR C 1 95 ? -48.932 -72.217 -41.213 1.00 54.79 128 THR C C 1
ATOM 5214 O O . THR C 1 95 ? -48.893 -73.407 -41.548 1.00 50.25 128 THR C O 1
ATOM 5225 N N . GLU C 1 96 ? -50.084 -71.573 -41.001 1.00 60.04 129 GLU C N 1
ATOM 5226 C CA . GLU C 1 96 ? -51.369 -72.221 -41.255 1.00 55.73 129 GLU C CA 1
ATOM 5227 C C . GLU C 1 96 ? -51.396 -72.870 -42.633 1.00 52.17 129 GLU C C 1
ATOM 5228 O O . GLU C 1 96 ? -51.813 -74.023 -42.779 1.00 54.40 129 GLU C O 1
ATOM 5240 N N . LYS C 1 97 ? -50.953 -72.140 -43.661 1.00 55.21 130 LYS C N 1
ATOM 5241 C CA . LYS C 1 97 ? -50.923 -72.699 -45.011 1.00 54.80 130 LYS C CA 1
ATOM 5242 C C . LYS C 1 97 ? -50.075 -73.966 -45.064 1.00 53.07 130 LYS C C 1
ATOM 5243 O O . LYS C 1 97 ? -50.402 -74.912 -45.790 1.00 53.31 130 LYS C O 1
ATOM 5262 N N . ILE C 1 98 ? -48.980 -74.003 -44.303 1.00 55.66 131 ILE C N 1
ATOM 5263 C CA . ILE C 1 98 ? -48.150 -75.203 -44.261 1.00 60.01 131 ILE C CA 1
ATOM 5264 C C . ILE C 1 98 ? -48.876 -76.325 -43.523 1.00 58.09 131 ILE C C 1
ATOM 5265 O O . ILE C 1 98 ? -48.880 -77.480 -43.966 1.00 56.35 131 ILE C O 1
ATOM 5281 N N . VAL C 1 99 ? -49.507 -76.003 -42.396 1.00 51.94 132 VAL C N 1
ATOM 5282 C CA . VAL C 1 99 ? -50.192 -77.021 -41.606 1.00 53.80 132 VAL C CA 1
ATOM 5283 C C . VAL C 1 99 ? -51.356 -77.614 -42.394 1.00 57.35 132 VAL C C 1
ATOM 5284 O O . VAL C 1 99 ? -51.550 -78.835 -42.429 1.00 55.08 132 VAL C O 1
ATOM 5297 N N . ALA C 1 100 ? -52.160 -76.756 -43.021 1.00 60.65 133 ALA C N 1
ATOM 5298 C CA . ALA C 1 100 ? -53.314 -77.241 -43.770 1.00 62.49 133 ALA C CA 1
ATOM 5299 C C . ALA C 1 100 ? -52.881 -78.040 -44.990 1.00 61.54 133 ALA C C 1
ATOM 5300 O O . ALA C 1 100 ? -53.521 -79.035 -45.351 1.00 62.43 133 ALA C O 1
ATOM 5307 N N . SER C 1 101 ? -51.804 -77.617 -45.646 1.00 56.57 134 SER C N 1
ATOM 5308 C CA . SER C 1 101 ? -51.279 -78.401 -46.754 1.00 63.68 134 SER C CA 1
ATOM 5309 C C . SER C 1 101 ? -50.824 -79.776 -46.283 1.00 66.02 134 SER C C 1
ATOM 5310 O O . SER C 1 101 ? -50.944 -80.762 -47.020 1.00 67.11 134 SER C O 1
ATOM 5318 N N . THR C 1 102 ? -50.325 -79.865 -45.049 1.00 69.18 135 THR C N 1
ATOM 5319 C CA . THR C 1 102 ? -49.762 -81.116 -44.554 1.00 65.46 135 THR C CA 1
ATOM 5320 C C . THR C 1 102 ? -50.853 -82.120 -44.217 1.00 65.41 135 THR C C 1
ATOM 5321 O O . THR C 1 102 ? -50.762 -83.295 -44.587 1.00 69.77 135 THR C O 1
ATOM 5332 N N . ILE C 1 103 ? -51.889 -81.677 -43.499 1.00 65.87 136 ILE C N 1
ATOM 5333 C CA . ILE C 1 103 ? -52.889 -82.599 -42.969 1.00 67.89 136 ILE C CA 1
ATOM 5334 C C . ILE C 1 103 ? -54.066 -82.819 -43.909 1.00 62.23 136 ILE C C 1
ATOM 5335 O O . ILE C 1 103 ? -54.912 -83.684 -43.636 1.00 63.38 136 ILE C O 1
ATOM 5351 N N . LYS C 1 104 ? -54.153 -82.081 -45.001 1.00 64.30 137 LYS C N 1
ATOM 5352 C CA . LYS C 1 104 ? -55.244 -82.305 -45.928 1.00 65.96 137 LYS C CA 1
ATOM 5353 C C . LYS C 1 104 ? -55.064 -83.656 -46.616 1.00 59.33 137 LYS C C 1
ATOM 5354 O O . LYS C 1 104 ? -53.937 -84.034 -46.950 1.00 55.95 137 LYS C O 1
ATOM 5373 N N . PRO C 1 105 ? -56.144 -84.406 -46.832 1.00 54.23 138 PRO C N 1
ATOM 5374 C CA . PRO C 1 105 ? -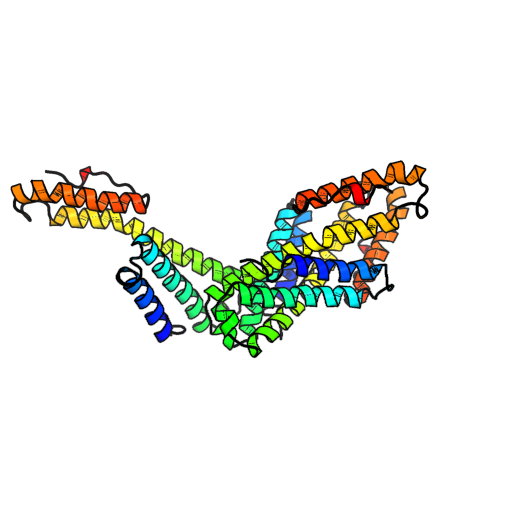56.032 -85.676 -47.549 1.00 61.35 138 PRO C CA 1
ATOM 5375 C C . PRO C 1 105 ? -55.349 -85.471 -48.886 1.00 65.39 138 PRO C C 1
ATOM 5376 O O . PRO C 1 105 ? -55.387 -84.364 -49.439 1.00 63.17 138 PRO C O 1
ATOM 5387 N N . PRO C 1 106 ? -54.710 -86.508 -49.444 1.00 71.16 139 PRO C N 1
ATOM 5388 C CA . PRO C 1 106 ? -54.555 -87.899 -48.992 1.00 70.87 139 PRO C CA 1
ATOM 5389 C C . PRO C 1 106 ? -53.603 -88.081 -47.812 1.00 69.72 139 PRO C C 1
ATOM 5390 O O . PRO C 1 106 ? -53.522 -89.180 -47.266 1.00 76.28 139 PRO C O 1
ATOM 5401 N N . ARG C 1 107 ? -52.877 -87.022 -47.445 1.00 69.85 140 ARG C N 1
ATOM 5402 C CA . ARG C 1 107 ? -51.916 -87.121 -46.351 1.00 69.71 140 ARG C CA 1
ATOM 5403 C C . ARG C 1 107 ? -52.541 -87.763 -45.123 1.00 69.51 140 ARG C C 1
ATOM 5404 O O . ARG C 1 107 ? -51.852 -88.445 -44.355 1.00 70.72 140 ARG C O 1
ATOM 5425 N N . VAL C 1 108 ? -53.839 -87.561 -44.924 1.00 65.22 141 VAL C N 1
ATOM 5426 C CA . VAL C 1 108 ? -54.552 -88.087 -43.773 1.00 62.83 141 VAL C CA 1
ATOM 5427 C C . VAL C 1 108 ? -55.808 -88.780 -44.269 1.00 62.80 141 VAL C C 1
ATOM 5428 O O . VAL C 1 108 ? -56.406 -88.375 -45.271 1.00 60.42 141 VAL C O 1
ATOM 5441 N N . SER C 1 109 ? -56.194 -89.849 -43.571 1.00 72.70 142 SER C N 1
ATOM 5442 C CA . SER C 1 109 ? -57.446 -90.527 -43.871 1.00 63.84 142 SER C CA 1
ATOM 5443 C C . SER C 1 109 ? -58.548 -89.489 -44.051 1.00 65.95 142 SER C C 1
ATOM 5444 O O . SER C 1 109 ? -58.615 -88.497 -43.321 1.00 65.01 142 SER C O 1
ATOM 5452 N N . GLU C 1 110 ? -59.392 -89.694 -45.062 1.00 73.15 143 GLU C N 1
ATOM 5453 C CA . GLU C 1 110 ? -60.454 -88.729 -45.339 1.00 66.88 143 GLU C CA 1
ATOM 5454 C C . GLU C 1 110 ? -61.352 -88.532 -44.119 1.00 65.72 143 GLU C C 1
ATOM 5455 O O . GLU C 1 110 ? -61.612 -87.399 -43.697 1.00 57.81 143 GLU C O 1
ATOM 5467 N N . ASP C 1 111 ? -61.831 -89.632 -43.530 1.00 73.11 144 ASP C N 1
ATOM 5468 C CA . ASP C 1 111 ? -62.585 -89.538 -42.283 1.00 59.26 144 ASP C CA 1
ATOM 5469 C C . ASP C 1 111 ? -61.772 -88.848 -41.198 1.00 53.43 144 ASP C C 1
ATOM 5470 O O . ASP C 1 111 ? -62.305 -88.043 -40.428 1.00 55.17 144 ASP C O 1
ATOM 5479 N N . ALA C 1 112 ? -60.480 -89.160 -41.111 1.00 59.19 145 ALA C N 1
ATOM 5480 C CA . ALA C 1 112 ? -59.659 -88.584 -40.052 1.00 62.41 145 ALA C CA 1
ATOM 5481 C C . ALA C 1 112 ? -59.602 -87.066 -40.159 1.00 58.89 145 ALA C C 1
ATOM 5482 O O . ALA C 1 112 ? -59.622 -86.366 -39.140 1.00 55.69 145 ALA C O 1
ATOM 5489 N N . TYR C 1 113 ? -59.540 -86.533 -41.382 1.00 66.77 146 TYR C N 1
ATOM 5490 C CA . TYR C 1 113 ? -59.506 -85.085 -41.537 1.00 61.66 146 TYR C CA 1
ATOM 5491 C C . TYR C 1 113 ? -60.859 -84.446 -41.264 1.00 59.54 146 TYR C C 1
ATOM 5492 O O . TYR C 1 113 ? -60.909 -83.252 -40.951 1.00 63.10 146 TYR C O 1
ATOM 5510 N N . PHE C 1 114 ? -61.954 -85.202 -41.387 1.00 60.97 147 PHE C N 1
ATOM 5511 C CA . PHE C 1 114 ? -63.257 -84.690 -40.968 1.00 63.75 147 PHE C CA 1
ATOM 5512 C C . PHE C 1 114 ? -63.249 -84.342 -39.487 1.00 61.85 147 PHE C C 1
ATOM 5513 O O . PHE C 1 114 ? -63.801 -83.314 -39.078 1.00 67.41 147 PHE C O 1
ATOM 5530 N N . LEU C 1 115 ? -62.616 -85.183 -38.670 1.00 65.88 148 LEU C N 1
ATOM 5531 C CA . LEU C 1 115 ? -62.526 -84.928 -37.237 1.00 67.55 148 LEU C CA 1
ATOM 5532 C C . LEU C 1 115 ? -61.399 -83.965 -36.904 1.00 61.38 148 LEU C C 1
ATOM 5533 O O . LEU C 1 115 ? -61.541 -83.127 -36.009 1.00 66.31 148 LEU C O 1
ATOM 5549 N N . LEU C 1 116 ? -60.279 -84.071 -37.616 1.00 66.13 149 LEU C N 1
ATOM 5550 C CA . LEU C 1 116 ? -59.064 -83.353 -37.245 1.00 70.81 149 LEU C CA 1
ATOM 5551 C C . LEU C 1 116 ? -59.080 -81.907 -37.729 1.00 63.84 149 LEU C C 1
ATOM 5552 O O . LEU C 1 116 ? -58.679 -81.000 -36.993 1.00 65.89 149 LEU C O 1
ATOM 5568 N N . GLY C 1 117 ? -59.534 -81.674 -38.955 1.00 63.55 150 GLY C N 1
ATOM 5569 C CA . GLY C 1 117 ? -59.502 -80.359 -39.548 1.00 64.50 150 GLY C CA 1
ATOM 5570 C C . GLY C 1 117 ? -60.193 -79.303 -38.708 1.00 67.63 150 GLY C C 1
ATOM 5571 O O . GLY C 1 117 ? -59.648 -78.222 -38.468 1.00 64.76 150 GLY C O 1
ATOM 5575 N N . PRO C 1 118 ? -61.419 -79.584 -38.255 1.00 67.41 151 PRO C N 1
ATOM 5576 C CA . PRO C 1 118 ? -62.111 -78.586 -37.426 1.00 65.28 151 PRO C CA 1
ATOM 5577 C C . PRO C 1 118 ? -61.363 -78.268 -36.148 1.00 63.99 151 PRO C C 1
ATOM 5578 O O . PRO C 1 118 ? -61.359 -77.112 -35.709 1.00 65.41 151 PRO C O 1
ATOM 5589 N N . VAL C 1 119 ? -60.719 -79.267 -35.540 1.00 68.72 152 VAL C N 1
ATOM 5590 C CA . VAL C 1 119 ? -59.989 -79.042 -34.295 1.00 72.42 152 VAL C CA 1
ATOM 5591 C C . VAL C 1 119 ? -58.801 -78.120 -34.531 1.00 67.99 152 VAL C C 1
ATOM 5592 O O . VAL C 1 119 ? -58.515 -77.231 -33.719 1.00 65.54 152 VAL C O 1
ATOM 5605 N N . VAL C 1 120 ? -58.086 -78.325 -35.637 1.00 65.42 153 VAL C N 1
ATOM 5606 C CA . VAL C 1 120 ? -56.902 -77.524 -35.922 1.00 64.62 153 VAL C CA 1
ATOM 5607 C C . VAL C 1 120 ? -57.292 -76.095 -36.280 1.00 63.61 153 VAL C C 1
ATOM 5608 O O . VAL C 1 120 ? -56.664 -75.136 -35.816 1.00 64.76 153 VAL C O 1
ATOM 5621 N N . LYS C 1 121 ? -58.330 -75.919 -37.105 1.00 64.93 154 LYS C N 1
ATOM 5622 C CA . LYS C 1 121 ? -58.740 -74.563 -37.467 1.00 75.20 154 LYS C CA 1
ATOM 5623 C C . LYS C 1 121 ? -59.113 -73.771 -36.224 1.00 68.27 154 LYS C C 1
ATOM 5624 O O . LYS C 1 121 ? -58.787 -72.584 -36.112 1.00 71.27 154 LYS C O 1
ATOM 5643 N N . THR C 1 122 ? -59.770 -74.423 -35.267 1.00 69.66 155 THR C N 1
ATOM 5644 C CA . THR C 1 122 ? -60.099 -73.767 -34.008 1.00 69.87 155 THR C CA 1
ATOM 5645 C C . THR C 1 122 ? -58.835 -73.419 -33.233 1.00 69.83 155 THR C C 1
ATOM 5646 O O . THR C 1 122 ? -58.704 -72.308 -32.705 1.00 67.26 155 THR C O 1
ATOM 5657 N N . LEU C 1 123 ? -57.891 -74.359 -33.157 1.00 75.22 156 LEU C N 1
ATOM 5658 C CA . LEU C 1 123 ? -56.639 -74.100 -32.454 1.00 73.38 156 LEU C CA 1
ATOM 5659 C C . LEU C 1 123 ? -55.947 -72.858 -33.005 1.00 71.74 156 LEU C C 1
ATOM 5660 O O . LEU C 1 123 ? -55.468 -72.008 -32.246 1.00 67.83 156 LEU C O 1
ATOM 5676 N N . PHE C 1 124 ? -55.871 -72.742 -34.330 1.00 70.61 157 PHE C N 1
ATOM 5677 C CA . PHE C 1 124 ? -55.206 -71.586 -34.916 1.00 71.57 157 PHE C CA 1
ATOM 5678 C C . PHE C 1 124 ? -56.071 -70.335 -34.825 1.00 69.28 157 PHE C C 1
ATOM 5679 O O . PHE C 1 124 ? -55.540 -69.220 -34.790 1.00 67.32 157 PHE C O 1
ATOM 5696 N N . ASN C 1 125 ? -57.394 -70.487 -34.770 1.00 69.63 158 ASN C N 1
ATOM 5697 C CA . ASN C 1 125 ? -58.246 -69.321 -34.564 1.00 65.26 158 ASN C CA 1
ATOM 5698 C C . ASN C 1 125 ? -58.014 -68.696 -33.195 1.00 73.08 158 ASN C C 1
ATOM 5699 O O . ASN C 1 125 ? -58.139 -67.477 -33.048 1.00 75.30 158 ASN C O 1
ATOM 5710 N N . LYS C 1 126 ? -57.689 -69.506 -32.181 1.00 79.41 159 LYS C N 1
ATOM 5711 C CA . LYS C 1 126 ? -57.280 -68.948 -30.892 1.00 74.95 159 LYS C CA 1
ATOM 5712 C C . LYS C 1 126 ? -56.031 -68.091 -31.050 1.00 79.21 159 LYS C C 1
ATOM 5713 O O . LYS C 1 126 ? -55.975 -66.955 -30.562 1.00 78.03 159 LYS C O 1
ATOM 5732 N N . VAL C 1 127 ? -55.014 -68.625 -31.729 1.00 71.94 160 VAL C N 1
ATOM 5733 C CA . VAL C 1 127 ? -53.801 -67.853 -31.979 1.00 69.09 160 VAL C CA 1
ATOM 5734 C C . VAL C 1 127 ? -54.135 -66.592 -32.767 1.00 72.81 160 VAL C C 1
ATOM 5735 O O . VAL C 1 127 ? -53.643 -65.501 -32.456 1.00 75.63 160 VAL C O 1
ATOM 5748 N N . GLU C 1 128 ? -54.983 -66.722 -33.793 1.00 78.12 161 GLU C N 1
ATOM 5749 C CA . GLU C 1 128 ? -55.388 -65.566 -34.591 1.00 81.87 161 GLU C CA 1
ATOM 5750 C C . GLU C 1 128 ? -55.956 -64.460 -33.711 1.00 87.04 161 GLU C C 1
ATOM 5751 O O . GLU C 1 128 ? -55.749 -63.271 -33.980 1.00 86.45 161 GLU C O 1
ATOM 5763 N N . ASP C 1 129 ? -56.680 -64.837 -32.657 1.00 86.55 162 ASP C N 1
ATOM 5764 C CA . ASP C 1 129 ? -57.341 -63.855 -31.806 1.00 91.82 162 ASP C CA 1
ATOM 5765 C C . ASP C 1 129 ? -56.360 -63.185 -30.849 1.00 94.29 162 ASP C C 1
ATOM 5766 O O . ASP C 1 129 ? -56.495 -61.990 -30.560 1.00 100.44 162 ASP C O 1
ATOM 5775 N N . VAL C 1 130 ? -55.375 -63.932 -30.345 1.00 86.21 163 VAL C N 1
ATOM 5776 C CA . VAL C 1 130 ? -54.400 -63.354 -29.424 1.00 83.24 163 VAL C CA 1
ATOM 5777 C C . VAL C 1 130 ? -53.551 -62.306 -30.129 1.00 88.65 163 VAL C C 1
ATOM 5778 O O . VAL C 1 130 ? -53.167 -61.292 -29.532 1.00 92.08 163 VAL C O 1
ATOM 5791 N N . LEU C 1 131 ? -53.224 -62.542 -31.394 1.00 86.31 164 LEU C N 1
ATOM 5792 C CA . LEU C 1 131 ? -52.375 -61.643 -32.158 1.00 83.55 164 LEU C CA 1
ATOM 5793 C C . LEU C 1 131 ? -53.168 -60.635 -32.976 1.00 85.98 164 LEU C C 1
ATOM 5794 O O . LEU C 1 131 ? -52.573 -59.883 -33.753 1.00 81.51 164 LEU C O 1
ATOM 5810 N N . HIS C 1 132 ? -54.490 -60.600 -32.821 1.00 93.73 165 HIS C N 1
ATOM 5811 C CA . HIS C 1 132 ? -55.332 -59.674 -33.574 1.00 96.42 165 HIS C CA 1
ATOM 5812 C C . HIS C 1 132 ? -54.973 -59.717 -35.057 1.00 86.92 165 HIS C C 1
ATOM 5813 O O . HIS C 1 132 ? -54.988 -58.704 -35.758 1.00 92.58 165 HIS C O 1
ATOM 5827 N N . LYS C 1 133 ? -54.636 -60.917 -35.534 1.00 85.81 166 LYS C N 1
ATOM 5828 C CA . LYS C 1 133 ? -54.325 -61.175 -36.937 1.00 90.61 166 LYS C CA 1
ATOM 5829 C C . LYS C 1 133 ? -55.294 -62.249 -37.419 1.00 90.98 166 LYS C C 1
ATOM 5830 O O . LYS C 1 133 ? -54.967 -63.446 -37.407 1.00 81.29 166 LYS C O 1
ATOM 5849 N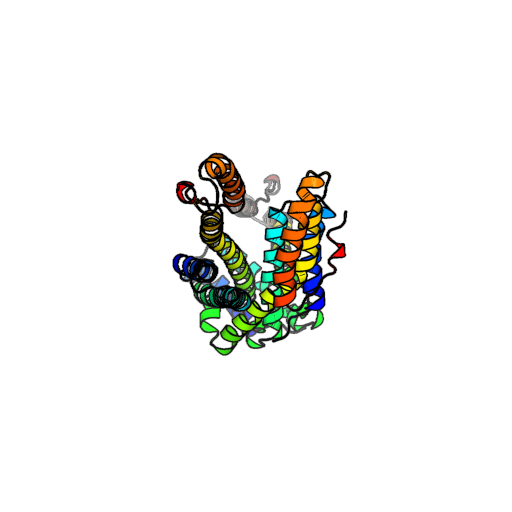 N . PRO C 1 134 ? -56.498 -61.865 -37.832 1.00 89.04 167 PRO C N 1
ATOM 5850 C CA . PRO C 1 134 ? -57.467 -62.859 -38.295 1.00 79.97 167 PRO C CA 1
ATOM 5851 C C . PRO C 1 134 ? -57.176 -63.310 -39.714 1.00 77.59 167 PRO C C 1
ATOM 5852 O O . PRO C 1 134 ? -56.646 -62.563 -40.539 1.00 80.21 167 PRO C O 1
ATOM 5863 N N . ILE C 1 135 ? -57.524 -64.564 -39.983 1.00 78.12 168 ILE C N 1
ATOM 5864 C CA . ILE C 1 135 ? -57.271 -65.176 -41.283 1.00 81.99 168 ILE C CA 1
ATOM 5865 C C . ILE C 1 135 ? -58.506 -65.960 -41.714 1.00 87.54 168 ILE C C 1
ATOM 5866 O O . ILE C 1 135 ? -59.143 -66.616 -40.875 1.00 82.07 168 ILE C O 1
ATOM 5882 N N . PRO C 1 136 ? -58.875 -65.936 -42.995 1.00 85.77 169 PRO C N 1
ATOM 5883 C CA . PRO C 1 136 ? -60.030 -66.722 -43.437 1.00 83.30 169 PRO C CA 1
ATOM 5884 C C . PRO C 1 136 ? -59.895 -68.185 -43.044 1.00 87.38 169 PRO C C 1
ATOM 5885 O O . PRO C 1 136 ? -58.802 -68.754 -43.052 1.00 86.89 169 PRO C O 1
ATOM 5896 N N . ASP C 1 137 ? -61.024 -68.792 -42.690 1.00 85.88 170 ASP C N 1
ATOM 5897 C CA . ASP C 1 137 ? -61.073 -70.231 -42.474 1.00 76.38 170 ASP C CA 1
ATOM 5898 C C . ASP C 1 137 ? -61.200 -71.010 -43.778 1.00 79.87 170 ASP C C 1
ATOM 5899 O O . ASP C 1 137 ? -61.280 -72.242 -43.743 1.00 89.35 170 ASP C O 1
ATOM 5908 N N . THR C 1 138 ? -61.211 -70.325 -44.923 1.00 82.35 171 THR C N 1
ATOM 5909 C CA . THR C 1 138 ? -61.268 -71.010 -46.210 1.00 87.34 171 THR C CA 1
ATOM 5910 C C . THR C 1 138 ? -60.057 -71.905 -46.434 1.00 87.27 171 THR C C 1
ATOM 5911 O O . THR C 1 138 ? -60.103 -72.792 -47.295 1.00 93.05 171 THR C O 1
ATOM 5922 N N . ILE C 1 139 ? -58.979 -71.691 -45.677 1.00 91.70 172 ILE C N 1
ATOM 5923 C CA . ILE C 1 139 ? -57.750 -72.450 -45.875 1.00 86.72 172 ILE C CA 1
ATOM 5924 C C . ILE C 1 139 ? -57.959 -73.925 -45.555 1.00 85.39 172 ILE C C 1
ATOM 5925 O O . ILE C 1 139 ? -57.270 -74.789 -46.111 1.00 80.79 172 ILE C O 1
ATOM 5941 N N . TRP C 1 140 ? -58.899 -74.241 -44.667 1.00 82.19 173 TRP C N 1
ATOM 5942 C CA . TRP C 1 140 ? -59.195 -75.618 -44.285 1.00 88.34 173 TRP C CA 1
ATOM 5943 C C . TRP C 1 140 ? -60.435 -76.052 -45.057 1.00 94.83 173 TRP C C 1
ATOM 5944 O O . TRP C 1 140 ? -61.552 -75.639 -44.733 1.00 99.77 173 TRP C O 1
ATOM 5965 N N . GLU C 1 141 ? -60.238 -76.883 -46.079 1.00 101.51 174 GLU C N 1
ATOM 5966 C CA . GLU C 1 141 ? -61.247 -77.082 -47.114 1.00 115.28 174 GLU C CA 1
ATOM 5967 C C . GLU C 1 141 ? -61.234 -78.523 -47.608 1.00 116.92 174 GLU C C 1
ATOM 5968 O O . GLU C 1 141 ? -60.220 -78.991 -48.137 1.00 116.47 174 GLU C O 1
ATOM 5980 N N . TYR C 1 142 ? -62.363 -79.211 -47.447 1.00 107.82 175 TYR C N 1
ATOM 5981 C CA . TYR C 1 142 ? -62.644 -80.462 -48.159 1.00 109.26 175 TYR C CA 1
ATOM 5982 C C . TYR C 1 142 ? -61.546 -81.532 -48.064 1.00 94.49 175 TYR C C 1
ATOM 5983 O O . TYR C 1 142 ? -60.557 -81.386 -47.351 1.00 81.17 175 TYR C O 1
#

B-factor: mean 79.74, std 18.75, range [38.28, 162.54]

Solvent-accessible surface area: 22430 Å² total; per-residue (Å²): 82,66,14,84,19,32,85,94,2,41,110,101,2,14,99,4,29,53,20,96,81,67,154,101,24,61,78,91,78,8,38,57,64,40,12,36,16,24,0,64,3,0,17,41,0,0,66,105,35,13,86,62,3,94,147,49,25,159,126,4,25,62,45,0,66,44,4,0,48,88,0,24,50,44,7,100,46,14,15,10,67,16,43,0,99,26,40,3,53,58,30,43,36,135,165,34,80,131,117,42,18,155,128,73,2,67,93,14,68,64,118,30,34,126,48,8,101,52,31,158,87,116,10,80,61,105,25,31,115,236,93,64,19,24,22,24,92,104,0,35,111,98,1,13,98,8,20,51,16,67,89,89,110,127,18,55,120,102,84,7,41,77,60,35,8,38,20,21,0,24,5,0,0,14,0,0,7,95,39,11,80,62,4,51,125,38,41,6,89,9,4,41,46,0,40,45,2,0,43,84,0,24,65,46,9,102,42,8,22,9,61,17,46,0,118,32,39,3,57,67,25,49,17,134,168,36,78,113,118,42,12,157,122,64,2,60,94,19,53,69,112,25,38,141,57,7,94,61,47,140,83,108,9,81,66,80,27,13,131,142,145,57,94,29,25,32,82,95,34,72,111,102,42,36,98,4,98,58,9,102,148,90,135,94,18,60,133,110,82,8,35,63,62,39,12,35,20,66,0,16,10,74,0,20,7,64,9,104,67,40,70,79,36,37,100,44,30,4,78,64,2,35,112,41,41,53,68,13,52,133,90,59,55,75,56,111,52,71,42,11,55,66,54,0,113,116,38,2,80,58,25,56,44,133,173,36,79,136,121,40,19,155,125,68,3,67,98,20,70,76,105,29,38,138,60,7,102,78,32,156,84,103,11,84,53,104,33,27,112,222

Sequence (390 aa):
SSLEGGSEFSERIGNSLSSFLSESASLEVIGNELADNIANEIVSSLQKDSASFLQSGFDVKTQLKATAKKVLVEALKAALEPTEKIVASTIKPPRVSEDAYFLLGPVVKTLFNKVEDVLHKPIPDTIWEYSSLEGGSEFSERIGNSLSSFLSESASLEVIGNELADNIANEIVSSLQKDSASFLQSGFDVKTQLKATAKKVLVEALKAALEPTEKIVASTIKPPRVSEDAYFLLGPVVKTLFNKVEDVLHKPIPDTIWEYSSLEGGSEFSERIGNSLSSFLSESASLEVIGNELADNIANEIVSSLQKDSASFLQSGFDVKTQLKATAKKVLVEALKAALEPTEKIVASTIKPPRVSEDAYFLLGPVVKTLFNKVEDVLHKPIPDTIWEY

Organism: Plasmodium vivax (NCBI:txid5855)